Protein AF-0000000075451362 (afdb_homodimer)

Radius of gyration: 30.08 Å; Cα contacts (8 Å, |Δi|>4): 1144; chains: 2; bounding box: 52×88×95 Å

Organism: Prevotella dentalis (strain ATCC 49559 / DSM 3688 / JCM 13448 / NCTC 12043 / ES 2772) (NCBI:txid908937)

pLDDT: mean 92.29, std 9.17, range [25.11, 98.19]

Structure (mmCIF, N/CA/C/O backbone):
data_AF-0000000075451362-model_v1
#
loop_
_entity.id
_entity.type
_entity.pdbx_description
1 polymer 'Uncharacterized protein'
#
loop_
_atom_site.group_PDB
_atom_site.id
_atom_site.type_symbol
_atom_site.label_atom_id
_atom_site.label_alt_id
_atom_site.label_comp_id
_atom_site.label_asym_id
_atom_site.label_entity_id
_atom_site.label_seq_id
_atom_site.pdbx_PDB_ins_code
_atom_site.Cartn_x
_atom_site.Cartn_y
_atom_site.Cartn_z
_atom_site.occupancy
_atom_site.B_iso_or_equiv
_atom_site.auth_seq_id
_atom_site.auth_comp_id
_atom_site.auth_asym_id
_atom_site.auth_atom_id
_atom_site.pdbx_PDB_model_num
ATOM 1 N N . MET A 1 1 ? 12.375 2.305 -57.281 1 25.11 1 MET A N 1
ATOM 2 C CA . MET A 1 1 ? 12.953 1.685 -56.094 1 25.11 1 MET A CA 1
ATOM 3 C C . MET A 1 1 ? 11.867 1.207 -55.125 1 25.11 1 MET A C 1
ATOM 5 O O . MET A 1 1 ? 11.055 2.006 -54.656 1 25.11 1 MET A O 1
ATOM 9 N N . SER A 1 2 ? 11.234 0.105 -55.344 1 32.62 2 SER A N 1
ATOM 10 C CA . SER A 1 2 ? 10.109 -0.49 -54.625 1 32.62 2 SER A CA 1
ATOM 11 C C . SER A 1 2 ? 10.297 -0.399 -53.125 1 32.62 2 SER A C 1
ATOM 13 O O . SER A 1 2 ? 11.422 -0.442 -52.625 1 32.62 2 SER A O 1
ATOM 15 N N . ASP A 1 3 ? 9.477 0.342 -52.375 1 35.53 3 ASP A N 1
ATOM 16 C CA . ASP A 1 3 ? 9.547 0.619 -50.938 1 35.53 3 ASP A CA 1
ATOM 17 C C . ASP A 1 3 ? 9.984 -0.62 -50.156 1 35.53 3 ASP A C 1
ATOM 19 O O . ASP A 1 3 ? 9.141 -1.405 -49.719 1 35.53 3 ASP A O 1
ATOM 23 N N . THR A 1 4 ? 11.016 -1.383 -50.344 1 41.56 4 THR A N 1
ATOM 24 C CA . THR A 1 4 ? 11.836 -2.498 -49.875 1 41.56 4 THR A CA 1
ATOM 25 C C . THR A 1 4 ? 12.055 -2.438 -48.375 1 41.56 4 THR A C 1
ATOM 27 O O . THR A 1 4 ? 12.609 -3.361 -47.781 1 41.56 4 THR A O 1
ATOM 30 N N . ASN A 1 5 ? 12.062 -1.36 -47.75 1 45.94 5 ASN A N 1
ATOM 31 C CA . ASN A 1 5 ? 12.453 -0.982 -46.406 1 45.94 5 ASN A CA 1
ATOM 32 C C . ASN A 1 5 ? 11.523 -1.597 -45.375 1 45.94 5 ASN A C 1
ATOM 34 O O . ASN A 1 5 ? 11.836 -1.606 -44.156 1 45.94 5 ASN A O 1
ATOM 38 N N . ASN A 1 6 ? 10.203 -1.902 -45.688 1 52.84 6 ASN A N 1
ATOM 39 C CA . ASN A 1 6 ? 9.18 -2.381 -44.781 1 52.84 6 ASN A CA 1
ATOM 40 C C . ASN A 1 6 ? 9.031 -3.898 -44.844 1 52.84 6 ASN A C 1
ATOM 42 O O . ASN A 1 6 ? 7.973 -4.441 -44.5 1 52.84 6 ASN A O 1
ATOM 46 N N . LEU A 1 7 ? 9.93 -4.664 -45.5 1 65.88 7 LEU A N 1
ATOM 47 C CA . LEU A 1 7 ? 9.758 -6.102 -45.688 1 65.88 7 LEU A CA 1
ATOM 48 C C . LEU A 1 7 ? 10 -6.863 -44.375 1 65.88 7 LEU A C 1
ATOM 50 O O . LEU A 1 7 ? 11.031 -6.688 -43.75 1 65.88 7 LEU A O 1
ATOM 54 N N . MET A 1 8 ? 8.977 -7.551 -43.844 1 86.06 8 MET A N 1
ATOM 55 C CA . MET A 1 8 ? 9.07 -8.383 -42.656 1 86.06 8 MET A CA 1
ATOM 56 C C . MET A 1 8 ? 9.859 -9.656 -42.938 1 86.06 8 MET A C 1
ATOM 58 O O . MET A 1 8 ? 9.289 -10.672 -43.344 1 86.06 8 MET A O 1
ATOM 62 N N . ILE A 1 9 ? 11.289 -9.555 -42.875 1 91.31 9 ILE A N 1
ATOM 63 C CA . ILE A 1 9 ? 12.172 -10.688 -43.094 1 91.31 9 ILE A CA 1
ATOM 64 C C . ILE A 1 9 ? 11.844 -11.805 -42.094 1 91.31 9 ILE A C 1
ATOM 66 O O . ILE A 1 9 ? 11.609 -11.547 -40.938 1 91.31 9 ILE A O 1
ATOM 70 N N . CYS A 1 10 ? 11.812 -13.07 -42.625 1 92.88 10 CYS A N 1
ATOM 71 C CA . CYS A 1 10 ? 11.5 -14.211 -41.781 1 92.88 10 CYS A CA 1
ATOM 72 C C . CYS A 1 10 ? 12.523 -14.359 -40.656 1 92.88 10 CYS A C 1
ATOM 74 O O . CYS A 1 10 ? 13.719 -14.484 -40.906 1 92.88 10 CYS A O 1
ATOM 76 N N . PRO A 1 11 ? 12.07 -14.398 -39.438 1 91.25 11 PRO A N 1
ATOM 77 C CA . PRO A 1 11 ? 12.984 -14.484 -38.281 1 91.25 11 PRO A CA 1
ATOM 78 C C . PRO A 1 11 ? 13.578 -15.875 -38.125 1 91.25 11 PRO A C 1
ATOM 80 O O . PRO A 1 11 ? 14.477 -16.078 -37.281 1 91.25 11 PRO A O 1
ATOM 83 N N . VAL A 1 12 ? 13.125 -16.797 -38.875 1 90.12 12 VAL A N 1
ATOM 84 C CA . VAL A 1 12 ? 13.555 -18.172 -38.688 1 90.12 12 VAL A CA 1
ATOM 85 C C . VAL A 1 12 ? 14.656 -18.5 -39.688 1 90.12 12 VAL A C 1
ATOM 87 O O . VAL A 1 12 ? 15.742 -18.938 -39.312 1 90.12 12 VAL A O 1
ATOM 90 N N . CYS A 1 13 ? 14.461 -18.156 -41.031 1 91.69 13 CYS A N 1
ATOM 91 C CA . CYS A 1 13 ? 15.438 -18.547 -42.031 1 91.69 13 CYS A CA 1
ATOM 92 C C . CYS A 1 13 ? 16.281 -17.344 -42.469 1 91.69 13 CYS A C 1
ATOM 94 O O . CYS A 1 13 ? 17.344 -17.516 -43.062 1 91.69 13 CYS A O 1
ATOM 96 N N . GLY A 1 14 ? 15.766 -16.125 -42.281 1 91.12 14 GLY A N 1
ATOM 97 C CA . GLY A 1 14 ? 16.484 -14.898 -42.656 1 91.12 14 GLY A CA 1
ATOM 98 C C . GLY A 1 14 ? 16.484 -14.625 -44.125 1 91.12 14 GLY A C 1
ATOM 99 O O . GLY A 1 14 ? 17.047 -13.625 -44.594 1 91.12 14 GLY A O 1
ATOM 100 N N . ARG A 1 15 ? 15.93 -15.453 -44.906 1 90.69 15 ARG A N 1
ATOM 101 C CA . ARG A 1 15 ? 16 -15.352 -46.375 1 90.69 15 ARG A CA 1
ATOM 102 C C . ARG A 1 15 ? 14.641 -14.945 -46.938 1 90.69 15 ARG A C 1
ATOM 104 O O . ARG A 1 15 ? 14.57 -14.117 -47.844 1 90.69 15 ARG A O 1
ATOM 111 N N . GLY A 1 16 ? 13.68 -15.555 -46.469 1 92.25 16 GLY A N 1
ATOM 112 C CA . GLY A 1 16 ? 12.336 -15.281 -46.969 1 92.25 16 GLY A CA 1
ATOM 113 C C . GLY A 1 16 ? 11.703 -14.062 -46.312 1 92.25 16 GLY A C 1
ATOM 114 O O . GLY A 1 16 ? 12.289 -13.461 -45.406 1 92.25 16 GLY A O 1
ATOM 115 N N . THR A 1 17 ? 10.508 -13.641 -46.844 1 93.69 17 THR A N 1
ATOM 116 C CA . THR A 1 17 ? 9.68 -12.578 -46.281 1 93.69 17 THR A CA 1
ATOM 117 C C . THR A 1 17 ? 8.336 -13.133 -45.812 1 93.69 17 THR A C 1
ATOM 119 O O . THR A 1 17 ? 7.836 -14.117 -46.344 1 93.69 17 THR A O 1
ATOM 122 N N . MET A 1 18 ? 7.867 -12.484 -44.656 1 94.25 18 MET A N 1
ATOM 123 C CA . MET A 1 18 ? 6.57 -12.93 -44.156 1 94.25 18 MET A CA 1
ATOM 124 C C . MET A 1 18 ? 5.438 -12.43 -45.031 1 94.25 18 MET A C 1
ATOM 126 O O . MET A 1 18 ? 5.348 -11.227 -45.312 1 94.25 18 MET A O 1
ATOM 130 N N . VAL A 1 19 ? 4.574 -13.359 -45.469 1 94 19 VAL A N 1
ATOM 131 C CA . VAL A 1 19 ? 3.441 -13.031 -46.312 1 94 19 VAL A CA 1
ATOM 132 C C . VAL A 1 19 ? 2.148 -13.531 -45.688 1 94 19 VAL A C 1
ATOM 134 O O . VAL A 1 19 ? 2.111 -14.625 -45.125 1 94 19 VAL A O 1
ATOM 137 N N . HIS A 1 20 ? 1.104 -12.711 -45.75 1 94.56 20 HIS A N 1
ATOM 138 C CA . HIS A 1 20 ? -0.181 -13.086 -45.156 1 94.56 20 HIS A CA 1
ATOM 139 C C . HIS A 1 20 ? -1.096 -13.711 -46.219 1 94.56 20 HIS A C 1
ATOM 141 O O . HIS A 1 20 ? -1.344 -13.117 -47.25 1 94.56 20 HIS A O 1
ATOM 147 N N . ASP A 1 21 ? -1.532 -14.922 -45.969 1 89.69 21 ASP A N 1
ATOM 148 C CA . ASP A 1 21 ? -2.482 -15.594 -46.844 1 89.69 21 ASP A CA 1
ATOM 149 C C . ASP A 1 21 ? -3.586 -16.281 -46.031 1 89.69 21 ASP A C 1
ATOM 151 O O . ASP A 1 21 ? -3.84 -15.922 -44.875 1 89.69 21 ASP A O 1
ATOM 155 N N . GLU A 1 22 ? -4.395 -17.219 -46.656 1 89.81 22 GLU A N 1
ATOM 156 C CA . GLU A 1 22 ? -5.551 -17.859 -46.031 1 89.81 22 GLU A CA 1
ATOM 157 C C . GLU A 1 22 ? -5.137 -18.703 -44.812 1 89.81 22 GLU A C 1
ATOM 159 O O . GLU A 1 22 ? -5.953 -19 -43.938 1 89.81 22 GLU A O 1
ATOM 164 N N . GLN A 1 23 ? -3.834 -19.141 -44.781 1 85.81 23 GLN A N 1
ATOM 165 C CA . GLN A 1 23 ? -3.33 -20 -43.719 1 85.81 23 GLN A CA 1
ATOM 166 C C . GLN A 1 23 ? -2.723 -19.156 -42.594 1 85.81 23 GLN A C 1
ATOM 168 O O . GLN A 1 23 ? -2.344 -19.703 -41.531 1 85.81 23 GLN A O 1
ATOM 173 N N . GLY A 1 24 ? -2.668 -17.891 -42.781 1 93.62 24 GLY A N 1
ATOM 174 C CA . GLY A 1 24 ? -2.021 -16.984 -41.844 1 93.62 24 GLY A CA 1
ATOM 175 C C . GLY A 1 24 ? -0.792 -16.312 -42.406 1 93.62 24 GLY A C 1
ATOM 176 O O . GLY A 1 24 ? -0.755 -15.977 -43.594 1 93.62 24 GLY A O 1
ATOM 177 N N . TRP A 1 25 ? 0.179 -16.062 -41.5 1 94.94 25 TRP A N 1
ATOM 178 C CA . TRP A 1 25 ? 1.456 -15.492 -41.938 1 94.94 25 TRP A CA 1
ATOM 179 C C . TRP A 1 25 ? 2.475 -16.594 -42.219 1 94.94 25 TRP A C 1
ATOM 181 O O . TRP A 1 25 ? 2.721 -17.453 -41.344 1 94.94 25 TRP A O 1
ATOM 191 N N . LYS A 1 26 ? 2.994 -16.578 -43.406 1 94.12 26 LYS A N 1
ATOM 192 C CA . LYS A 1 26 ? 3.912 -17.641 -43.781 1 94.12 26 LYS A CA 1
ATOM 193 C C . LYS A 1 26 ? 5.176 -17.094 -44.438 1 94.12 26 LYS A C 1
ATOM 195 O O . LYS A 1 26 ? 5.129 -16.078 -45.125 1 94.12 26 LYS A O 1
ATOM 200 N N . CYS A 1 27 ? 6.312 -17.75 -44.062 1 94.12 27 CYS A N 1
ATOM 201 C CA . CYS A 1 27 ? 7.559 -17.406 -44.75 1 94.12 27 CYS A CA 1
ATOM 202 C C . CYS A 1 27 ? 7.461 -17.703 -46.25 1 94.12 27 CYS A C 1
ATOM 204 O O . CYS A 1 27 ? 6.938 -18.734 -46.625 1 94.12 27 CYS A O 1
ATOM 206 N N . SER A 1 28 ? 8.023 -16.844 -47.062 1 92.62 28 SER A N 1
ATOM 207 C CA . SER A 1 28 ? 7.961 -16.984 -48.531 1 92.62 28 SER A CA 1
ATOM 208 C C . SER A 1 28 ? 8.906 -18.062 -49.031 1 92.62 28 SER A C 1
ATOM 210 O O . SER A 1 28 ? 8.773 -18.531 -50.156 1 92.62 28 SER A O 1
ATOM 212 N N . GLU A 1 29 ? 9.914 -18.406 -48.188 1 92.38 29 GLU A N 1
ATOM 213 C CA . GLU A 1 29 ? 10.789 -19.516 -48.531 1 92.38 29 GLU A CA 1
ATOM 214 C C . GLU A 1 29 ? 10.109 -20.859 -48.25 1 92.38 29 GLU A C 1
ATOM 216 O O . GLU A 1 29 ? 9.922 -21.25 -47.125 1 92.38 29 GLU A O 1
ATOM 221 N N . GLN A 1 30 ? 9.805 -21.625 -49.344 1 87.69 30 GLN A N 1
ATOM 222 C CA . GLN A 1 30 ? 9.023 -22.859 -49.25 1 87.69 30 GLN A CA 1
ATOM 223 C C . GLN A 1 30 ? 9.719 -23.891 -48.375 1 87.69 30 GLN A C 1
ATOM 225 O O . GLN A 1 30 ? 9.055 -24.672 -47.688 1 87.69 30 GLN A O 1
ATOM 230 N N . SER A 1 31 ? 11.031 -23.875 -48.375 1 91 31 SER A N 1
ATOM 231 C CA . SER A 1 31 ? 11.797 -24.859 -47.625 1 91 31 SER A CA 1
ATOM 232 C C . SER A 1 31 ? 11.773 -24.562 -46.125 1 91 31 SER A C 1
ATOM 234 O O . SER A 1 31 ? 12.031 -25.453 -45.281 1 91 31 SER A O 1
ATOM 236 N N . CYS A 1 32 ? 11.555 -23.266 -45.656 1 91.75 32 CYS A N 1
ATOM 237 C CA . CYS A 1 32 ? 11.586 -22.844 -44.281 1 91.75 32 CYS A CA 1
ATOM 238 C C . CYS A 1 32 ? 10.352 -23.344 -43.531 1 91.75 32 CYS A C 1
ATOM 240 O O . CYS A 1 32 ? 10.469 -23.906 -42.438 1 91.75 32 CYS A O 1
ATOM 242 N N . GLY A 1 33 ? 9.125 -23.188 -43.938 1 88.81 33 GLY A N 1
ATOM 243 C CA . GLY A 1 33 ? 7.891 -23.672 -43.375 1 88.81 33 GLY A CA 1
ATOM 244 C C . GLY A 1 33 ? 7.43 -22.875 -42.156 1 88.81 33 GLY A C 1
ATOM 245 O O . GLY A 1 33 ? 6.488 -23.266 -41.469 1 88.81 33 GLY A O 1
ATOM 246 N N . PHE A 1 34 ? 8.039 -21.75 -41.844 1 93.75 34 PHE A N 1
ATOM 247 C CA . PHE A 1 34 ? 7.629 -20.938 -40.688 1 93.75 34 PHE A CA 1
ATOM 248 C C . PHE A 1 34 ? 6.266 -20.312 -40.938 1 93.75 34 PHE A C 1
ATOM 250 O O . PHE A 1 34 ? 6.039 -19.703 -42 1 93.75 34 PHE A O 1
ATOM 257 N N . VAL A 1 35 ? 5.375 -20.562 -39.969 1 93.75 35 VAL A N 1
ATOM 258 C CA . VAL A 1 35 ? 4.012 -20.062 -40.125 1 93.75 35 VAL A CA 1
ATOM 259 C C . VAL A 1 35 ? 3.539 -19.484 -38.781 1 93.75 35 VAL A C 1
ATOM 261 O O . VAL A 1 35 ? 3.814 -20.031 -37.719 1 93.75 35 VAL A O 1
ATOM 264 N N . ILE A 1 36 ? 2.889 -18.391 -38.812 1 94.81 36 ILE A N 1
ATOM 265 C CA . ILE A 1 36 ? 2.139 -17.797 -37.719 1 94.81 36 ILE A CA 1
ATOM 266 C C . ILE A 1 36 ? 0.646 -17.812 -38.031 1 94.81 36 ILE A C 1
ATOM 268 O O . ILE A 1 36 ? 0.191 -17.078 -38.906 1 94.81 36 ILE A O 1
ATOM 272 N N . PRO A 1 37 ? -0.061 -18.609 -37.312 1 93.94 37 PRO A N 1
ATOM 273 C CA . PRO A 1 37 ? -1.5 -18.625 -37.594 1 93.94 37 PRO A CA 1
ATOM 274 C C . PRO A 1 37 ? -2.164 -17.266 -37.375 1 93.94 37 PRO A C 1
ATOM 276 O O . PRO A 1 37 ? -1.639 -16.438 -36.625 1 93.94 37 PRO A O 1
ATOM 279 N N . ASP A 1 38 ? -3.311 -17.125 -37.969 1 94.06 38 ASP A N 1
ATOM 280 C CA . ASP A 1 38 ? -4.039 -15.867 -37.844 1 94.06 38 ASP A CA 1
ATOM 281 C C . ASP A 1 38 ? -4.523 -15.641 -36.406 1 94.06 38 ASP A C 1
ATOM 283 O O . ASP A 1 38 ? -4.758 -14.5 -36 1 94.06 38 ASP A O 1
ATOM 287 N N . ARG A 1 39 ? -4.766 -16.766 -35.75 1 94.25 39 ARG A N 1
ATOM 288 C CA . ARG A 1 39 ? -5.176 -16.688 -34.344 1 94.25 39 ARG A CA 1
ATOM 289 C C . ARG A 1 39 ? -4.305 -17.578 -33.469 1 94.25 39 ARG A C 1
ATOM 291 O O . ARG A 1 39 ? -4.059 -18.734 -33.781 1 94.25 39 ARG A O 1
ATOM 298 N N . LEU A 1 40 ? -3.766 -17 -32.562 1 93.12 40 LEU A N 1
ATOM 299 C CA . LEU A 1 40 ? -2.955 -17.703 -31.562 1 93.12 40 LEU A CA 1
ATOM 300 C C . LEU A 1 40 ? -3.393 -17.328 -30.141 1 93.12 40 LEU A C 1
ATOM 302 O O . LEU A 1 40 ? -3.463 -16.156 -29.797 1 93.12 40 LEU A O 1
ATOM 306 N N . PHE A 1 41 ? -3.799 -18.375 -29.312 1 92.94 41 PHE A N 1
ATOM 307 C CA . PHE A 1 41 ? -4.25 -18.156 -27.938 1 92.94 41 PHE A CA 1
ATOM 308 C C . PHE A 1 41 ? -5.41 -17.172 -27.906 1 92.94 41 PHE A C 1
ATOM 310 O O . PHE A 1 41 ? -5.43 -16.25 -27.062 1 92.94 41 PHE A O 1
ATOM 317 N N . ASP A 1 42 ? -6.203 -17.297 -28.922 1 91.44 42 ASP A N 1
ATOM 318 C CA . ASP A 1 42 ? -7.445 -16.547 -29.094 1 91.44 42 ASP A CA 1
ATOM 319 C C . ASP A 1 42 ? -7.164 -15.07 -29.359 1 91.44 42 ASP A C 1
ATOM 321 O O . ASP A 1 42 ? -7.988 -14.211 -29.047 1 91.44 42 ASP A O 1
ATOM 325 N N . LEU A 1 43 ? -5.973 -14.82 -29.75 1 94 43 LEU A N 1
ATOM 326 C CA . LEU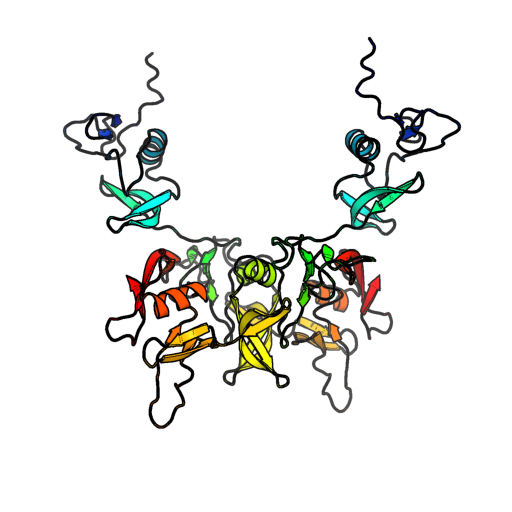 A 1 43 ? -5.574 -13.469 -30.156 1 94 43 LEU A CA 1
ATOM 327 C C . LEU A 1 43 ? -5.398 -13.383 -31.672 1 94 43 LEU A C 1
ATOM 329 O O . LEU A 1 43 ? -4.762 -14.25 -32.281 1 94 43 LEU A O 1
ATOM 333 N N . GLU A 1 44 ? -5.98 -12.391 -32.25 1 94.62 44 GLU A N 1
ATOM 334 C CA . GLU A 1 44 ? -5.758 -12.156 -33.656 1 94.62 44 GLU A CA 1
ATOM 335 C C . GLU A 1 44 ? -4.355 -11.609 -33.938 1 94.62 44 GLU A C 1
ATOM 337 O O . GLU A 1 44 ? -3.967 -10.594 -33.344 1 94.62 44 GLU A O 1
ATOM 342 N N . MET A 1 45 ? -3.66 -12.227 -34.75 1 95.12 45 MET A N 1
ATOM 343 C CA . MET A 1 45 ? -2.301 -11.805 -35.062 1 95.12 45 MET A CA 1
ATOM 344 C C . MET A 1 45 ? -2.307 -10.711 -36.156 1 95.12 45 MET A C 1
ATOM 346 O O . MET A 1 45 ? -2.15 -11 -37.344 1 95.12 45 MET A O 1
ATOM 350 N N . THR A 1 46 ? -2.35 -9.539 -35.656 1 94.25 46 THR A N 1
ATOM 351 C CA . THR A 1 46 ? -2.383 -8.383 -36.562 1 94.25 46 THR A CA 1
ATOM 352 C C . THR A 1 46 ? -1.013 -8.148 -37.188 1 94.25 46 THR A C 1
ATOM 354 O O . THR A 1 46 ? -0.011 -8.703 -36.75 1 94.25 46 THR A O 1
ATOM 357 N N . GLU A 1 47 ? -1.074 -7.332 -38.219 1 92.5 47 GLU A N 1
ATOM 358 C CA . GLU A 1 47 ? 0.186 -6.984 -38.875 1 92.5 47 GLU A CA 1
ATOM 359 C C . GLU A 1 47 ? 1.158 -6.344 -37.875 1 92.5 47 GLU A C 1
ATOM 361 O O . GLU A 1 47 ? 2.365 -6.586 -37.938 1 92.5 47 GLU A O 1
ATOM 366 N N . GLU A 1 48 ? 0.623 -5.574 -37 1 93.38 48 GLU A N 1
ATOM 367 C CA . GLU A 1 48 ? 1.46 -4.922 -36 1 93.38 48 GLU A CA 1
ATOM 368 C C . GLU A 1 48 ? 2.135 -5.949 -35.094 1 93.38 48 GLU A C 1
ATOM 370 O O . GLU A 1 48 ? 3.326 -5.832 -34.781 1 93.38 48 GLU A O 1
ATOM 375 N N . LEU A 1 49 ? 1.38 -6.898 -34.625 1 94.38 49 LEU A N 1
ATOM 376 C CA . LEU A 1 49 ? 1.914 -7.93 -33.75 1 94.38 49 LEU A CA 1
ATOM 377 C C . LEU A 1 49 ? 2.957 -8.773 -34.469 1 94.38 49 LEU A C 1
ATOM 379 O O . LEU A 1 49 ? 4.012 -9.078 -33.906 1 94.38 49 LEU A O 1
ATOM 383 N N . VAL A 1 50 ? 2.693 -9.117 -35.719 1 93.81 50 VAL A N 1
ATOM 384 C CA . VAL A 1 50 ? 3.611 -9.93 -36.5 1 93.81 50 VAL A CA 1
ATOM 385 C C . VAL A 1 50 ? 4.902 -9.148 -36.75 1 93.81 50 VAL A C 1
ATOM 387 O O . VAL A 1 50 ? 5.996 -9.719 -36.688 1 93.81 50 VAL A O 1
ATOM 390 N N . THR A 1 51 ? 4.727 -7.91 -37 1 93.31 51 THR A N 1
ATOM 391 C CA . THR A 1 51 ? 5.898 -7.07 -37.219 1 93.31 51 THR A CA 1
ATOM 392 C C . THR A 1 51 ? 6.793 -7.062 -36 1 93.31 51 THR A C 1
ATOM 394 O O . THR A 1 51 ? 8.016 -7.176 -36.094 1 93.31 51 THR A O 1
ATOM 397 N N . GLN A 1 52 ? 6.207 -6.98 -34.781 1 93 52 GLN A N 1
ATOM 398 C CA . GLN A 1 52 ? 6.965 -7.004 -33.531 1 93 52 GLN A CA 1
ATOM 399 C C . GLN A 1 52 ? 7.715 -8.32 -33.375 1 93 52 GLN A C 1
ATOM 401 O O . GLN A 1 52 ? 8.891 -8.336 -33.031 1 93 52 GLN A O 1
ATOM 406 N N . LEU A 1 53 ? 7.078 -9.406 -33.719 1 91.62 53 LEU A N 1
ATOM 407 C CA . LEU A 1 53 ? 7.66 -10.742 -33.594 1 91.62 53 LEU A CA 1
ATOM 408 C C . LEU A 1 53 ? 8.828 -10.922 -34.562 1 91.62 53 LEU A C 1
ATOM 410 O O . LEU A 1 53 ? 9.875 -11.453 -34.188 1 91.62 53 LEU A O 1
ATOM 414 N N . VAL A 1 54 ? 8.602 -10.422 -35.719 1 90.25 54 VAL A N 1
ATOM 415 C CA . VAL A 1 54 ? 9.586 -10.633 -36.781 1 90.25 54 VAL A CA 1
ATOM 416 C C . VAL A 1 54 ? 10.797 -9.734 -36.531 1 90.25 54 VAL A C 1
ATOM 418 O O . VAL A 1 54 ? 11.945 -10.172 -36.719 1 90.25 54 VAL A O 1
ATOM 421 N N . LYS A 1 55 ? 10.523 -8.586 -36.062 1 89.81 55 LYS A N 1
ATOM 422 C CA . LYS A 1 55 ? 11.602 -7.613 -35.938 1 89.81 55 LYS A CA 1
ATOM 423 C C . LYS A 1 55 ? 12.344 -7.805 -34.594 1 89.81 55 LYS A C 1
ATOM 425 O O . LYS A 1 55 ? 13.57 -7.68 -34.562 1 89.81 55 LYS A O 1
ATOM 430 N N . HIS A 1 56 ? 11.656 -8.109 -33.594 1 90.62 56 HIS A N 1
ATOM 431 C CA . HIS A 1 56 ? 12.25 -8.102 -32.25 1 90.62 56 HIS A CA 1
ATOM 432 C C . HIS A 1 56 ? 12.336 -9.508 -31.672 1 90.62 56 HIS A C 1
ATOM 434 O O . HIS A 1 56 ? 13.023 -9.734 -30.672 1 90.62 56 HIS A O 1
ATOM 440 N N . GLY A 1 57 ? 11.602 -10.422 -32.312 1 90.19 57 GLY A N 1
ATOM 441 C CA . GLY A 1 57 ? 11.578 -11.789 -31.828 1 90.19 57 GLY A CA 1
ATOM 442 C C . GLY A 1 57 ? 10.602 -12.008 -30.688 1 90.19 57 GLY A C 1
ATOM 443 O O . GLY A 1 57 ? 10.477 -13.117 -30.172 1 90.19 57 GLY A O 1
ATOM 444 N N . HIS A 1 58 ? 9.992 -10.898 -30.234 1 92.5 58 HIS A N 1
ATOM 445 C CA . HIS A 1 58 ? 9.023 -10.984 -29.156 1 92.5 58 HIS A CA 1
ATOM 446 C C . HIS A 1 58 ? 8.016 -9.836 -29.234 1 92.5 58 HIS A C 1
ATOM 448 O O . HIS A 1 58 ? 8.281 -8.82 -29.875 1 92.5 58 HIS A O 1
ATOM 454 N N . THR A 1 59 ? 6.844 -10.078 -28.594 1 92.81 59 THR A N 1
ATOM 455 C CA . THR A 1 59 ? 5.863 -9.016 -28.391 1 92.81 59 THR A CA 1
ATOM 456 C C . THR A 1 59 ? 5.941 -8.477 -26.969 1 92.81 59 THR A C 1
ATOM 458 O O . THR A 1 59 ? 6.75 -8.938 -26.172 1 92.81 59 THR A O 1
ATOM 461 N N . GLY A 1 60 ? 5.125 -7.406 -26.719 1 89.81 60 GLY A N 1
ATOM 462 C CA . GLY A 1 60 ? 4.855 -7.047 -25.344 1 89.81 60 GLY A CA 1
ATOM 463 C C . GLY A 1 60 ? 3.928 -8.023 -24.641 1 89.81 60 GLY A C 1
ATOM 464 O O . GLY A 1 60 ? 3.57 -9.055 -25.203 1 89.81 60 GLY A O 1
ATOM 465 N N . VAL A 1 61 ? 3.65 -7.625 -23.469 1 90 61 VAL A N 1
ATOM 466 C CA . VAL A 1 61 ? 2.719 -8.461 -22.719 1 90 61 VAL A CA 1
ATOM 467 C C . VAL A 1 61 ? 1.314 -8.328 -23.297 1 90 61 VAL A C 1
ATOM 469 O O . VAL A 1 61 ? 0.842 -7.215 -23.547 1 90 61 VAL A O 1
ATOM 472 N N . LEU A 1 62 ? 0.761 -9.453 -23.578 1 92.31 62 LEU A N 1
ATOM 473 C CA . LEU A 1 62 ? -0.573 -9.516 -24.156 1 92.31 62 LEU A CA 1
ATOM 474 C C . LEU A 1 62 ? -1.528 -10.297 -23.266 1 92.31 62 LEU A C 1
ATOM 476 O O . LEU A 1 62 ? -1.091 -11.047 -22.391 1 92.31 62 LEU A O 1
ATOM 480 N N . SER A 1 63 ? -2.811 -9.953 -23.391 1 91.56 63 SER A N 1
ATOM 481 C CA . SER A 1 63 ? -3.85 -10.781 -22.781 1 91.56 63 SER A CA 1
ATOM 482 C C . SER A 1 63 ? -4.223 -11.953 -23.688 1 91.56 63 SER A C 1
ATOM 484 O O . SER A 1 63 ? -4.77 -11.75 -24.781 1 91.56 63 SER A O 1
ATOM 486 N N . LEU A 1 64 ? -3.949 -13.195 -23.297 1 93.19 64 LEU A N 1
ATOM 487 C CA . LEU A 1 64 ? -4.141 -14.406 -24.094 1 93.19 64 LEU A CA 1
ATOM 488 C C . LEU A 1 64 ? -5.16 -15.328 -23.438 1 93.19 64 LEU A C 1
ATOM 490 O O . LEU A 1 64 ? -5.605 -15.07 -22.312 1 93.19 64 LEU A O 1
ATOM 494 N N . GLN A 1 65 ? -5.613 -16.219 -24.203 1 92.56 65 GLN A N 1
ATOM 495 C CA . GLN A 1 65 ? -6.566 -17.203 -23.688 1 92.56 65 GLN A CA 1
ATOM 496 C C . GLN A 1 65 ? -6.176 -18.625 -24.109 1 92.56 65 GLN A C 1
ATOM 498 O O . GLN A 1 65 ? -5.848 -18.859 -25.266 1 92.56 65 GLN A O 1
ATOM 503 N N . ASN A 1 66 ? -6.195 -19.516 -23.109 1 86.88 66 ASN A N 1
ATOM 504 C CA . ASN A 1 66 ? -5.84 -20.891 -23.422 1 86.88 66 ASN A CA 1
ATOM 505 C C . ASN A 1 66 ? -7.047 -21.688 -23.922 1 86.88 66 ASN A C 1
ATOM 507 O O . ASN A 1 66 ? -8.125 -21.125 -24.109 1 86.88 66 ASN A O 1
ATOM 511 N N . ARG A 1 67 ? -6.805 -22.953 -24.219 1 85.25 67 ARG A N 1
ATOM 512 C CA . ARG A 1 67 ? -7.832 -23.797 -24.812 1 85.25 67 ARG A CA 1
ATOM 513 C C . ARG A 1 67 ? -9.008 -23.984 -23.859 1 85.25 67 ARG A C 1
ATOM 515 O O . ARG A 1 67 ? -10.141 -24.188 -24.281 1 85.25 67 ARG A O 1
ATOM 522 N N . ASP A 1 68 ? -8.703 -23.828 -22.594 1 83.62 68 ASP A N 1
ATOM 523 C CA . ASP A 1 68 ? -9.734 -24.016 -21.578 1 83.62 68 ASP A CA 1
ATOM 524 C C . ASP A 1 68 ? -10.516 -22.719 -21.359 1 83.62 68 ASP A C 1
ATOM 526 O O . ASP A 1 68 ? -11.398 -22.656 -20.5 1 83.62 68 ASP A O 1
ATOM 530 N N . GLY A 1 69 ? -10.172 -21.672 -22.094 1 85.62 69 GLY A N 1
ATOM 531 C CA . GLY A 1 69 ? -10.883 -20.406 -22 1 85.62 69 GLY A CA 1
ATOM 532 C C . GLY A 1 69 ? -10.352 -19.5 -20.906 1 85.62 69 GLY A C 1
ATOM 533 O O . GLY A 1 69 ? -10.938 -18.453 -20.609 1 85.62 69 GLY A O 1
ATOM 534 N N . GLN A 1 70 ? -9.32 -19.922 -20.391 1 85.75 70 GLN A N 1
ATOM 535 C CA . GLN A 1 70 ? -8.758 -19.125 -19.297 1 85.75 70 GLN A CA 1
ATOM 536 C C . GLN A 1 70 ? -7.82 -18.047 -19.844 1 85.75 70 GLN A C 1
ATOM 538 O O . GLN A 1 70 ? -7.008 -18.312 -20.734 1 85.75 70 GLN A O 1
ATOM 543 N N . HIS A 1 71 ? -8.008 -16.906 -19.219 1 88.81 71 HIS A N 1
ATOM 544 C CA . HIS A 1 71 ? -7.188 -15.781 -19.656 1 88.81 71 HIS A CA 1
ATOM 545 C C . HIS A 1 71 ? -5.867 -15.734 -18.891 1 88.81 71 HIS A C 1
ATOM 547 O O . HIS A 1 71 ? -5.809 -16.125 -17.719 1 88.81 71 HIS A O 1
ATOM 553 N N . PHE A 1 72 ? -4.801 -15.352 -19.594 1 88.56 72 PHE A N 1
ATOM 554 C CA . PHE A 1 72 ? -3.496 -15.148 -18.984 1 88.56 72 PHE A CA 1
ATOM 555 C C . PHE A 1 72 ? -2.697 -14.094 -19.75 1 88.56 72 PHE A C 1
ATOM 557 O O . PHE A 1 72 ? -3.023 -13.766 -20.891 1 88.56 72 PHE A O 1
ATOM 564 N N . LYS A 1 73 ? -1.766 -13.531 -19.031 1 89.31 73 LYS A N 1
ATOM 565 C CA . LYS A 1 73 ? -0.906 -12.531 -19.656 1 89.31 73 LYS A CA 1
ATOM 566 C C . LYS A 1 73 ? 0.469 -13.109 -19.984 1 89.31 73 LYS A C 1
ATOM 568 O O . LYS A 1 73 ? 1.071 -13.789 -19.156 1 89.31 73 LYS A O 1
ATOM 573 N N . ALA A 1 74 ? 0.891 -12.82 -21.203 1 91.06 74 ALA A N 1
ATOM 574 C CA . ALA A 1 74 ? 2.207 -13.281 -21.625 1 91.06 74 ALA A CA 1
ATOM 575 C C . ALA A 1 74 ? 2.656 -12.562 -22.891 1 91.06 74 ALA A C 1
ATOM 577 O O . ALA A 1 74 ? 1.873 -11.844 -23.516 1 91.06 74 ALA A O 1
ATOM 578 N N . ALA A 1 75 ? 3.939 -12.711 -23.062 1 92.56 75 ALA A N 1
ATOM 579 C CA . ALA A 1 75 ? 4.469 -12.289 -24.359 1 92.56 75 ALA A CA 1
ATOM 580 C C . ALA A 1 75 ? 4.582 -13.469 -25.312 1 92.56 75 ALA A C 1
ATOM 582 O O . ALA A 1 75 ? 4.648 -14.625 -24.891 1 92.56 75 ALA A O 1
ATOM 583 N N . LEU A 1 76 ? 4.488 -13.172 -26.641 1 93.75 76 LEU A N 1
ATOM 584 C CA . LEU A 1 76 ? 4.809 -14.164 -27.672 1 93.75 76 LEU A CA 1
ATOM 585 C C . LEU A 1 76 ? 6.27 -14.055 -28.094 1 93.75 76 LEU A C 1
ATOM 587 O O . LEU A 1 76 ? 6.801 -12.953 -28.234 1 93.75 76 LEU A O 1
ATOM 591 N N . VAL A 1 77 ? 6.906 -15.195 -28.172 1 93.5 77 VAL A N 1
ATOM 592 C CA . VAL A 1 77 ? 8.312 -15.234 -28.562 1 93.5 77 VAL A CA 1
ATOM 593 C C . VAL A 1 77 ? 8.523 -16.312 -29.625 1 93.5 77 VAL A C 1
ATOM 595 O O . VAL A 1 77 ? 7.727 -17.234 -29.75 1 93.5 77 VAL A O 1
ATOM 598 N N . ILE A 1 78 ? 9.555 -16.078 -30.453 1 91.56 78 ILE A N 1
ATOM 599 C CA . ILE A 1 78 ? 9.938 -17.094 -31.422 1 91.56 78 ILE A CA 1
ATOM 600 C C . ILE A 1 78 ? 11.039 -17.969 -30.828 1 91.56 78 ILE A C 1
ATOM 602 O O . ILE A 1 78 ? 12.109 -17.484 -30.469 1 91.56 78 ILE A O 1
ATOM 606 N N . ARG A 1 79 ? 10.68 -19.156 -30.578 1 87.94 79 ARG A N 1
ATOM 607 C CA . ARG A 1 79 ? 11.625 -20.141 -30.062 1 87.94 79 ARG A CA 1
ATOM 608 C C . ARG A 1 79 ? 11.625 -21.406 -30.922 1 87.94 79 ARG A C 1
ATOM 610 O O . ARG A 1 79 ? 10.57 -21.969 -31.219 1 87.94 79 ARG A O 1
ATOM 617 N N . ASN A 1 80 ? 12.812 -21.859 -31.359 1 88.5 80 ASN A N 1
ATOM 618 C CA . ASN A 1 80 ? 12.969 -23.062 -32.156 1 88.5 80 ASN A CA 1
ATOM 619 C C . ASN A 1 80 ? 12.078 -23.016 -33.406 1 88.5 80 ASN A C 1
ATOM 621 O O . ASN A 1 80 ? 11.406 -24 -33.719 1 88.5 80 ASN A O 1
ATOM 625 N N . GLY A 1 81 ? 11.992 -21.797 -33.969 1 87.38 81 GLY A N 1
ATOM 626 C CA . GLY A 1 81 ? 11.273 -21.625 -35.219 1 87.38 81 GLY A CA 1
ATOM 627 C C . GLY A 1 81 ? 9.766 -21.609 -35.062 1 87.38 81 GLY A C 1
ATOM 628 O O . GLY A 1 81 ? 9.031 -21.75 -36.031 1 87.38 81 GLY A O 1
ATOM 629 N N . LYS A 1 82 ? 9.367 -21.594 -33.812 1 91 82 LYS A N 1
ATOM 630 C CA . LYS A 1 82 ? 7.93 -21.562 -33.531 1 91 82 LYS A CA 1
ATOM 631 C C . LYS A 1 82 ? 7.582 -20.422 -32.594 1 91 82 LYS A C 1
ATOM 633 O O . LYS A 1 82 ? 8.453 -19.891 -31.891 1 91 82 LYS A O 1
ATOM 638 N N . VAL A 1 83 ? 6.309 -20.016 -32.719 1 91.88 83 VAL A N 1
ATOM 639 C CA . VAL A 1 83 ? 5.832 -19 -31.766 1 91.88 83 VAL A CA 1
ATOM 640 C C . VAL A 1 83 ? 5.434 -19.656 -30.453 1 91.88 83 VAL A C 1
ATOM 642 O O . VAL A 1 83 ? 4.66 -20.625 -30.438 1 91.88 83 VAL A O 1
ATOM 645 N N . ALA A 1 84 ? 6.062 -19.219 -29.438 1 91.25 84 ALA A N 1
ATOM 646 C CA . ALA A 1 84 ? 5.789 -19.734 -28.094 1 91.25 84 ALA A CA 1
ATOM 647 C C . ALA A 1 84 ? 5.379 -18.609 -27.156 1 91.25 84 ALA A C 1
ATOM 649 O O . ALA A 1 84 ? 5.473 -17.422 -27.5 1 91.25 84 ALA A O 1
ATOM 650 N N . VAL A 1 85 ? 4.812 -19 -25.984 1 90.19 85 VAL A N 1
ATOM 651 C CA . VAL A 1 85 ? 4.473 -18.031 -24.953 1 90.19 85 VAL A CA 1
ATOM 652 C C . VAL A 1 85 ? 5.613 -17.922 -23.953 1 90.19 85 VAL A C 1
ATOM 654 O O . VAL A 1 85 ? 6.246 -18.922 -23.609 1 90.19 85 VAL A O 1
ATOM 657 N N . SER A 1 86 ? 5.977 -16.656 -23.719 1 87.25 86 SER A N 1
ATOM 658 C CA . SER A 1 86 ? 6.949 -16.406 -22.656 1 87.25 86 SER A CA 1
ATOM 659 C C . SER A 1 86 ? 6.285 -15.734 -21.453 1 87.25 86 SER A C 1
ATOM 661 O O . SER A 1 86 ? 5.66 -14.68 -21.594 1 87.25 86 SER A O 1
ATOM 663 N N . SER A 1 87 ? 6.508 -16.531 -20.344 1 84.56 87 SER A N 1
ATOM 664 C CA . SER A 1 87 ? 5.914 -16.016 -19.125 1 84.56 87 SER A CA 1
ATOM 665 C C . SER A 1 87 ? 6.637 -14.75 -18.656 1 84.56 87 SER A C 1
ATOM 667 O O . SER A 1 87 ? 7.844 -14.617 -18.844 1 84.56 87 SER A O 1
ATOM 669 N N . GLY A 1 88 ? 5.887 -13.898 -18.203 1 86.44 88 GLY A N 1
ATOM 670 C CA . GLY A 1 88 ? 6.441 -12.625 -17.766 1 86.44 88 GLY A CA 1
ATOM 671 C C . GLY A 1 88 ? 6.934 -12.656 -16.328 1 86.44 88 GLY A C 1
ATOM 672 O O . GLY A 1 88 ? 6.988 -13.719 -15.703 1 86.44 88 GLY A O 1
ATOM 673 N N . VAL A 1 89 ? 7.66 -11.648 -15.984 1 89.38 89 VAL A N 1
ATOM 674 C CA . VAL A 1 89 ? 8.078 -11.383 -14.609 1 89.38 89 VAL A CA 1
ATOM 675 C C . VAL A 1 89 ? 7.438 -10.078 -14.125 1 89.38 89 VAL A C 1
ATOM 677 O O . VAL A 1 89 ? 7.062 -9.227 -14.93 1 89.38 89 VAL A O 1
ATOM 680 N N . HIS A 1 90 ? 7.145 -10.078 -12.836 1 93.31 90 HIS A N 1
ATOM 681 C CA . HIS A 1 90 ? 6.582 -8.875 -12.242 1 93.31 90 HIS A CA 1
ATOM 682 C C . HIS A 1 90 ? 7.656 -8.055 -11.531 1 93.31 90 HIS A C 1
ATOM 684 O O . HIS A 1 90 ? 8.055 -8.391 -10.414 1 93.31 90 HIS A O 1
ATOM 690 N N . TYR A 1 91 ? 8.031 -7.023 -12.188 1 94.5 91 TYR A N 1
ATOM 691 C CA . TYR A 1 91 ? 8.984 -6.109 -11.562 1 94.5 91 TYR A CA 1
ATOM 692 C C . TYR A 1 91 ? 8.266 -5.102 -10.672 1 94.5 91 TYR A C 1
ATOM 694 O O . TYR A 1 91 ? 7.191 -4.605 -11.023 1 94.5 91 TYR A O 1
ATOM 702 N N . ILE A 1 92 ? 8.828 -4.867 -9.516 1 96.19 92 ILE A N 1
ATOM 703 C CA . ILE A 1 92 ? 8.258 -3.84 -8.656 1 96.19 92 ILE A CA 1
ATOM 704 C C . ILE A 1 92 ? 9.008 -2.525 -8.844 1 96.19 92 ILE A C 1
ATOM 706 O O . ILE A 1 92 ? 10.07 -2.494 -9.484 1 96.19 92 ILE A O 1
ATOM 710 N N . ASP A 1 93 ? 8.398 -1.468 -8.391 1 95.06 93 ASP A N 1
ATOM 711 C CA . ASP A 1 93 ? 9.016 -0.153 -8.523 1 95.06 93 ASP A CA 1
ATOM 712 C C . ASP A 1 93 ? 10.156 0.022 -7.52 1 95.06 93 ASP A C 1
ATOM 714 O O . ASP A 1 93 ? 9.914 0.333 -6.348 1 95.06 93 ASP A O 1
ATOM 718 N N . GLY A 1 94 ? 11.359 -0.107 -7.855 1 95.25 94 GLY A N 1
ATOM 719 C CA . GLY A 1 94 ? 12.555 0.006 -7.035 1 95.25 94 GLY A CA 1
ATOM 720 C C . GLY A 1 94 ? 13.734 -0.772 -7.586 1 95.25 94 GLY A C 1
ATOM 721 O O . GLY A 1 94 ? 13.562 -1.626 -8.461 1 95.25 94 GLY A O 1
ATOM 722 N N . VAL A 1 95 ? 14.906 -0.419 -7.117 1 95.94 95 VAL A N 1
ATOM 723 C CA . VAL A 1 95 ? 16.109 -1.092 -7.582 1 95.94 95 VAL A CA 1
ATOM 724 C C . VAL A 1 95 ? 16.859 -1.7 -6.395 1 95.94 95 VAL A C 1
ATOM 726 O O . VAL A 1 95 ? 16.688 -1.262 -5.254 1 95.94 95 VAL A O 1
ATOM 729 N N . CYS A 1 96 ? 17.641 -2.729 -6.672 1 96.81 96 CYS A N 1
ATOM 730 C CA . CYS A 1 96 ? 18.469 -3.375 -5.66 1 96.81 96 CYS A CA 1
ATOM 731 C C . CYS A 1 96 ? 19.453 -2.385 -5.047 1 96.81 96 CYS A C 1
ATOM 733 O O . CYS A 1 96 ? 20.219 -1.743 -5.762 1 96.81 96 CYS A O 1
ATOM 735 N N . PRO A 1 97 ? 19.422 -2.26 -3.787 1 95.06 97 PRO A N 1
ATOM 736 C CA . PRO A 1 97 ? 20.312 -1.307 -3.123 1 95.06 97 PRO A CA 1
ATOM 737 C C . PRO A 1 97 ? 21.766 -1.764 -3.123 1 95.06 97 PRO A C 1
ATOM 739 O O . PRO A 1 97 ? 22.656 -0.996 -2.752 1 95.06 97 PRO A O 1
ATOM 742 N N . ILE A 1 98 ? 21.969 -2.99 -3.479 1 95 98 ILE A N 1
ATOM 743 C CA . ILE A 1 98 ? 23.328 -3.535 -3.445 1 95 98 ILE A CA 1
ATOM 744 C C . ILE A 1 98 ? 23.984 -3.377 -4.816 1 95 98 ILE A C 1
ATOM 746 O O . ILE A 1 98 ? 25.094 -2.859 -4.926 1 95 98 ILE A O 1
ATOM 750 N N . CYS A 1 99 ? 23.328 -3.682 -5.957 1 96.38 99 CYS A N 1
ATOM 751 C CA . CYS A 1 99 ? 24 -3.742 -7.246 1 96.38 99 CYS A CA 1
ATOM 752 C C . CYS A 1 99 ? 23.281 -2.891 -8.281 1 96.38 99 CYS A C 1
ATOM 754 O O . CYS A 1 99 ? 23.734 -2.756 -9.414 1 96.38 99 CYS A O 1
ATOM 756 N N . GLY A 1 100 ? 22.078 -2.426 -7.953 1 96.06 100 GLY A N 1
ATOM 757 C CA . GLY A 1 100 ? 21.359 -1.556 -8.867 1 96.06 100 GLY A CA 1
ATOM 758 C C . GLY A 1 100 ? 20.438 -2.311 -9.812 1 96.06 100 GLY A C 1
ATOM 759 O O . GLY A 1 100 ? 19.75 -1.705 -10.641 1 96.06 100 GLY A O 1
ATOM 760 N N . GLY A 1 101 ? 20.359 -3.562 -9.695 1 96.31 101 GLY A N 1
ATOM 761 C CA . GLY A 1 101 ? 19.484 -4.359 -10.539 1 96.31 101 GLY A CA 1
ATOM 762 C C . GLY A 1 101 ? 18.016 -4.141 -10.242 1 96.31 101 GLY A C 1
ATOM 763 O O . GLY A 1 101 ? 17.656 -3.617 -9.18 1 96.31 101 GLY A O 1
ATOM 764 N N . ARG A 1 102 ? 17.188 -4.586 -11.234 1 96.88 102 ARG A N 1
ATOM 765 C CA . ARG A 1 102 ? 15.75 -4.477 -11.016 1 96.88 102 ARG A CA 1
ATOM 766 C C . ARG A 1 102 ? 15.273 -5.516 -10.008 1 96.88 102 ARG A C 1
ATOM 768 O O . ARG A 1 102 ? 15.859 -6.598 -9.898 1 96.88 102 ARG A O 1
ATOM 775 N N . MET A 1 103 ? 14.18 -5.105 -9.211 1 97.81 103 MET A N 1
ATOM 776 C CA . MET A 1 103 ? 13.602 -5.996 -8.211 1 97.81 103 MET A CA 1
ATOM 777 C C . MET A 1 103 ? 12.367 -6.707 -8.758 1 97.81 103 MET A C 1
ATOM 779 O O . MET A 1 103 ? 11.508 -6.082 -9.383 1 97.81 103 MET A O 1
ATOM 783 N N . ARG A 1 104 ? 12.234 -7.934 -8.531 1 96.38 104 ARG A N 1
ATOM 784 C CA . ARG A 1 104 ? 11.055 -8.633 -9.023 1 96.38 104 ARG A CA 1
ATOM 785 C C . ARG A 1 104 ? 10.352 -9.383 -7.902 1 96.38 104 ARG A C 1
ATOM 787 O O . ARG A 1 104 ? 10.984 -9.82 -6.945 1 96.38 104 ARG A O 1
ATOM 794 N N . LYS A 1 105 ? 9.086 -9.547 -8 1 97.75 105 LYS A N 1
ATOM 795 C CA . LYS A 1 105 ? 8.273 -10.328 -7.07 1 97.75 105 LYS A CA 1
ATOM 796 C C . LYS A 1 105 ? 8.422 -11.82 -7.32 1 97.75 105 LYS A C 1
ATOM 798 O O . LYS A 1 105 ? 8.422 -12.266 -8.469 1 97.75 105 LYS A O 1
ATOM 803 N N . THR A 1 106 ? 8.586 -12.609 -6.293 1 97.12 106 THR A N 1
ATOM 804 C CA . THR A 1 106 ? 8.664 -14.062 -6.34 1 97.12 106 THR A CA 1
ATOM 805 C C . THR A 1 106 ? 7.688 -14.688 -5.348 1 97.12 106 THR A C 1
ATOM 807 O O . THR A 1 106 ? 6.973 -13.977 -4.641 1 97.12 106 THR A O 1
ATOM 810 N N . SER A 1 107 ? 7.68 -16 -5.293 1 97.19 107 SER A N 1
ATOM 811 C CA . SER A 1 107 ? 6.812 -16.688 -4.344 1 97.19 107 SER A CA 1
ATOM 812 C C . SER A 1 107 ? 7.328 -16.547 -2.916 1 97.19 107 SER A C 1
ATOM 814 O O . SER A 1 107 ? 6.594 -16.797 -1.955 1 97.19 107 SER A O 1
ATOM 816 N N . LYS A 1 108 ? 8.523 -16.094 -2.766 1 96.69 108 LYS A N 1
ATOM 817 C CA . LYS A 1 108 ? 9.148 -16.016 -1.447 1 96.69 108 LYS A CA 1
ATOM 818 C C . LYS A 1 108 ? 9.406 -14.578 -1.039 1 96.69 108 LYS A C 1
ATOM 820 O O . LYS A 1 108 ? 10.023 -14.32 -0.002 1 96.69 108 LYS A O 1
ATOM 825 N N . GLY A 1 109 ? 8.953 -13.672 -1.862 1 97.69 109 GLY A N 1
ATOM 826 C CA . GLY A 1 109 ? 9.195 -12.266 -1.59 1 97.69 109 GLY A CA 1
ATOM 827 C C . GLY A 1 109 ? 9.648 -11.484 -2.811 1 97.69 109 GLY A C 1
ATOM 828 O O . GLY A 1 109 ? 9.07 -11.625 -3.891 1 97.69 109 GLY A O 1
ATOM 829 N N . TYR A 1 110 ? 10.625 -10.609 -2.619 1 98.19 110 TYR A N 1
ATOM 830 C CA . TYR A 1 110 ? 11.148 -9.758 -3.676 1 98.19 110 TYR A CA 1
ATOM 831 C C . TYR A 1 110 ? 12.656 -9.961 -3.844 1 98.19 110 TYR A C 1
ATOM 833 O O . TYR A 1 110 ? 13.406 -9.891 -2.871 1 98.19 110 TYR A O 1
ATOM 841 N N . ARG A 1 111 ? 13.078 -10.219 -5.043 1 97.44 111 ARG A N 1
ATOM 842 C CA . ARG A 1 111 ? 14.477 -10.578 -5.266 1 97.44 111 ARG A CA 1
ATOM 843 C C . ARG A 1 111 ? 15.094 -9.727 -6.367 1 97.44 111 ARG A C 1
ATOM 845 O O . ARG A 1 111 ? 14.414 -9.359 -7.328 1 97.44 111 ARG A O 1
ATOM 852 N N . CYS A 1 112 ? 16.375 -9.461 -6.188 1 97.56 112 CYS A N 1
ATOM 853 C CA . CYS A 1 112 ? 17.156 -8.836 -7.254 1 97.56 112 CYS A CA 1
ATOM 854 C C . CYS A 1 112 ? 17.234 -9.742 -8.477 1 97.56 112 CYS A C 1
ATOM 856 O O . CYS A 1 112 ? 17.453 -10.945 -8.344 1 97.56 112 CYS A O 1
ATOM 858 N N . GLU A 1 113 ? 17.016 -9.156 -9.609 1 94.88 113 GLU A N 1
ATOM 859 C CA . GLU A 1 113 ? 17.078 -9.945 -10.836 1 94.88 113 GLU A CA 1
ATOM 860 C C . GLU A 1 113 ? 18.453 -10.594 -11.008 1 94.88 113 GLU A C 1
ATOM 862 O O . GLU A 1 113 ? 18.562 -11.672 -11.594 1 94.88 113 GLU A O 1
ATOM 867 N N . ASN A 1 114 ? 19.5 -9.977 -10.445 1 95.5 114 ASN A N 1
ATOM 868 C CA . ASN A 1 114 ? 20.859 -10.477 -10.57 1 95.5 114 ASN A CA 1
ATOM 869 C C . ASN A 1 114 ? 21.156 -11.586 -9.562 1 95.5 114 ASN A C 1
ATOM 871 O O . ASN A 1 114 ? 22.25 -12.156 -9.555 1 95.5 114 ASN A O 1
ATOM 875 N N . SER A 1 115 ? 20.234 -11.828 -8.719 1 94.5 115 SER A N 1
ATOM 876 C CA . SER A 1 115 ? 20.359 -12.93 -7.773 1 94.5 115 SER A CA 1
ATOM 877 C C . SER A 1 115 ? 19.797 -14.227 -8.359 1 94.5 115 SER A C 1
ATOM 879 O O . SER A 1 115 ? 19.922 -15.289 -7.75 1 94.5 115 SER A O 1
ATOM 881 N N . LEU A 1 116 ? 19.219 -14.141 -9.562 1 90.38 116 LEU A N 1
ATOM 882 C CA . LEU A 1 116 ? 18.531 -15.258 -10.188 1 90.38 116 LEU A CA 1
ATOM 883 C C . LEU A 1 116 ? 19.328 -15.797 -11.367 1 90.38 116 LEU A C 1
ATOM 885 O O . LEU A 1 116 ? 20.172 -15.086 -11.938 1 90.38 116 LEU A O 1
ATOM 889 N N . GLY A 1 117 ? 19.125 -17.062 -11.711 1 84.88 117 GLY A N 1
ATOM 890 C CA . GLY A 1 117 ? 19.828 -17.672 -12.836 1 84.88 117 GLY A CA 1
ATOM 891 C C . GLY A 1 117 ? 20.922 -18.625 -12.414 1 84.88 117 GLY A C 1
ATOM 892 O O . GLY A 1 117 ? 21.016 -19 -11.242 1 84.88 117 GLY A O 1
ATOM 893 N N . GLU A 1 118 ? 21.734 -19 -13.391 1 87 118 GLU A N 1
ATOM 894 C CA . GLU A 1 118 ? 22.734 -20.047 -13.164 1 87 118 GLU A CA 1
ATOM 895 C C . GLU A 1 118 ? 23.969 -19.484 -12.453 1 87 118 GLU A C 1
ATOM 897 O O . GLU A 1 118 ? 24.609 -20.172 -11.664 1 87 118 GLU A O 1
ATOM 902 N N . HIS A 1 119 ? 24.297 -18.25 -12.664 1 90.69 119 HIS A N 1
ATOM 903 C CA . HIS A 1 119 ? 25.469 -17.609 -12.062 1 90.69 119 HIS A CA 1
ATOM 904 C C . HIS A 1 119 ? 25.094 -16.297 -11.406 1 90.69 119 HIS A C 1
ATOM 906 O O . HIS A 1 119 ? 25.375 -15.219 -11.953 1 90.69 119 HIS A O 1
ATOM 912 N N . PRO A 1 120 ? 24.531 -16.297 -10.211 1 92.19 120 PRO A N 1
ATOM 913 C CA . PRO A 1 120 ? 24.094 -15.062 -9.555 1 92.19 120 PRO A CA 1
ATOM 914 C C . PRO A 1 120 ? 25.25 -14.172 -9.125 1 92.19 120 PRO A C 1
ATOM 916 O O . PRO A 1 120 ? 26.297 -14.672 -8.703 1 92.19 120 PRO A O 1
ATOM 919 N N . SER A 1 121 ? 25.125 -12.852 -9.375 1 94.56 121 SER A N 1
ATOM 920 C CA . SER A 1 121 ? 26.156 -11.875 -9.008 1 94.56 121 SER A CA 1
ATOM 921 C C . SER A 1 121 ? 25.703 -11.031 -7.816 1 94.56 121 SER A C 1
ATOM 923 O O . SER A 1 121 ? 26.438 -10.148 -7.375 1 94.56 121 SER A O 1
ATOM 925 N N . CYS A 1 122 ? 24.578 -11.203 -7.367 1 96.38 122 CYS A N 1
ATOM 926 C CA . CYS A 1 122 ? 23.984 -10.539 -6.219 1 96.38 122 CYS A CA 1
ATOM 927 C C . CYS A 1 122 ? 23.094 -11.492 -5.422 1 96.38 122 CYS A C 1
ATOM 929 O O . CYS A 1 122 ? 22.703 -12.539 -5.93 1 96.38 122 CYS A O 1
ATOM 931 N N . ASP A 1 123 ? 22.859 -11.234 -4.191 1 95.12 123 ASP A N 1
ATOM 932 C CA . ASP A 1 123 ? 22.016 -12.125 -3.404 1 95.12 123 ASP A CA 1
ATOM 933 C C . ASP A 1 123 ? 20.953 -11.344 -2.633 1 95.12 123 ASP A C 1
ATOM 935 O O . ASP A 1 123 ? 20.312 -11.891 -1.729 1 95.12 123 ASP A O 1
ATOM 939 N N . PHE A 1 124 ? 20.75 -10.156 -2.988 1 97.25 124 PHE A N 1
ATOM 940 C CA . PHE A 1 124 ? 19.844 -9.305 -2.238 1 97.25 124 PHE A CA 1
ATOM 941 C C . PHE A 1 124 ? 18.406 -9.773 -2.416 1 97.25 124 PHE A C 1
ATOM 943 O O . PHE A 1 124 ? 17.969 -10.062 -3.535 1 97.25 124 PHE A O 1
ATOM 950 N N . MET A 1 125 ? 17.688 -9.781 -1.343 1 97.19 125 MET A N 1
ATOM 951 C CA . MET A 1 125 ? 16.281 -10.156 -1.353 1 97.19 125 MET A CA 1
ATOM 952 C C . MET A 1 125 ? 15.547 -9.539 -0.164 1 97.19 125 MET A C 1
ATOM 954 O O . MET A 1 125 ? 16.141 -9.297 0.883 1 97.19 125 MET A O 1
ATOM 958 N N . ILE A 1 126 ? 14.336 -9.219 -0.323 1 97.44 126 ILE A N 1
ATOM 959 C CA . ILE A 1 126 ? 13.398 -8.867 0.742 1 97.44 126 ILE A CA 1
ATOM 960 C C . ILE A 1 126 ? 12.43 -10.023 0.977 1 97.44 126 ILE A C 1
ATOM 962 O O . ILE A 1 126 ? 11.578 -10.312 0.13 1 97.44 126 ILE A O 1
ATOM 966 N N . PRO A 1 127 ? 12.594 -10.672 2.096 1 97.19 127 PRO A N 1
ATOM 967 C CA . PRO A 1 127 ? 11.68 -11.789 2.342 1 97.19 127 PRO A CA 1
ATOM 968 C C . PRO A 1 127 ? 10.211 -11.367 2.32 1 97.19 127 PRO A C 1
ATOM 970 O O . PRO A 1 127 ? 9.883 -10.25 2.715 1 97.19 127 PRO A O 1
ATOM 973 N N . GLY A 1 128 ? 9.367 -12.305 1.855 1 96.94 128 GLY A N 1
ATOM 974 C CA . GLY A 1 128 ? 7.941 -12.023 1.795 1 96.94 128 GLY A CA 1
ATOM 975 C C . GLY A 1 128 ? 7.293 -11.93 3.162 1 96.94 128 GLY A C 1
ATOM 976 O O . GLY A 1 128 ? 6.23 -11.32 3.311 1 96.94 128 GLY A O 1
ATOM 977 N N . ILE A 1 129 ? 7.84 -12.578 4.141 1 96.56 129 ILE A N 1
ATOM 978 C CA . ILE A 1 129 ? 7.387 -12.547 5.523 1 96.56 129 ILE A CA 1
ATOM 979 C C . ILE A 1 129 ? 8.562 -12.242 6.449 1 96.56 129 ILE A C 1
ATOM 981 O O . ILE A 1 129 ? 9.602 -12.898 6.371 1 96.56 129 ILE A O 1
ATOM 985 N N . ILE A 1 130 ? 8.438 -11.227 7.195 1 96.69 130 ILE A N 1
ATOM 986 C CA . ILE A 1 130 ? 9.43 -10.867 8.203 1 96.69 130 ILE A CA 1
ATOM 987 C C . ILE A 1 130 ? 8.766 -10.797 9.578 1 96.69 130 ILE A C 1
ATOM 989 O O . ILE A 1 130 ? 7.887 -9.961 9.805 1 96.69 130 ILE A O 1
ATOM 993 N N . CYS A 1 131 ? 9.211 -11.664 10.492 1 96.88 131 CYS A N 1
ATOM 994 C CA . CYS A 1 131 ? 8.664 -11.719 11.844 1 96.88 131 CYS A CA 1
ATOM 995 C C . CYS A 1 131 ? 7.141 -11.727 11.812 1 96.88 131 CYS A C 1
ATOM 997 O O . CYS A 1 131 ? 6.5 -10.883 12.445 1 96.88 131 CYS A O 1
ATOM 999 N N . ASN A 1 132 ? 6.586 -12.672 11.07 1 95.62 132 ASN A N 1
ATOM 1000 C CA . ASN A 1 132 ? 5.164 -12.984 10.984 1 95.62 132 ASN A CA 1
ATOM 1001 C C . ASN A 1 132 ? 4.379 -11.852 10.328 1 95.62 132 ASN A C 1
ATOM 1003 O O . ASN A 1 132 ? 3.15 -11.828 10.383 1 95.62 132 ASN A O 1
ATOM 1007 N N . ARG A 1 133 ? 5.082 -10.938 9.734 1 96.06 133 ARG A N 1
ATOM 1008 C CA . ARG A 1 133 ? 4.445 -9.867 8.961 1 96.06 133 ARG A CA 1
ATOM 1009 C C . ARG A 1 133 ? 4.656 -10.07 7.465 1 96.06 133 ARG A C 1
ATOM 1011 O O . ARG A 1 133 ? 5.793 -10.219 7.008 1 96.06 133 ARG A O 1
ATOM 1018 N N . ARG A 1 134 ? 3.584 -10.023 6.77 1 95.19 134 ARG A N 1
ATOM 1019 C CA . ARG A 1 134 ? 3.699 -10.016 5.316 1 95.19 134 ARG A CA 1
ATOM 1020 C C . ARG A 1 134 ? 4.203 -8.672 4.805 1 95.19 134 ARG A C 1
ATOM 1022 O O . ARG A 1 134 ? 3.697 -7.621 5.203 1 95.19 134 ARG A O 1
ATOM 1029 N N . ILE A 1 135 ? 5.172 -8.734 3.984 1 96.44 135 ILE A N 1
ATOM 1030 C CA . ILE A 1 135 ? 5.688 -7.523 3.35 1 96.44 135 ILE A CA 1
ATOM 1031 C C . ILE A 1 135 ? 5 -7.312 2.002 1 96.44 135 ILE A C 1
ATOM 1033 O O . ILE A 1 135 ? 5.223 -8.078 1.06 1 96.44 135 ILE A O 1
ATOM 1037 N N . THR A 1 136 ? 4.184 -6.273 1.956 1 93.88 136 THR A N 1
ATOM 1038 C CA . THR A 1 136 ? 3.461 -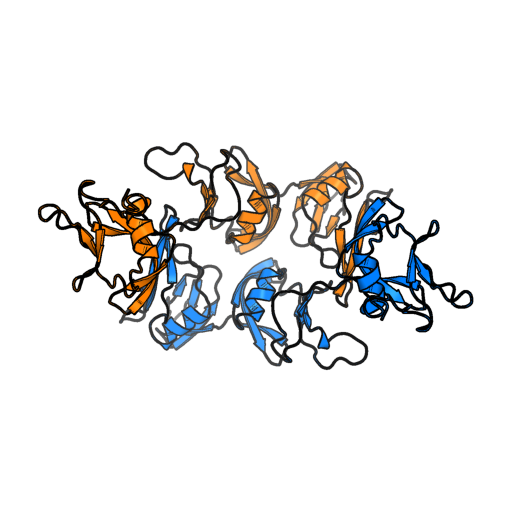5.984 0.721 1 93.88 136 THR A CA 1
ATOM 1039 C C . THR A 1 136 ? 4.391 -5.363 -0.315 1 93.88 136 THR A C 1
ATOM 1041 O O . THR A 1 136 ? 5.504 -4.941 0.014 1 93.88 136 THR A O 1
ATOM 1044 N N . GLU A 1 137 ? 3.934 -5.395 -1.538 1 94.94 137 GLU A N 1
ATOM 1045 C CA . GLU A 1 137 ? 4.715 -4.73 -2.578 1 94.94 137 GLU A CA 1
ATOM 1046 C C . GLU A 1 137 ? 4.957 -3.266 -2.238 1 94.94 137 GLU A C 1
ATOM 1048 O O . GLU A 1 137 ? 6.051 -2.742 -2.467 1 94.94 137 GLU A O 1
ATOM 1053 N N . GLN A 1 138 ? 3.953 -2.629 -1.658 1 92.19 138 GLN A N 1
ATOM 1054 C CA . GLN A 1 138 ? 4.102 -1.229 -1.276 1 92.19 138 GLN A CA 1
ATOM 1055 C C . GLN A 1 138 ? 5.168 -1.062 -0.199 1 92.19 138 GLN A C 1
ATOM 1057 O O . GLN A 1 138 ? 5.973 -0.129 -0.253 1 92.19 138 GLN A O 1
ATOM 1062 N N . ASP A 1 139 ? 5.168 -1.933 0.758 1 94.12 139 ASP A N 1
ATOM 1063 C CA . ASP A 1 139 ? 6.207 -1.921 1.78 1 94.12 139 ASP A CA 1
ATOM 1064 C C . ASP A 1 139 ? 7.598 -2.016 1.15 1 94.12 139 ASP A C 1
ATOM 1066 O O . ASP A 1 139 ? 8.492 -1.242 1.492 1 94.12 139 ASP A O 1
ATOM 1070 N N . ALA A 1 140 ? 7.711 -2.961 0.234 1 96.38 140 ALA A N 1
ATOM 1071 C CA . ALA A 1 140 ? 9 -3.209 -0.413 1 96.38 140 ALA A CA 1
ATOM 1072 C C . ALA A 1 140 ? 9.461 -1.988 -1.203 1 96.38 140 ALA A C 1
ATOM 1074 O O . ALA A 1 140 ? 10.625 -1.596 -1.124 1 96.38 140 ALA A O 1
ATOM 1075 N N . VAL A 1 141 ? 8.547 -1.413 -1.932 1 95.44 141 VAL A N 1
ATOM 1076 C CA . VAL A 1 141 ? 8.867 -0.253 -2.758 1 95.44 141 VAL A CA 1
ATOM 1077 C C . VAL A 1 141 ? 9.328 0.903 -1.87 1 95.44 141 VAL A C 1
ATOM 1079 O O . VAL A 1 141 ? 10.336 1.547 -2.154 1 95.44 141 VAL A O 1
ATOM 1082 N N . GLU A 1 142 ? 8.547 1.144 -0.795 1 92.31 142 GLU A N 1
ATOM 1083 C CA . GLU A 1 142 ? 8.914 2.215 0.126 1 92.31 142 GLU A CA 1
ATOM 1084 C C . GLU A 1 142 ? 10.281 1.955 0.759 1 92.31 142 GLU A C 1
ATOM 1086 O O . GLU A 1 142 ? 11.086 2.877 0.916 1 92.31 142 GLU A O 1
ATOM 1091 N N . PHE A 1 143 ? 10.539 0.733 1.099 1 95.31 143 PHE A N 1
ATOM 1092 C CA . PHE A 1 143 ? 11.805 0.328 1.69 1 95.31 143 PHE A CA 1
ATOM 1093 C C . PHE A 1 143 ? 12.961 0.582 0.725 1 95.31 143 PHE A C 1
ATOM 1095 O O . PHE A 1 143 ? 14.008 1.101 1.121 1 95.31 143 PHE A O 1
ATOM 1102 N N . LEU A 1 144 ? 12.695 0.303 -0.509 1 94.75 144 LEU A N 1
ATOM 1103 C CA . LEU A 1 144 ? 13.727 0.448 -1.527 1 94.75 144 LEU A CA 1
ATOM 1104 C C . LEU A 1 144 ? 13.992 1.919 -1.832 1 94.75 144 LEU A C 1
ATOM 1106 O O . LEU A 1 144 ? 15.086 2.283 -2.266 1 94.75 144 LEU A O 1
ATOM 1110 N N . LYS A 1 145 ? 12.875 2.809 -1.708 1 88.5 145 LYS A N 1
ATOM 1111 C CA . LYS A 1 145 ? 13.023 4.238 -1.953 1 88.5 145 LYS A CA 1
ATOM 1112 C C . LYS A 1 145 ? 13.773 4.918 -0.813 1 88.5 145 LYS A C 1
ATOM 1114 O O . LYS A 1 145 ? 14.391 5.969 -1.008 1 88.5 145 LYS A O 1
ATOM 1119 N N . GLY A 1 146 ? 13.43 4.383 0.358 1 78.44 146 GLY A N 1
ATOM 1120 C CA . GLY A 1 146 ? 14.008 4.875 1.598 1 78.44 146 GLY A CA 1
ATOM 1121 C C . GLY A 1 146 ? 14.594 3.773 2.463 1 78.44 146 GLY A C 1
ATOM 1122 O O . GLY A 1 146 ? 13.977 2.723 2.643 1 78.44 146 GLY A O 1
ATOM 1123 N N . LYS A 1 147 ? 15.828 3.764 2.76 1 69.06 147 LYS A N 1
ATOM 1124 C CA . LYS A 1 147 ? 16.562 2.641 3.328 1 69.06 147 LYS A CA 1
ATOM 1125 C C . LYS A 1 147 ? 16.125 2.352 4.758 1 69.06 147 LYS A C 1
ATOM 1127 O O . LYS A 1 147 ? 16.359 1.263 5.281 1 69.06 147 LYS A O 1
ATOM 1132 N N . HIS A 1 148 ? 15.25 3.248 5.387 1 83.88 148 HIS A N 1
ATOM 1133 C CA . HIS A 1 148 ? 14.898 2.998 6.781 1 83.88 148 HIS A CA 1
ATOM 1134 C C . HIS A 1 148 ? 13.43 3.32 7.043 1 83.88 148 HIS A C 1
ATOM 1136 O O . HIS A 1 148 ? 13.07 4.488 7.207 1 83.88 148 HIS A O 1
ATOM 1142 N N . ILE A 1 149 ? 12.586 2.23 7.004 1 90.31 149 ILE A N 1
ATOM 1143 C CA . ILE A 1 149 ? 11.164 2.49 7.203 1 90.31 149 ILE A CA 1
ATOM 1144 C C . ILE A 1 149 ? 10.688 1.824 8.492 1 90.31 149 ILE A C 1
ATOM 1146 O O . ILE A 1 149 ? 11.133 0.725 8.828 1 90.31 149 ILE A O 1
ATOM 1150 N N . ALA A 1 150 ? 9.906 2.568 9.258 1 94.31 150 ALA A N 1
ATOM 1151 C CA . ALA A 1 150 ? 9.289 2.045 10.469 1 94.31 150 ALA A CA 1
ATOM 1152 C C . ALA A 1 150 ? 7.957 1.367 10.156 1 94.31 150 ALA A C 1
ATOM 1154 O O . ALA A 1 150 ? 7.109 1.937 9.461 1 94.31 150 ALA A O 1
ATOM 1155 N N . LEU A 1 151 ? 7.797 0.117 10.578 1 94.62 151 LEU A N 1
ATOM 1156 C CA . LEU A 1 151 ? 6.586 -0.66 10.328 1 94.62 151 LEU A CA 1
ATOM 1157 C C . LEU A 1 151 ? 6.062 -1.278 11.617 1 94.62 151 LEU A C 1
ATOM 1159 O O . LEU A 1 151 ? 6.844 -1.663 12.492 1 94.62 151 LEU A O 1
ATOM 1163 N N . GLU A 1 152 ? 4.812 -1.287 11.75 1 95.69 152 GLU A N 1
ATOM 1164 C CA . GLU A 1 152 ? 4.148 -2.109 12.75 1 95.69 152 GLU A CA 1
ATOM 1165 C C . GLU A 1 152 ? 3.586 -3.389 12.141 1 95.69 152 GLU A C 1
ATOM 1167 O O . GLU A 1 152 ? 3.758 -3.637 10.945 1 95.69 152 GLU A O 1
ATOM 1172 N N . GLY A 1 153 ? 3.033 -4.25 13 1 96 153 GLY A N 1
ATOM 1173 C CA . GLY A 1 153 ? 2.43 -5.477 12.5 1 96 153 GLY A CA 1
ATOM 1174 C C . GLY A 1 153 ? 3.365 -6.668 12.562 1 96 153 GLY A C 1
ATOM 1175 O O . GLY A 1 153 ? 3.016 -7.762 12.117 1 96 153 GLY A O 1
ATOM 1176 N N . PHE A 1 154 ? 4.602 -6.473 13.047 1 97.88 154 PHE A N 1
ATOM 1177 C CA . PHE A 1 154 ? 5.449 -7.621 13.352 1 97.88 154 PHE A CA 1
ATOM 1178 C C . PHE A 1 154 ? 4.949 -8.352 14.586 1 97.88 154 PHE A C 1
ATOM 1180 O O . PHE A 1 154 ? 4.258 -7.77 15.422 1 97.88 154 PHE A O 1
ATOM 1187 N N . ALA A 1 155 ? 5.316 -9.617 14.703 1 97.94 155 ALA A N 1
ATOM 1188 C CA . ALA A 1 155 ? 4.871 -10.367 15.875 1 97.94 155 ALA A CA 1
ATOM 1189 C C . ALA A 1 155 ? 5.895 -11.43 16.266 1 97.94 155 ALA A C 1
ATOM 1191 O O . ALA A 1 155 ? 6.539 -12.031 15.406 1 97.94 155 ALA A O 1
ATOM 1192 N N . SER A 1 156 ? 5.984 -11.664 17.578 1 97 156 SER A N 1
ATOM 1193 C CA . SER A 1 156 ? 6.777 -12.773 18.109 1 97 156 SER A CA 1
ATOM 1194 C C . SER A 1 156 ? 6.129 -14.117 17.781 1 97 156 SER A C 1
ATOM 1196 O O . SER A 1 156 ? 5.051 -14.164 17.188 1 97 156 SER A O 1
ATOM 1198 N N . ASN A 1 157 ? 6.801 -15.164 18.203 1 95.25 157 ASN A N 1
ATOM 1199 C CA . ASN A 1 157 ? 6.25 -16.484 17.969 1 95.25 157 ASN A CA 1
ATOM 1200 C C . ASN A 1 157 ? 4.965 -16.719 18.766 1 95.25 157 ASN A C 1
ATOM 1202 O O . ASN A 1 157 ? 4.148 -17.562 18.406 1 95.25 157 ASN A O 1
ATOM 1206 N N . GLU A 1 158 ? 4.836 -15.953 19.766 1 95.62 158 GLU A N 1
ATOM 1207 C CA . GLU A 1 158 ? 3.617 -16.031 20.562 1 95.62 158 GLU A CA 1
ATOM 1208 C C . GLU A 1 158 ? 2.588 -15 20.094 1 95.62 158 GLU A C 1
ATOM 1210 O O . GLU A 1 158 ? 1.583 -14.773 20.781 1 95.62 158 GLU A O 1
ATOM 1215 N N . TRP A 1 159 ? 2.805 -14.328 19 1 96.25 159 TRP A N 1
ATOM 1216 C CA . TRP A 1 159 ? 1.922 -13.406 18.281 1 96.25 159 TRP A CA 1
ATOM 1217 C C . TRP A 1 159 ? 1.752 -12.102 19.062 1 96.25 159 TRP A C 1
ATOM 1219 O O . TRP A 1 159 ? 0.732 -11.422 18.938 1 96.25 159 TRP A O 1
ATOM 1229 N N . LYS A 1 160 ? 2.715 -11.867 19.922 1 97.62 160 LYS A N 1
ATOM 1230 C CA . LYS A 1 160 ? 2.762 -10.531 20.5 1 97.62 160 LYS A CA 1
ATOM 1231 C C . LYS A 1 160 ? 3.248 -9.508 19.484 1 97.62 160 LYS A C 1
ATOM 1233 O O . LYS A 1 160 ? 4.352 -9.633 18.938 1 97.62 160 LYS A O 1
ATOM 1238 N N . MET A 1 161 ? 2.424 -8.492 19.281 1 97.94 161 MET A N 1
ATOM 1239 C CA . MET A 1 161 ? 2.709 -7.535 18.219 1 97.94 161 MET A CA 1
ATOM 1240 C C . MET A 1 161 ? 3.785 -6.543 18.656 1 97.94 161 MET A C 1
ATOM 1242 O O . MET A 1 161 ? 3.842 -6.156 19.828 1 97.94 161 MET A O 1
ATOM 1246 N N . PHE A 1 162 ? 4.648 -6.137 17.719 1 97.62 162 PHE A N 1
ATOM 1247 C CA . PHE A 1 162 ? 5.637 -5.094 17.953 1 97.62 162 PHE A CA 1
ATOM 1248 C C . PHE A 1 162 ? 5.934 -4.316 16.688 1 97.62 162 PHE A C 1
ATOM 1250 O O . PHE A 1 162 ? 5.359 -4.602 15.625 1 97.62 162 PHE A O 1
ATOM 1257 N N . ALA A 1 163 ? 6.574 -3.227 16.859 1 96.94 163 ALA A N 1
ATOM 1258 C CA . ALA A 1 163 ? 6.992 -2.387 15.742 1 96.94 163 ALA A CA 1
ATOM 1259 C C . ALA A 1 163 ? 8.516 -2.328 15.641 1 96.94 163 ALA A C 1
ATOM 1261 O O . ALA A 1 163 ? 9.219 -2.613 16.609 1 96.94 163 ALA A O 1
ATOM 1262 N N . SER A 1 164 ? 8.984 -2.1 14.445 1 96.56 164 SER A N 1
ATOM 1263 C CA . SER A 1 164 ? 10.414 -1.971 14.188 1 96.56 164 SER A CA 1
ATOM 1264 C C . SER A 1 164 ? 10.672 -1.278 12.852 1 96.56 164 SER A C 1
ATOM 1266 O O . SER A 1 164 ? 9.742 -0.833 12.188 1 96.56 164 SER A O 1
ATOM 1268 N N . SER A 1 165 ? 11.898 -1.073 12.562 1 94.31 165 SER A N 1
ATOM 1269 C CA . SER A 1 165 ? 12.281 -0.508 11.273 1 94.31 165 SER A CA 1
ATOM 1270 C C . SER A 1 165 ? 13.062 -1.518 10.438 1 94.31 165 SER A C 1
ATOM 1272 O O . SER A 1 165 ? 13.766 -2.371 10.984 1 94.31 165 SER A O 1
ATOM 1274 N N . LEU A 1 166 ? 12.805 -1.466 9.156 1 94.5 166 LEU A N 1
ATOM 1275 C CA . LEU A 1 166 ? 13.594 -2.258 8.219 1 94.5 166 LEU A CA 1
ATOM 1276 C C . LEU A 1 166 ? 14.836 -1.493 7.77 1 94.5 166 LEU A C 1
ATOM 1278 O O . LEU A 1 166 ? 14.766 -0.298 7.477 1 94.5 166 LEU A O 1
ATOM 1282 N N . SER A 1 167 ? 15.914 -2.133 7.766 1 92.44 167 SER A N 1
ATOM 1283 C CA . SER A 1 167 ? 17.172 -1.568 7.277 1 92.44 167 SER A CA 1
ATOM 1284 C C . SER A 1 167 ? 18.016 -2.623 6.57 1 92.44 167 SER A C 1
ATOM 1286 O O . SER A 1 167 ? 17.656 -3.799 6.539 1 92.44 167 SER A O 1
ATOM 1288 N N . ILE A 1 168 ? 19.016 -2.143 5.895 1 92.12 168 ILE A N 1
ATOM 1289 C CA . ILE A 1 168 ? 19.938 -3.053 5.234 1 92.12 168 ILE A CA 1
ATOM 1290 C C . ILE A 1 168 ? 21.25 -3.111 6.012 1 92.12 168 ILE A C 1
ATOM 1292 O O . ILE A 1 168 ? 21.859 -2.076 6.293 1 92.12 168 ILE A O 1
ATOM 1296 N N . ALA A 1 169 ? 21.609 -4.234 6.492 1 89.19 169 ALA A N 1
ATOM 1297 C CA . ALA A 1 169 ? 22.891 -4.48 7.152 1 89.19 169 ALA A CA 1
ATOM 1298 C C . ALA A 1 169 ? 23.594 -5.691 6.547 1 89.19 169 ALA A C 1
ATOM 1300 O O . ALA A 1 169 ? 23 -6.762 6.414 1 89.19 169 ALA A O 1
ATOM 1301 N N . GLU A 1 170 ? 24.891 -5.48 6.172 1 91.31 170 GLU A N 1
ATOM 1302 C CA . GLU A 1 170 ? 25.688 -6.547 5.582 1 91.31 170 GLU A CA 1
ATOM 1303 C C . GLU A 1 170 ? 24.984 -7.156 4.371 1 91.31 170 GLU A C 1
ATOM 1305 O O . GLU A 1 170 ? 24.922 -8.383 4.234 1 91.31 170 GLU A O 1
ATOM 1310 N N . GLY A 1 171 ? 24.266 -6.34 3.627 1 90.12 171 GLY A N 1
ATOM 1311 C CA . GLY A 1 171 ? 23.656 -6.738 2.367 1 90.12 171 GLY A CA 1
ATOM 1312 C C . GLY A 1 171 ? 22.344 -7.465 2.541 1 90.12 171 GLY A C 1
ATOM 1313 O O . GLY A 1 171 ? 21.781 -7.977 1.573 1 90.12 171 GLY A O 1
ATOM 1314 N N . LYS A 1 172 ? 21.859 -7.512 3.771 1 94 172 LYS A N 1
ATOM 1315 C CA . LYS A 1 172 ? 20.609 -8.219 4.051 1 94 172 LYS A CA 1
ATOM 1316 C C . LYS A 1 172 ? 19.609 -7.309 4.766 1 94 172 LYS A C 1
ATOM 1318 O O . LYS A 1 172 ? 20 -6.344 5.426 1 94 172 LYS A O 1
ATOM 1323 N N . VAL A 1 173 ? 18.375 -7.621 4.602 1 95.44 173 VAL A N 1
ATOM 1324 C CA . VAL A 1 173 ? 17.312 -6.891 5.297 1 95.44 173 VAL A CA 1
ATOM 1325 C C . VAL A 1 173 ? 17.266 -7.316 6.762 1 95.44 173 VAL A C 1
ATOM 1327 O O . VAL A 1 173 ? 17.25 -8.508 7.07 1 95.44 173 VAL A O 1
ATOM 1330 N N . LYS A 1 174 ? 17.297 -6.344 7.598 1 93.88 174 LYS A N 1
ATOM 1331 C CA . LYS A 1 174 ? 17.266 -6.613 9.031 1 93.88 174 LYS A CA 1
ATOM 1332 C C . LYS A 1 174 ? 16.266 -5.699 9.734 1 93.88 174 LYS A C 1
ATOM 1334 O O . LYS A 1 174 ? 15.898 -4.648 9.203 1 93.88 174 LYS A O 1
ATOM 1339 N N . LEU A 1 175 ? 15.812 -6.195 10.875 1 95.25 175 LEU A N 1
ATOM 1340 C CA . LEU A 1 175 ? 15.008 -5.355 11.758 1 95.25 175 LEU A CA 1
ATOM 1341 C C . LEU A 1 175 ? 15.891 -4.625 12.766 1 95.25 175 LEU A C 1
ATOM 1343 O O . LEU A 1 175 ? 16.797 -5.219 13.344 1 95.25 175 LEU A O 1
ATOM 1347 N N . GLU A 1 176 ? 15.672 -3.326 12.836 1 93 176 GLU A N 1
ATOM 1348 C CA . GLU A 1 176 ? 16.391 -2.492 13.789 1 93 176 GLU A CA 1
ATOM 1349 C C . GLU A 1 176 ? 15.461 -1.502 14.477 1 93 176 GLU A C 1
ATOM 1351 O O . GLU A 1 176 ? 15.023 -0.525 13.867 1 93 176 GLU A O 1
ATOM 1356 N N . SER A 1 177 ? 15.195 -1.75 15.727 1 93.25 177 SER A N 1
ATOM 1357 C CA . SER A 1 177 ? 14.242 -0.91 16.453 1 93.25 177 SER A CA 1
ATOM 1358 C C . SER A 1 177 ? 14.852 0.446 16.797 1 93.25 177 SER A C 1
ATOM 1360 O O . SER A 1 177 ? 14.133 1.443 16.906 1 93.25 177 SER A O 1
ATOM 1362 N N . ARG A 1 178 ? 16.141 0.465 16.969 1 95.06 178 ARG A N 1
ATOM 1363 C CA . ARG A 1 178 ? 16.828 1.705 17.312 1 95.06 178 ARG A CA 1
ATOM 1364 C C . ARG A 1 178 ? 16.859 2.66 16.125 1 95.06 178 ARG A C 1
ATOM 1366 O O . ARG A 1 178 ? 17.25 2.277 15.016 1 95.06 178 ARG A O 1
ATOM 1373 N N . VAL A 1 179 ? 16.484 3.822 16.328 1 94.44 179 VAL A N 1
ATOM 1374 C CA . VAL A 1 179 ? 16.406 4.801 15.25 1 94.44 179 VAL A CA 1
ATOM 1375 C C . VAL A 1 179 ? 17.516 5.836 15.406 1 94.44 179 VAL A C 1
ATOM 1377 O O . VAL A 1 179 ? 18.234 6.133 14.453 1 94.44 179 VAL A O 1
ATOM 1380 N N . THR A 1 180 ? 17.641 6.402 16.578 1 96.31 180 THR A N 1
ATOM 1381 C CA . THR A 1 180 ? 18.609 7.449 16.891 1 96.31 180 THR A CA 1
ATOM 1382 C C . THR A 1 180 ? 18.734 7.625 18.406 1 96.31 180 THR A C 1
ATOM 1384 O O . THR A 1 180 ? 18.281 6.781 19.172 1 96.31 180 THR A O 1
ATOM 1387 N N . LYS A 1 181 ? 19.531 8.641 18.812 1 97.62 181 LYS A N 1
ATOM 1388 C CA . LYS A 1 181 ? 19.688 8.938 20.234 1 97.62 181 LYS A CA 1
ATOM 1389 C C . LYS A 1 181 ? 18.609 9.898 20.719 1 97.62 181 LYS A C 1
ATOM 1391 O O . LYS A 1 181 ? 18.203 10.805 19.984 1 97.62 181 LYS A O 1
ATOM 1396 N N . CYS A 1 182 ? 18.156 9.68 21.891 1 97.62 182 CYS A N 1
ATOM 1397 C CA . CYS A 1 182 ? 17.188 10.578 22.531 1 97.62 182 CYS A CA 1
ATOM 1398 C C . CYS A 1 182 ? 17.812 11.953 22.766 1 97.62 182 CYS A C 1
ATOM 1400 O O . CYS A 1 182 ? 18.859 12.062 23.391 1 97.62 182 CYS A O 1
ATOM 1402 N N . PRO A 1 183 ? 17.188 12.953 22.328 1 96.88 183 PRO A N 1
ATOM 1403 C CA . PRO A 1 183 ? 17.75 14.297 22.516 1 96.88 183 PRO A CA 1
ATOM 1404 C C . PRO A 1 183 ? 17.641 14.781 23.953 1 96.88 183 PRO A C 1
ATOM 1406 O O . PRO A 1 183 ? 18.297 15.742 24.344 1 96.88 183 PRO A O 1
ATOM 1409 N N . HIS A 1 184 ? 16.797 14.156 24.672 1 96.12 184 HIS A N 1
ATOM 1410 C CA . HIS A 1 184 ? 16.547 14.586 26.047 1 96.12 184 HIS A CA 1
ATOM 1411 C C . HIS A 1 184 ? 17.562 13.977 27 1 96.12 184 HIS A C 1
ATOM 1413 O O . HIS A 1 184 ? 18.141 14.688 27.828 1 96.12 184 HIS A O 1
ATOM 1419 N N . CYS A 1 185 ? 17.891 12.68 26.906 1 95.81 185 CYS A N 1
ATOM 1420 C CA . CYS A 1 185 ? 18.719 12.039 27.938 1 95.81 185 CYS A CA 1
ATOM 1421 C C . CYS A 1 185 ? 19.922 11.336 27.297 1 95.81 185 CYS A C 1
ATOM 1423 O O . CYS A 1 185 ? 20.781 10.82 28.016 1 95.81 185 CYS A O 1
ATOM 1425 N N . GLY A 1 186 ? 19.922 11.164 25.984 1 95.69 186 GLY A N 1
ATOM 1426 C CA . GLY A 1 186 ? 21.047 10.539 25.297 1 95.69 186 GLY A CA 1
ATOM 1427 C C . GLY A 1 186 ? 20.875 9.047 25.109 1 95.69 186 GLY A C 1
ATOM 1428 O O . GLY A 1 186 ? 21.703 8.398 24.453 1 95.69 186 GLY A O 1
ATOM 1429 N N . GLY A 1 187 ? 19.844 8.477 25.641 1 96.44 187 GLY A N 1
ATOM 1430 C CA . GLY A 1 187 ? 19.562 7.062 25.422 1 96.44 187 GLY A CA 1
ATOM 1431 C C . GLY A 1 187 ? 19.125 6.758 24 1 96.44 187 GLY A C 1
ATOM 1432 O O . GLY A 1 187 ? 19.078 7.656 23.156 1 96.44 187 GLY A O 1
ATOM 1433 N N . ASP A 1 188 ? 18.828 5.477 23.734 1 97.25 188 ASP A N 1
ATOM 1434 C CA . ASP A 1 188 ? 18.391 5.078 22.406 1 97.25 188 ASP A CA 1
ATOM 1435 C C . ASP A 1 188 ? 16.906 5.363 22.203 1 97.25 188 ASP A C 1
ATOM 1437 O O . ASP A 1 188 ? 16.094 5.152 23.109 1 97.25 188 ASP A O 1
ATOM 1441 N N . LEU A 1 189 ? 16.594 5.848 21.062 1 97.75 189 LEU A N 1
ATOM 1442 C CA . LEU A 1 189 ? 15.203 5.996 20.672 1 97.75 189 LEU A CA 1
ATOM 1443 C C . LEU A 1 189 ? 14.75 4.82 19.812 1 97.75 189 LEU A C 1
ATOM 1445 O O . LEU A 1 189 ? 15.367 4.52 18.797 1 97.75 189 LEU A O 1
ATOM 1449 N N . HIS A 1 190 ? 13.68 4.152 20.219 1 97.56 190 HIS A N 1
ATOM 1450 C CA . HIS A 1 190 ? 13.227 2.939 19.547 1 97.56 190 HIS A CA 1
ATOM 1451 C C . HIS A 1 190 ? 11.891 3.164 18.859 1 97.56 190 HIS A C 1
ATOM 1453 O O . HIS A 1 190 ? 11.086 3.986 19.297 1 97.56 190 HIS A O 1
ATOM 1459 N N . VAL A 1 191 ? 11.711 2.383 17.812 1 97.38 191 VAL A N 1
ATOM 1460 C CA . VAL A 1 191 ? 10.406 2.359 17.156 1 97.38 191 VAL A CA 1
ATOM 1461 C C . VAL A 1 191 ? 9.398 1.615 18.031 1 97.38 191 VAL A C 1
ATOM 1463 O O . VAL A 1 191 ? 9.617 0.453 18.375 1 97.38 191 VAL A O 1
ATOM 1466 N N . GLY A 1 192 ? 8.344 2.311 18.453 1 96.06 192 GLY A N 1
ATOM 1467 C CA . GLY A 1 192 ? 7.254 1.689 19.188 1 96.06 192 GLY A CA 1
ATOM 1468 C C . GLY A 1 192 ? 5.965 1.616 18.391 1 96.06 192 GLY A C 1
ATOM 1469 O O . GLY A 1 192 ? 5.898 2.107 17.25 1 96.06 192 GLY A O 1
ATOM 1470 N N . LEU A 1 193 ? 4.957 0.971 18.953 1 95.81 193 LEU A N 1
ATOM 1471 C CA . LEU A 1 193 ? 3.68 0.767 18.281 1 95.81 193 LEU A CA 1
ATOM 1472 C C . LEU A 1 193 ? 2.932 2.086 18.125 1 95.81 193 LEU A C 1
ATOM 1474 O O . LEU A 1 193 ? 2.395 2.375 17.047 1 95.81 193 LEU A O 1
ATOM 1478 N N . LYS A 1 194 ? 3.014 2.896 19.109 1 95 194 LYS A N 1
ATOM 1479 C CA . LYS A 1 194 ? 2.271 4.152 19.078 1 95 194 LYS A CA 1
ATOM 1480 C C . LYS A 1 194 ? 3.203 5.336 18.828 1 95 194 LYS A C 1
ATOM 1482 O O . LYS A 1 194 ? 2.781 6.359 18.297 1 95 194 LYS A O 1
ATOM 1487 N N . ALA A 1 195 ? 4.445 5.156 19.234 1 97 195 ALA A N 1
ATOM 1488 C CA . ALA A 1 195 ? 5.395 6.262 19.172 1 97 195 ALA A CA 1
ATOM 1489 C C . ALA A 1 195 ? 6.832 5.75 19.109 1 97 195 ALA A C 1
ATOM 1491 O O . ALA A 1 195 ? 7.086 4.562 19.328 1 97 195 ALA A O 1
ATOM 1492 N N . TYR A 1 196 ? 7.695 6.645 18.609 1 97.81 196 TYR A N 1
ATOM 1493 C CA . TYR A 1 196 ? 9.117 6.469 18.906 1 97.81 196 TYR A CA 1
ATOM 1494 C C . TYR A 1 196 ? 9.422 6.828 20.344 1 97.81 196 TYR A C 1
ATOM 1496 O O . TYR A 1 196 ? 9.148 7.949 20.781 1 97.81 196 TYR A O 1
ATOM 1504 N N . ASN A 1 197 ? 10.023 5.898 21.078 1 97.19 197 ASN A N 1
ATOM 1505 C CA . ASN A 1 197 ? 10.18 6.102 22.516 1 97.19 197 ASN A CA 1
ATOM 1506 C C . ASN A 1 197 ? 11.633 5.949 22.953 1 97.19 197 ASN A C 1
ATOM 1508 O O . ASN A 1 197 ? 12.352 5.082 22.453 1 97.19 197 ASN A O 1
ATOM 1512 N N . CYS A 1 198 ? 11.977 6.734 23.906 1 97.69 198 CYS A N 1
ATOM 1513 C CA . CYS A 1 198 ? 13.281 6.535 24.547 1 97.69 198 CYS A CA 1
ATOM 1514 C C . CYS A 1 198 ? 13.32 5.207 25.297 1 97.69 198 CYS A C 1
ATOM 1516 O O . CYS A 1 198 ? 12.367 4.848 25.984 1 97.69 198 CYS A O 1
ATOM 1518 N N . ALA A 1 199 ? 14.398 4.496 25.141 1 96.06 199 ALA A N 1
ATOM 1519 C CA . ALA A 1 199 ? 14.562 3.178 25.75 1 96.06 199 ALA A CA 1
ATOM 1520 C C . ALA A 1 199 ? 14.68 3.287 27.266 1 96.06 199 ALA A C 1
ATOM 1522 O O . ALA A 1 199 ? 14.508 2.295 27.984 1 96.06 199 ALA A O 1
ATOM 1523 N N . ASN A 1 200 ? 14.891 4.484 27.781 1 96.12 200 ASN A N 1
ATOM 1524 C CA . ASN A 1 200 ? 15.094 4.688 29.203 1 96.12 200 ASN A CA 1
ATOM 1525 C C . ASN A 1 200 ? 13.766 4.93 29.938 1 96.12 200 ASN A C 1
ATOM 1527 O O . ASN A 1 200 ? 13.758 5.238 31.125 1 96.12 200 ASN A O 1
ATOM 1531 N N . TYR A 1 201 ? 12.688 4.711 29.25 1 93.56 201 TYR A N 1
ATOM 1532 C CA . TYR A 1 201 ? 11.406 5.043 29.859 1 93.56 201 TYR A CA 1
ATOM 1533 C C . TYR A 1 201 ? 11.133 4.176 31.078 1 93.56 201 TYR A C 1
ATOM 1535 O O . TYR A 1 201 ? 10.438 4.594 32 1 93.56 201 TYR A O 1
ATOM 1543 N N . ARG A 1 202 ? 11.727 2.99 31.203 1 89.69 202 ARG A N 1
ATOM 1544 C CA . ARG A 1 202 ? 11.461 2.088 32.312 1 89.69 202 ARG A CA 1
ATOM 1545 C C . ARG A 1 202 ? 12.602 2.133 33.344 1 89.69 202 ARG A C 1
ATOM 1547 O O . ARG A 1 202 ? 12.625 1.336 34.281 1 89.69 202 ARG A O 1
ATOM 1554 N N . ASN A 1 203 ? 13.547 2.975 33 1 91.25 203 ASN A N 1
ATOM 1555 C CA . ASN A 1 203 ? 14.641 3.104 33.938 1 91.25 203 ASN A CA 1
ATOM 1556 C C . ASN A 1 203 ? 14.141 3.586 35.312 1 91.25 203 ASN A C 1
ATOM 1558 O O . ASN A 1 203 ? 13.5 4.633 35.406 1 91.25 203 ASN A O 1
ATOM 1562 N N . ALA A 1 204 ? 14.453 2.855 36.375 1 91.31 204 ALA A N 1
ATOM 1563 C CA . ALA A 1 204 ? 13.93 3.145 37.719 1 91.31 204 ALA A CA 1
ATOM 1564 C C . ALA A 1 204 ? 14.547 4.418 38.281 1 91.31 204 ALA A C 1
ATOM 1566 O O . ALA A 1 204 ? 13.867 5.207 38.938 1 91.31 204 ALA A O 1
ATOM 1567 N N . GLU A 1 205 ? 15.766 4.676 38.062 1 91.5 205 GLU A N 1
ATOM 1568 C CA . GLU A 1 205 ? 16.5 5.789 38.656 1 91.5 205 GLU A CA 1
ATOM 1569 C C . GLU A 1 205 ? 16.312 7.07 37.844 1 91.5 205 GLU A C 1
ATOM 1571 O O . GLU A 1 205 ? 16.062 8.133 38.438 1 91.5 205 GLU A O 1
ATOM 1576 N N . HIS A 1 206 ? 16.406 6.984 36.531 1 91.5 206 HIS A N 1
ATOM 1577 C CA . HIS A 1 206 ? 16.281 8.156 35.656 1 91.5 206 HIS A CA 1
ATOM 1578 C C . HIS A 1 206 ? 15.359 7.871 34.469 1 91.5 206 HIS A C 1
ATOM 1580 O O . HIS A 1 206 ? 15.82 7.777 33.344 1 91.5 206 HIS A O 1
ATOM 1586 N N . PRO A 1 207 ? 14.031 7.84 34.781 1 94.31 207 PRO A N 1
ATOM 1587 C CA . PRO A 1 207 ? 13.109 7.574 33.656 1 94.31 207 PRO A CA 1
ATOM 1588 C C . PRO A 1 207 ? 13.023 8.734 32.688 1 94.31 207 PRO A C 1
ATOM 1590 O O . PRO A 1 207 ? 13.062 9.898 33.094 1 94.31 207 PRO A O 1
ATOM 1593 N N . CYS A 1 208 ? 13.078 8.422 31.391 1 96.38 208 CYS A N 1
ATOM 1594 C CA . CYS A 1 208 ? 12.914 9.414 30.344 1 96.38 208 CYS A CA 1
ATOM 1595 C C . CYS A 1 208 ? 11.656 9.141 29.531 1 96.38 208 CYS A C 1
ATOM 1597 O O . CYS A 1 208 ? 11.508 8.07 28.938 1 96.38 208 CYS A O 1
ATOM 1599 N N . LYS A 1 209 ? 10.773 10.109 29.438 1 94.81 209 LYS A N 1
ATOM 1600 C CA . LYS A 1 209 ? 9.477 9.898 28.797 1 94.81 209 LYS A CA 1
ATOM 1601 C C . LYS A 1 209 ? 9.438 10.547 27.406 1 94.81 209 LYS A C 1
ATOM 1603 O O . LYS A 1 209 ? 8.359 10.812 26.875 1 94.81 209 LYS A O 1
ATOM 1608 N N . PHE A 1 210 ? 10.617 10.867 26.938 1 97.56 210 PHE A N 1
ATOM 1609 C CA . PHE A 1 210 ? 10.656 11.5 25.625 1 97.56 210 PHE A CA 1
ATOM 1610 C C . PHE A 1 210 ? 10.078 10.57 24.562 1 97.56 210 PHE A C 1
ATOM 1612 O O . PHE A 1 210 ? 10.438 9.391 24.5 1 97.56 210 PHE A O 1
ATOM 1619 N N . SER A 1 211 ? 9.219 11.102 23.719 1 97.75 211 SER A N 1
ATOM 1620 C CA . SER A 1 211 ? 8.602 10.305 22.672 1 97.75 211 SER A CA 1
ATOM 1621 C C . SER A 1 211 ? 8.148 11.18 21.516 1 97.75 211 SER A C 1
ATOM 1623 O O . SER A 1 211 ? 7.926 12.383 21.688 1 97.75 211 SER A O 1
ATOM 1625 N N . ILE A 1 212 ? 8.125 10.648 20.375 1 97.75 212 ILE A N 1
ATOM 1626 C CA . ILE A 1 212 ? 7.555 11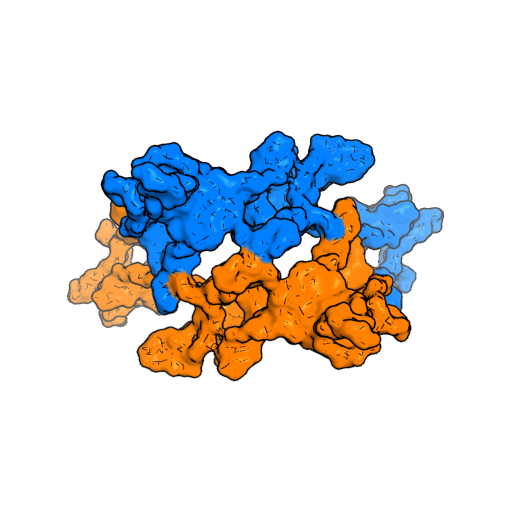.258 19.188 1 97.75 212 ILE A CA 1
ATOM 1627 C C . ILE A 1 212 ? 6.465 10.344 18.609 1 97.75 212 ILE A C 1
ATOM 1629 O O . ILE A 1 212 ? 6.738 9.211 18.234 1 97.75 212 ILE A O 1
ATOM 1633 N N . TRP A 1 213 ? 5.289 10.859 18.547 1 97.06 213 TRP A N 1
ATOM 1634 C CA . TRP A 1 213 ? 4.184 10.039 18.047 1 97.06 213 TRP A CA 1
ATOM 1635 C C . TRP A 1 213 ? 4.426 9.609 16.609 1 97.06 213 TRP A C 1
ATOM 1637 O O . TRP A 1 213 ? 4.926 10.383 15.797 1 97.06 213 TRP A O 1
ATOM 1647 N N . ARG A 1 214 ? 4.008 8.383 16.297 1 95.94 214 ARG A N 1
ATOM 1648 C CA . ARG A 1 214 ? 4.176 7.855 14.953 1 95.94 214 ARG A CA 1
ATOM 1649 C C . ARG A 1 214 ? 3.242 8.555 13.969 1 95.94 214 ARG A C 1
ATOM 1651 O O . ARG A 1 214 ? 3.545 8.648 12.781 1 95.94 214 ARG A O 1
ATOM 1658 N N . ASN A 1 215 ? 2.105 8.93 14.445 1 96.12 215 ASN A N 1
ATOM 1659 C CA . ASN A 1 215 ? 1.113 9.648 13.656 1 96.12 215 ASN A CA 1
ATOM 1660 C C . ASN A 1 215 ? 0.783 11.008 14.273 1 96.12 215 ASN A C 1
ATOM 1662 O O . ASN A 1 215 ? 0.396 11.086 15.438 1 96.12 215 ASN A O 1
ATOM 1666 N N . ILE A 1 216 ? 1.006 12.023 13.531 1 96.94 216 ILE A N 1
ATOM 1667 C CA . ILE A 1 216 ? 0.665 13.375 13.969 1 96.94 216 ILE A CA 1
ATOM 1668 C C . ILE A 1 216 ? -0.266 14.031 12.953 1 96.94 216 ILE A C 1
ATOM 1670 O O . ILE A 1 216 ? 0.149 14.344 11.836 1 96.94 216 ILE A O 1
ATOM 1674 N N . SER A 1 217 ? -1.508 14.273 13.32 1 96.56 217 SER A N 1
ATOM 1675 C CA . SER A 1 217 ? -2.504 14.938 12.484 1 96.56 217 SER A CA 1
ATOM 1676 C C . SER A 1 217 ? -2.582 14.297 11.102 1 96.56 217 SER A C 1
ATOM 1678 O O . SER A 1 217 ? -2.518 14.992 10.086 1 96.56 217 SER A O 1
ATOM 1680 N N . GLY A 1 218 ? -2.615 13 11.102 1 95.75 218 GLY A N 1
ATOM 1681 C CA . GLY A 1 218 ? -2.799 12.266 9.859 1 95.75 218 GLY A CA 1
ATOM 1682 C C . GLY A 1 218 ? -1.494 11.969 9.148 1 95.75 218 GLY A C 1
ATOM 1683 O O . GLY A 1 218 ? -1.479 11.258 8.141 1 95.75 218 GLY A O 1
ATOM 1684 N N . HIS A 1 219 ? -0.437 12.539 9.633 1 96.31 219 HIS A N 1
ATOM 1685 C CA . HIS A 1 219 ? 0.87 12.312 9.023 1 96.31 219 HIS A CA 1
ATOM 1686 C C . HIS A 1 219 ? 1.631 11.203 9.742 1 96.31 219 HIS A C 1
ATOM 1688 O O . HIS A 1 219 ? 1.757 11.227 10.969 1 96.31 219 HIS A O 1
ATOM 1694 N N . THR A 1 220 ? 2.037 10.227 8.953 1 95.19 220 THR A N 1
ATOM 1695 C CA . THR A 1 220 ? 2.938 9.219 9.484 1 95.19 220 THR A CA 1
ATOM 1696 C C . THR A 1 220 ? 4.367 9.742 9.547 1 95.19 220 THR A C 1
ATOM 1698 O O . THR A 1 220 ? 4.996 9.961 8.508 1 95.19 220 THR A O 1
ATOM 1701 N N . VAL A 1 221 ? 4.887 9.883 10.742 1 96.5 221 VAL A N 1
ATOM 1702 C CA . VAL A 1 221 ? 6.215 10.453 10.93 1 96.5 221 VAL A CA 1
ATOM 1703 C C . VAL A 1 221 ? 7.277 9.438 10.523 1 96.5 221 VAL A C 1
ATOM 1705 O O . VAL A 1 221 ? 7.32 8.328 11.062 1 96.5 221 VAL A O 1
ATOM 1708 N N . SER A 1 222 ? 8.141 9.805 9.648 1 94.19 222 SER A N 1
ATOM 1709 C CA . SER A 1 222 ? 9.141 8.883 9.117 1 94.19 222 SER A CA 1
ATOM 1710 C C . SER A 1 222 ? 10.367 8.805 10.023 1 94.19 222 SER A C 1
ATOM 1712 O O . SER A 1 222 ? 10.578 9.688 10.859 1 94.19 222 SER A O 1
ATOM 1714 N N . VAL A 1 223 ? 11.172 7.758 9.812 1 94.69 223 VAL A N 1
ATOM 1715 C CA . VAL A 1 223 ? 12.422 7.59 10.547 1 94.69 223 VAL A CA 1
ATOM 1716 C C . VAL A 1 223 ? 13.352 8.766 10.266 1 94.69 223 VAL A C 1
ATOM 1718 O O . VAL A 1 223 ? 14.016 9.281 11.172 1 94.69 223 VAL A O 1
ATOM 1721 N N . GLU A 1 224 ? 13.359 9.211 9.07 1 93.75 224 GLU A N 1
ATOM 1722 C CA . GLU A 1 224 ? 14.203 10.336 8.688 1 93.75 224 GLU A CA 1
ATOM 1723 C C . GLU A 1 224 ? 13.781 11.609 9.414 1 93.75 224 GLU A C 1
ATOM 1725 O O . GLU A 1 224 ? 14.625 12.375 9.891 1 93.75 224 GLU A O 1
ATOM 1730 N N . GLU A 1 225 ? 12.531 11.844 9.484 1 96.06 225 GLU A N 1
ATOM 1731 C CA . GLU A 1 225 ? 12.031 13.016 10.195 1 96.06 225 GLU A CA 1
ATOM 1732 C C . GLU A 1 225 ? 12.406 12.961 11.672 1 96.06 225 GLU A C 1
ATOM 1734 O O . GLU A 1 225 ? 12.789 13.977 12.258 1 96.06 225 GLU A O 1
ATOM 1739 N N . VAL A 1 226 ? 12.289 11.789 12.25 1 97.19 226 VAL A N 1
ATOM 1740 C CA . VAL A 1 226 ? 12.664 11.602 13.648 1 97.19 226 VAL A CA 1
ATOM 1741 C C . VAL A 1 226 ? 14.148 11.93 13.836 1 97.19 226 VAL A C 1
ATOM 1743 O O . VAL A 1 226 ? 14.516 12.633 14.773 1 97.19 226 VAL A O 1
ATOM 1746 N N . LYS A 1 227 ? 14.961 11.453 12.961 1 96.06 227 LYS A N 1
ATOM 1747 C CA . LYS A 1 227 ? 16.391 11.742 13.023 1 96.06 227 LYS A CA 1
ATOM 1748 C C . LYS A 1 227 ? 16.656 13.242 12.93 1 96.06 227 LYS A C 1
ATOM 1750 O O . LYS A 1 227 ? 17.453 13.781 13.688 1 96.06 227 LYS A O 1
ATOM 1755 N N . GLN A 1 228 ? 16.016 13.898 12.023 1 97.19 228 GLN A N 1
ATOM 1756 C CA . GLN A 1 228 ? 16.172 15.344 11.859 1 97.19 228 GLN A CA 1
ATOM 1757 C C . GLN A 1 228 ? 15.797 16.078 13.141 1 97.19 228 GLN A C 1
ATOM 1759 O O . GLN A 1 228 ? 16.516 16.984 13.57 1 97.19 228 GLN A O 1
ATOM 1764 N N . ILE A 1 229 ? 14.688 15.711 13.703 1 97.75 229 ILE A N 1
ATOM 1765 C CA . ILE A 1 229 ? 14.203 16.344 14.922 1 97.75 229 ILE A CA 1
ATOM 1766 C C . ILE A 1 229 ? 15.219 16.156 16.047 1 97.75 229 ILE A C 1
ATOM 1768 O O . ILE A 1 229 ? 15.609 17.109 16.719 1 97.75 229 ILE A O 1
ATOM 1772 N N . CYS A 1 230 ? 15.641 14.93 16.188 1 97.38 230 CYS A N 1
ATOM 1773 C CA . CYS A 1 230 ? 16.484 14.586 17.328 1 97.38 230 CYS A CA 1
ATOM 1774 C C . CYS A 1 230 ? 17.906 15.117 17.125 1 97.38 230 CYS A C 1
ATOM 1776 O O . CYS A 1 230 ? 18.578 15.484 18.094 1 97.38 230 CYS A O 1
ATOM 1778 N N . GLU A 1 231 ? 18.391 15.18 15.922 1 96.56 231 GLU A N 1
ATOM 1779 C CA . GLU A 1 231 ? 19.781 15.547 15.648 1 96.56 231 GLU A CA 1
ATOM 1780 C C . GLU A 1 231 ? 19.891 17.031 15.305 1 96.56 231 GLU A C 1
ATOM 1782 O O . GLU A 1 231 ? 20.891 17.672 15.633 1 96.56 231 GLU A O 1
ATOM 1787 N N . GLN A 1 232 ? 18.875 17.594 14.648 1 96.44 232 GLN A N 1
ATOM 1788 C CA . GLN A 1 232 ? 18.969 18.969 14.156 1 96.44 232 GLN A CA 1
ATOM 1789 C C . GLN A 1 232 ? 17.953 19.859 14.852 1 96.44 232 GLN A C 1
ATOM 1791 O O . GLN A 1 232 ? 17.969 21.078 14.672 1 96.44 232 GLN A O 1
ATOM 1796 N N . GLY A 1 233 ? 17.062 19.281 15.516 1 97.06 233 GLY A N 1
ATOM 1797 C CA . GLY A 1 233 ? 16.109 20.047 16.312 1 97.06 233 GLY A CA 1
ATOM 1798 C C . GLY A 1 233 ? 14.82 20.359 15.562 1 97.06 233 GLY A C 1
ATOM 1799 O O . GLY A 1 233 ? 13.852 20.828 16.156 1 97.06 233 GLY A O 1
ATOM 1800 N N . VAL A 1 234 ? 14.875 20.172 14.266 1 96.5 234 VAL A N 1
ATOM 1801 C CA . VAL A 1 234 ? 13.711 20.516 13.453 1 96.5 234 VAL A CA 1
ATOM 1802 C C . VAL A 1 234 ? 13.766 19.766 12.125 1 96.5 234 VAL A C 1
ATOM 1804 O O . VAL A 1 234 ? 14.844 19.422 11.641 1 96.5 234 VAL A O 1
ATOM 1807 N N . THR A 1 235 ? 12.562 19.422 11.57 1 95.94 235 THR A N 1
ATOM 1808 C CA . THR A 1 235 ? 12.539 18.812 10.25 1 95.94 235 THR A CA 1
ATOM 1809 C C . THR A 1 235 ? 12.984 19.797 9.18 1 95.94 235 THR A C 1
ATOM 1811 O O . THR A 1 235 ? 12.711 21 9.289 1 95.94 235 THR A O 1
ATOM 1814 N N . LYS A 1 236 ? 13.578 19.344 8.18 1 92.75 236 LYS A N 1
ATOM 1815 C CA . LYS A 1 236 ? 14.109 20.188 7.117 1 92.75 236 LYS A CA 1
ATOM 1816 C C . LYS A 1 236 ? 12.992 20.719 6.223 1 92.75 236 LYS A C 1
ATOM 1818 O O . LYS A 1 236 ? 12.93 21.922 5.945 1 92.75 236 LYS A O 1
ATOM 1823 N N . ASP A 1 237 ? 12.117 19.875 5.832 1 90.94 237 ASP A N 1
ATOM 1824 C CA . ASP A 1 237 ? 11.055 20.234 4.898 1 90.94 237 ASP A CA 1
ATOM 1825 C C . ASP A 1 237 ? 9.719 20.391 5.625 1 90.94 237 ASP A C 1
ATOM 1827 O O . ASP A 1 237 ? 9.531 19.859 6.719 1 90.94 237 ASP A O 1
ATOM 1831 N N . SER A 1 238 ? 8.828 21.172 4.961 1 92.62 238 SER A N 1
ATOM 1832 C CA . SER A 1 238 ? 7.457 21.219 5.453 1 92.62 238 SER A CA 1
ATO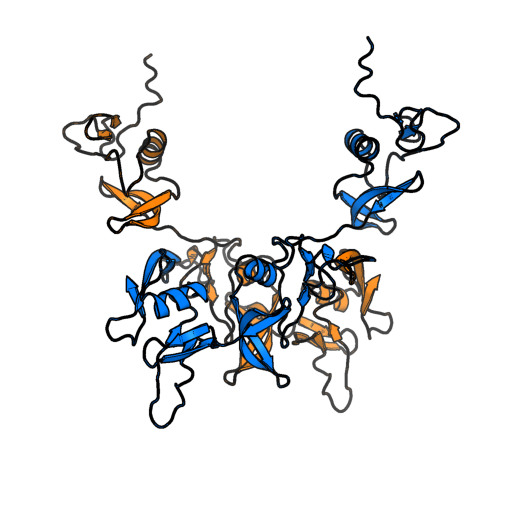M 1833 C C . SER A 1 238 ? 6.738 19.891 5.242 1 92.62 238 SER A C 1
ATOM 1835 O O . SER A 1 238 ? 6.938 19.234 4.219 1 92.62 238 SER A O 1
ATOM 1837 N N . ILE A 1 239 ? 5.988 19.594 6.25 1 94.5 239 ILE A N 1
ATOM 1838 C CA . ILE A 1 239 ? 5.25 18.344 6.242 1 94.5 239 ILE A CA 1
ATOM 1839 C C . ILE A 1 239 ? 3.756 18.625 6.078 1 94.5 239 ILE A C 1
ATOM 1841 O O . ILE A 1 239 ? 3.234 19.594 6.625 1 94.5 239 ILE A O 1
ATOM 1845 N N . GLU A 1 240 ? 3.107 17.781 5.262 1 93.81 240 GLU A N 1
ATOM 1846 C CA . GLU A 1 240 ? 1.665 17.875 5.055 1 93.81 240 GLU A CA 1
ATOM 1847 C C . GLU A 1 240 ? 0.901 17.25 6.219 1 93.81 240 GLU A C 1
ATOM 1849 O O . GLU A 1 240 ? 1.158 16.109 6.59 1 93.81 240 GLU A O 1
ATOM 1854 N N . PHE A 1 241 ? 0.022 18.047 6.84 1 96.31 241 PHE A N 1
ATOM 1855 C CA . PHE A 1 241 ? -0.852 17.578 7.91 1 96.31 241 PHE A CA 1
ATOM 1856 C C . PHE A 1 241 ? -2.316 17.781 7.539 1 96.31 241 PHE A C 1
ATOM 1858 O O . PHE A 1 241 ? -2.625 18.422 6.535 1 96.31 241 PHE A O 1
ATOM 1865 N N . TYR A 1 242 ? -3.188 17.156 8.406 1 96.25 242 TYR A N 1
ATOM 1866 C CA . TYR A 1 242 ? -4.613 17.203 8.109 1 96.25 242 TYR A CA 1
ATOM 1867 C C . TYR A 1 242 ? -5.406 17.656 9.328 1 96.25 242 TYR A C 1
ATOM 1869 O O . TYR A 1 242 ? -5.168 17.188 10.445 1 96.25 242 TYR A O 1
ATOM 1877 N N . LYS A 1 243 ? -6.328 18.547 9.055 1 95.19 243 LYS A N 1
ATOM 1878 C CA . LYS A 1 243 ? -7.32 18.875 10.078 1 95.19 243 LYS A CA 1
ATOM 1879 C C . LYS A 1 243 ? -8.398 17.797 10.156 1 95.19 243 LYS A C 1
ATOM 1881 O O . LYS A 1 243 ? -8.406 16.859 9.352 1 95.19 243 LYS A O 1
ATOM 1886 N N . GLU A 1 244 ? -9.266 17.922 11.102 1 93.38 244 GLU A N 1
ATOM 1887 C CA . GLU A 1 244 ? -10.328 16.938 11.297 1 93.38 244 GLU A CA 1
ATOM 1888 C C . GLU A 1 244 ? -11.273 16.906 10.102 1 93.38 244 GLU A C 1
ATOM 1890 O O . GLU A 1 244 ? -11.844 15.859 9.773 1 93.38 244 GLU A O 1
ATOM 1895 N N . ASP A 1 245 ? -11.383 18.062 9.43 1 90.88 245 ASP A N 1
ATOM 1896 C CA . ASP A 1 245 ? -12.297 18.109 8.297 1 90.88 245 ASP A CA 1
ATOM 1897 C C . ASP A 1 245 ? -11.57 17.766 6.996 1 90.88 245 ASP A C 1
ATOM 1899 O O . ASP A 1 245 ? -12.164 17.828 5.914 1 90.88 245 ASP A O 1
ATOM 1903 N N . GLY A 1 246 ? -10.289 17.5 7.086 1 92.62 246 GLY A N 1
ATOM 1904 C CA . GLY A 1 246 ? -9.531 17.062 5.926 1 92.62 246 GLY A CA 1
ATOM 1905 C C . GLY A 1 246 ? -8.758 18.172 5.258 1 92.62 246 GLY A C 1
ATOM 1906 O O . GLY A 1 246 ? -8.008 17.938 4.309 1 92.62 246 GLY A O 1
ATOM 1907 N N . THR A 1 247 ? -8.953 19.375 5.797 1 91.94 247 THR A N 1
ATOM 1908 C CA . THR A 1 247 ? -8.18 20.484 5.25 1 91.94 247 THR A CA 1
ATOM 1909 C C . THR A 1 247 ? -6.691 20.281 5.492 1 91.94 247 THR A C 1
ATOM 1911 O O . THR A 1 247 ? -6.277 19.922 6.598 1 91.94 247 THR A O 1
ATOM 1914 N N . VAL A 1 248 ? -5.977 20.469 4.402 1 93.38 248 VAL A N 1
ATOM 1915 C CA . VAL A 1 248 ? -4.539 20.234 4.453 1 93.38 248 VAL A CA 1
ATOM 1916 C C . VAL A 1 248 ? -3.828 21.5 4.934 1 93.38 248 VAL A C 1
ATOM 1918 O O . VAL A 1 248 ? -4.207 22.609 4.562 1 93.38 248 VAL A O 1
ATOM 1921 N N . TYR A 1 249 ? -2.883 21.344 5.82 1 91.62 249 TYR A N 1
ATOM 1922 C CA . TYR A 1 249 ? -1.991 22.438 6.199 1 91.62 249 TYR A CA 1
ATOM 1923 C C . TYR A 1 249 ? -0.552 21.953 6.32 1 91.62 249 TYR A C 1
ATOM 1925 O O . TYR A 1 249 ? -0.301 20.75 6.371 1 91.62 249 TYR A O 1
ATOM 1933 N N . TYR A 1 250 ? 0.392 22.875 6.281 1 91.88 250 TYR A N 1
ATOM 1934 C CA . TYR A 1 250 ? 1.805 22.516 6.223 1 91.88 250 TYR A CA 1
ATOM 1935 C C . TYR A 1 250 ? 2.57 23.141 7.387 1 91.88 250 TYR A C 1
ATOM 1937 O O . TYR A 1 250 ? 2.406 24.312 7.691 1 91.88 250 TYR A O 1
ATOM 1945 N N . LYS A 1 251 ? 3.324 22.328 8.031 1 93 251 LYS A N 1
ATOM 1946 C CA . LYS A 1 251 ? 4.168 22.75 9.141 1 93 251 LYS A CA 1
ATOM 1947 C C . LYS A 1 251 ? 5.441 21.906 9.219 1 93 251 LYS A C 1
ATOM 1949 O O . LYS A 1 251 ? 5.57 20.906 8.516 1 93 251 LYS A O 1
ATOM 1954 N N . ARG A 1 252 ? 6.355 22.391 9.938 1 95 252 ARG A N 1
ATOM 1955 C CA . ARG A 1 252 ? 7.512 21.594 10.336 1 95 252 ARG A CA 1
ATOM 1956 C C . ARG A 1 252 ? 7.398 21.156 11.789 1 95 252 ARG A C 1
ATOM 1958 O O . ARG A 1 252 ? 6.629 21.734 12.562 1 95 252 ARG A O 1
ATOM 1965 N N . LEU A 1 253 ? 8.047 20.062 12.062 1 97.19 253 LEU A N 1
ATOM 1966 C CA . LEU A 1 253 ? 8.094 19.562 13.43 1 97.19 253 LEU A CA 1
ATOM 1967 C C . LEU A 1 253 ? 9.398 19.953 14.109 1 97.19 253 LEU A C 1
ATOM 1969 O O . LEU A 1 253 ? 10.484 19.734 13.562 1 97.19 253 LEU A O 1
ATOM 1973 N N . GLN A 1 254 ? 9.273 20.547 15.297 1 97.38 254 GLN A N 1
ATOM 1974 C CA . GLN A 1 254 ? 10.438 21.078 16.016 1 97.38 254 GLN A CA 1
ATOM 1975 C C . GLN A 1 254 ? 10.453 20.609 17.453 1 97.38 254 GLN A C 1
ATOM 1977 O O . GLN A 1 254 ? 9.406 20.547 18.109 1 97.38 254 GLN A O 1
ATOM 1982 N N . LEU A 1 255 ? 11.633 20.328 17.844 1 97.19 255 LEU A N 1
ATOM 1983 C CA . LEU A 1 255 ? 11.875 20.047 19.25 1 97.19 255 LEU A CA 1
ATOM 1984 C C . LEU A 1 255 ? 11.812 21.328 20.078 1 97.19 255 LEU A C 1
ATOM 1986 O O . LEU A 1 255 ? 12.344 22.375 19.672 1 97.19 255 LEU A O 1
ATOM 1990 N N . THR A 1 256 ? 11.156 21.25 21.234 1 96 256 THR A N 1
ATOM 1991 C CA . THR A 1 256 ? 11.125 22.422 22.125 1 96 256 THR A CA 1
ATOM 1992 C C . THR A 1 256 ? 12.516 22.719 22.688 1 96 256 THR A C 1
ATOM 1994 O O . THR A 1 256 ? 13.383 21.844 22.688 1 96 256 THR A O 1
ATOM 1997 N N . PRO A 1 257 ? 12.695 23.922 23.172 1 94.62 257 PRO A N 1
ATOM 1998 C CA . PRO A 1 257 ? 13.992 24.266 23.766 1 94.62 257 PRO A CA 1
ATOM 1999 C C . PRO A 1 257 ? 14.352 23.359 24.953 1 94.62 257 PRO A C 1
ATOM 2001 O O . PRO A 1 257 ? 15.531 23.062 25.156 1 94.62 257 PRO A O 1
ATOM 2004 N N . GLU A 1 258 ? 13.398 22.891 25.688 1 93.31 258 GLU A N 1
ATOM 2005 C CA . GLU A 1 258 ? 13.609 22 26.828 1 93.31 258 GLU A CA 1
ATOM 2006 C C . GLU A 1 258 ? 13.891 20.578 26.359 1 93.31 258 GLU A C 1
ATOM 2008 O O . GLU A 1 258 ? 14.227 19.703 27.172 1 93.31 258 GLU A O 1
ATOM 2013 N N . LYS A 1 259 ? 13.641 20.344 25.062 1 93.75 259 LYS A N 1
ATOM 2014 C CA . LYS A 1 259 ? 13.875 19.047 24.422 1 93.75 259 LYS A CA 1
ATOM 2015 C C . LYS A 1 259 ? 12.992 17.953 25.016 1 93.75 259 LYS A C 1
ATOM 2017 O O . LYS A 1 259 ? 13.438 16.828 25.219 1 93.75 259 LYS A O 1
ATOM 2022 N N . ASP A 1 260 ? 11.828 18.297 25.359 1 91.25 260 ASP A N 1
ATOM 2023 C CA . ASP A 1 260 ? 10.953 17.328 26.016 1 91.25 260 ASP A CA 1
ATOM 2024 C C . ASP A 1 260 ? 9.703 17.062 25.188 1 91.25 260 ASP A C 1
ATOM 2026 O O . ASP A 1 260 ? 8.953 16.125 25.469 1 91.25 260 ASP A O 1
ATOM 2030 N N . ARG A 1 261 ? 9.477 17.906 24.234 1 93.62 261 ARG A N 1
ATOM 2031 C CA . ARG A 1 261 ? 8.289 17.672 23.422 1 93.62 261 ARG A CA 1
ATOM 2032 C C . ARG A 1 261 ? 8.5 18.203 22 1 93.62 261 ARG A C 1
ATOM 2034 O O . ARG A 1 261 ? 9.461 18.922 21.734 1 93.62 261 ARG A O 1
ATOM 2041 N N . ILE A 1 262 ? 7.523 17.734 21.078 1 96.75 262 ILE A N 1
ATOM 2042 C CA . ILE A 1 262 ? 7.523 18.141 19.688 1 96.75 262 ILE A CA 1
ATOM 2043 C C . ILE A 1 262 ? 6.414 19.156 19.438 1 96.75 262 ILE A C 1
ATOM 2045 O O . ILE A 1 262 ? 5.293 18.984 19.922 1 96.75 262 ILE A O 1
ATOM 2049 N N . ILE A 1 263 ? 6.742 20.219 18.703 1 96.31 263 ILE A N 1
ATOM 2050 C CA . ILE A 1 263 ? 5.73 21.219 18.344 1 96.31 263 ILE A CA 1
ATOM 2051 C C . ILE A 1 263 ? 5.73 21.438 16.844 1 96.31 263 ILE A C 1
ATOM 2053 O O . ILE A 1 263 ? 6.73 21.172 16.172 1 96.31 263 ILE A O 1
ATOM 2057 N N . MET A 1 264 ? 4.617 21.938 16.375 1 94.62 264 MET A N 1
ATOM 2058 C CA . MET A 1 264 ? 4.504 22.328 14.977 1 94.62 264 MET A CA 1
ATOM 2059 C C . MET A 1 264 ? 4.848 23.797 14.797 1 94.62 264 MET A C 1
ATOM 2061 O O . MET A 1 264 ? 4.414 24.656 15.578 1 94.62 264 MET A O 1
ATOM 2065 N N . ILE A 1 265 ? 5.613 24.062 13.766 1 92 265 ILE A N 1
ATOM 2066 C CA . ILE A 1 265 ? 5.977 25.453 13.5 1 92 265 ILE A CA 1
ATOM 2067 C C . ILE A 1 265 ? 5.742 25.781 12.023 1 92 265 ILE A C 1
ATOM 2069 O O . ILE A 1 265 ? 5.762 24.875 11.18 1 92 265 ILE A O 1
ATOM 2073 N N . MET B 1 1 ? -13.898 44.5 -35.688 1 25.34 1 MET B N 1
ATOM 2074 C CA . MET B 1 1 ? -14.391 43.875 -34.469 1 25.34 1 MET B CA 1
ATOM 2075 C C . MET B 1 1 ? -13.242 43.469 -33.562 1 25.34 1 MET B C 1
ATOM 2077 O O . MET B 1 1 ? -12.406 42.656 -33.969 1 25.34 1 MET B O 1
ATOM 2081 N N . SER B 1 2 ? -12.633 44.312 -32.812 1 32.5 2 SER B N 1
ATOM 2082 C CA . SER B 1 2 ? -11.453 44.156 -31.969 1 32.5 2 SER B CA 1
ATOM 2083 C C . SER B 1 2 ? -11.516 42.875 -31.141 1 32.5 2 SER B C 1
ATOM 2085 O O . SER B 1 2 ? -12.602 42.406 -30.781 1 32.5 2 SER B O 1
ATOM 2087 N N . ASP B 1 3 ? -10.625 41.906 -31.328 1 35.12 3 ASP B N 1
ATOM 2088 C CA . ASP B 1 3 ? -10.531 40.625 -30.672 1 35.12 3 ASP B CA 1
ATOM 2089 C C . ASP B 1 3 ? -10.914 40.719 -29.203 1 35.12 3 ASP B C 1
ATOM 2091 O O . ASP B 1 3 ? -10.047 40.844 -28.344 1 35.12 3 ASP B O 1
ATOM 2095 N N . THR B 1 4 ? -11.945 41.281 -28.656 1 41.06 4 THR B N 1
ATOM 2096 C CA . THR B 1 4 ? -12.727 41.562 -27.453 1 41.06 4 THR B CA 1
ATOM 2097 C C . THR B 1 4 ? -12.883 40.312 -26.609 1 41.06 4 THR B C 1
ATOM 2099 O O . THR B 1 4 ? -13.406 40.344 -25.5 1 41.06 4 THR B O 1
ATOM 2102 N N . ASN B 1 5 ? -12.891 39.156 -27.125 1 45.84 5 ASN B N 1
ATOM 2103 C CA . ASN B 1 5 ? -13.242 37.844 -26.625 1 45.84 5 ASN B CA 1
ATOM 2104 C C . ASN B 1 5 ? -12.273 37.375 -25.547 1 45.84 5 ASN B C 1
ATOM 2106 O O . ASN B 1 5 ? -12.547 36.406 -24.844 1 45.84 5 ASN B O 1
ATOM 2110 N N . ASN B 1 6 ? -10.945 37.844 -25.547 1 52.34 6 ASN B N 1
ATOM 2111 C CA . ASN B 1 6 ? -9.891 37.375 -24.656 1 52.34 6 ASN B CA 1
ATOM 2112 C C . ASN B 1 6 ? -9.719 38.312 -23.469 1 52.34 6 ASN B C 1
ATOM 2114 O O . ASN B 1 6 ? -8.648 38.375 -22.859 1 52.34 6 ASN B O 1
ATOM 2118 N N . LEU B 1 7 ? -10.625 39.312 -23.219 1 65.5 7 LEU B N 1
ATOM 2119 C CA . LEU B 1 7 ? -10.422 40.312 -22.188 1 65.5 7 LEU B CA 1
ATOM 2120 C C . LEU B 1 7 ? -10.625 39.719 -20.797 1 65.5 7 LEU B C 1
ATOM 2122 O O . LEU B 1 7 ? -11.648 39.094 -20.531 1 65.5 7 LEU B O 1
ATOM 2126 N N . MET B 1 8 ? -9.57 39.688 -19.938 1 85.56 8 MET B N 1
ATOM 2127 C CA . MET B 1 8 ? -9.617 39.25 -18.547 1 85.56 8 MET B CA 1
ATOM 2128 C C . MET B 1 8 ? -10.398 40.219 -17.672 1 85.56 8 MET B C 1
ATOM 2130 O O . MET B 1 8 ? -9.82 41.156 -17.125 1 85.56 8 MET B O 1
ATOM 2134 N N . ILE B 1 9 ? -11.828 40.094 -17.703 1 91.12 9 ILE B N 1
ATOM 2135 C CA . ILE B 1 9 ? -12.703 40.969 -16.906 1 91.12 9 ILE B CA 1
ATOM 2136 C C . ILE B 1 9 ? -12.344 40.844 -15.43 1 91.12 9 ILE B C 1
ATOM 2138 O O . ILE B 1 9 ? -12.094 39.719 -14.938 1 91.12 9 ILE B O 1
ATOM 2142 N N . CYS B 1 10 ? -12.289 42 -14.742 1 92.56 10 CYS B N 1
ATOM 2143 C CA . CYS B 1 10 ? -11.945 42 -13.32 1 92.56 10 CYS B CA 1
ATOM 2144 C C . CYS B 1 10 ? -12.945 41.188 -12.516 1 92.56 10 CYS B C 1
ATOM 2146 O O . CYS B 1 10 ? -14.148 41.469 -12.547 1 92.56 10 CYS B O 1
ATOM 2148 N N . PRO B 1 11 ? -12.484 40.219 -11.766 1 90.94 11 PRO B N 1
ATOM 2149 C CA . PRO B 1 11 ? -13.383 39.344 -11 1 90.94 11 PRO B CA 1
ATOM 2150 C C . PRO B 1 11 ? -13.945 40.031 -9.758 1 90.94 11 PRO B C 1
ATOM 2152 O O . PRO B 1 11 ? -14.82 39.5 -9.086 1 90.94 11 PRO B O 1
ATOM 2155 N N . VAL B 1 12 ? -13.5 41.188 -9.477 1 89.81 12 VAL B N 1
ATOM 2156 C CA . VAL B 1 12 ? -13.906 41.875 -8.25 1 89.81 12 VAL B CA 1
ATOM 2157 C C . VAL B 1 12 ? -15.016 42.875 -8.562 1 89.81 12 VAL B C 1
ATOM 2159 O O . VAL B 1 12 ? -16.094 42.844 -7.965 1 89.81 12 VAL B O 1
ATOM 2162 N N . CYS B 1 13 ? -14.836 43.75 -9.633 1 91.31 13 CYS B N 1
ATOM 2163 C CA . CYS B 1 13 ? -15.828 44.781 -9.906 1 91.31 13 CYS B CA 1
ATOM 2164 C C . CYS B 1 13 ? -16.688 44.406 -11.102 1 91.31 13 CYS B C 1
ATOM 2166 O O . CYS B 1 13 ? -17.766 44.969 -11.297 1 91.31 13 CYS B O 1
ATOM 2168 N N . GLY B 1 14 ? -16.203 43.5 -11.984 1 90.94 14 GLY B N 1
ATOM 2169 C CA . GLY B 1 14 ? -16.938 43.062 -13.156 1 90.94 14 GLY B CA 1
ATOM 2170 C C . GLY B 1 14 ? -16.984 44.094 -14.266 1 90.94 14 GLY B C 1
ATOM 2171 O O . GLY B 1 14 ? -17.594 43.844 -15.32 1 90.94 14 GLY B O 1
ATOM 2172 N N . ARG B 1 15 ? -16.422 45.219 -14.078 1 90.44 15 ARG B N 1
ATOM 2173 C CA . ARG B 1 15 ? -16.516 46.312 -15.031 1 90.44 15 ARG B CA 1
ATOM 2174 C C . ARG B 1 15 ? -15.18 46.562 -15.727 1 90.44 15 ARG B C 1
ATOM 2176 O O . ARG B 1 15 ? -15.141 46.781 -16.938 1 90.44 15 ARG B O 1
ATOM 2183 N N . GLY B 1 16 ? -14.195 46.531 -14.969 1 92.12 16 GLY B N 1
ATOM 2184 C CA . GLY B 1 16 ? -12.867 46.781 -15.516 1 92.12 16 GLY B CA 1
ATOM 2185 C C . GLY B 1 16 ? -12.242 45.531 -16.125 1 92.12 16 GLY B C 1
ATOM 2186 O O . GLY B 1 16 ? -12.805 44.438 -16.047 1 92.12 16 GLY B O 1
ATOM 2187 N N . THR B 1 17 ? -11.07 45.719 -16.828 1 93.62 17 THR B N 1
ATOM 2188 C CA . THR B 1 17 ? -10.25 44.656 -17.375 1 93.62 17 THR B CA 1
ATOM 2189 C C . THR B 1 17 ? -8.891 44.625 -16.672 1 93.62 17 THR B C 1
ATOM 2191 O O . THR B 1 17 ? -8.383 45.625 -16.234 1 93.62 17 THR B O 1
ATOM 2194 N N . MET B 1 18 ? -8.414 43.312 -16.5 1 94.12 18 MET B N 1
ATOM 2195 C CA . MET B 1 18 ? -7.102 43.156 -15.883 1 94.12 18 MET B CA 1
ATOM 2196 C C . MET B 1 18 ? -5.996 43.594 -16.844 1 94.12 18 MET B C 1
ATOM 2198 O O . MET B 1 18 ? -5.93 43.094 -17.969 1 94.12 18 MET B O 1
ATOM 2202 N N . VAL B 1 19 ? -5.129 44.5 -16.391 1 93.88 19 VAL B N 1
ATOM 2203 C CA . VAL B 1 19 ? -4.016 45 -17.188 1 93.88 19 VAL B CA 1
ATOM 2204 C C . VAL B 1 19 ? -2.703 44.812 -16.438 1 93.88 19 VAL B C 1
ATOM 2206 O O . VAL B 1 19 ? -2.637 45 -15.227 1 93.88 19 VAL B O 1
ATOM 2209 N N . HIS B 1 20 ? -1.69 44.344 -17.156 1 94.5 20 HIS B N 1
ATOM 2210 C CA . HIS B 1 20 ? -0.386 44.125 -16.531 1 94.5 20 HIS B CA 1
ATOM 2211 C C . HIS B 1 20 ? 0.515 45.344 -16.688 1 94.5 20 HIS B C 1
ATOM 2213 O O . HIS B 1 20 ? 0.729 45.844 -17.797 1 94.5 20 HIS B O 1
ATOM 2219 N N . ASP B 1 21 ? 0.979 45.875 -15.578 1 89.62 21 ASP B N 1
ATOM 2220 C CA . ASP B 1 21 ? 1.922 47 -15.594 1 89.62 21 ASP B CA 1
ATOM 2221 C C . ASP B 1 21 ? 3.055 46.781 -14.594 1 89.62 21 ASP B C 1
ATOM 2223 O O . ASP B 1 21 ? 3.33 45.625 -14.203 1 89.62 21 ASP B O 1
ATOM 2227 N N . GLU B 1 22 ? 3.861 47.812 -14.219 1 89.56 22 GLU B N 1
ATOM 2228 C CA . GLU B 1 22 ? 5.039 47.719 -13.367 1 89.56 22 GLU B CA 1
ATOM 2229 C C . GLU B 1 22 ? 4.66 47.25 -11.961 1 89.56 22 GLU B C 1
ATOM 2231 O O . GLU B 1 22 ? 5.5 46.719 -11.227 1 89.56 22 GLU B O 1
ATOM 2236 N N . GLN B 1 23 ? 3.367 47.469 -11.555 1 85.88 23 GLN B N 1
ATOM 2237 C CA . GLN B 1 23 ? 2.898 47.125 -10.219 1 85.88 23 GLN B CA 1
ATOM 2238 C C . GLN B 1 23 ? 2.297 45.719 -10.195 1 85.88 23 GLN B C 1
ATOM 2240 O O . GLN B 1 23 ? 1.94 45.188 -9.133 1 85.88 23 GLN B O 1
ATOM 2245 N N . GLY B 1 24 ? 2.229 45.094 -11.336 1 93.56 24 GLY B N 1
ATOM 2246 C CA . GLY B 1 24 ? 1.589 43.812 -11.484 1 93.56 24 GLY B CA 1
ATOM 2247 C C . GLY B 1 24 ? 0.335 43.844 -12.336 1 93.56 24 GLY B C 1
ATOM 2248 O O . GLY B 1 24 ? 0.266 44.594 -13.312 1 93.56 24 GLY B O 1
ATOM 2249 N N . TRP B 1 25 ? -0.622 42.969 -11.977 1 94.75 25 TRP B N 1
ATOM 2250 C CA . TRP B 1 25 ? -1.916 42.969 -12.648 1 94.75 25 TRP B CA 1
ATOM 2251 C C . TRP B 1 25 ? -2.924 43.844 -11.914 1 94.75 25 TRP B C 1
ATOM 2253 O O . TRP B 1 25 ? -3.143 43.656 -10.711 1 94.75 25 TRP B O 1
ATOM 2263 N N . LYS B 1 26 ? -3.467 44.781 -12.641 1 94 26 LYS B N 1
ATOM 2264 C CA . LYS B 1 26 ? -4.375 45.719 -11.977 1 94 26 LYS B CA 1
ATOM 2265 C C . LYS B 1 26 ? -5.664 45.906 -12.773 1 94 26 LYS B C 1
ATOM 2267 O O . LYS B 1 26 ? -5.652 45.844 -14.008 1 94 26 LYS B O 1
ATOM 2272 N N . CYS B 1 27 ? -6.777 46 -12 1 94.06 27 CYS B N 1
ATOM 2273 C CA . CYS B 1 27 ? -8.039 46.312 -12.648 1 94.06 27 CYS B CA 1
ATOM 2274 C C . CYS B 1 27 ? -7.973 47.688 -13.305 1 94.06 27 CYS B C 1
ATOM 2276 O O . CYS B 1 27 ? -7.445 48.656 -12.719 1 94.06 27 CYS B O 1
ATOM 2278 N N . SER B 1 28 ? -8.547 47.844 -14.477 1 92.38 28 SER B N 1
ATOM 2279 C CA . SER B 1 28 ? -8.516 49.094 -15.234 1 92.38 28 SER B CA 1
ATOM 2280 C C . SER B 1 28 ? -9.453 50.125 -14.633 1 92.38 28 SER B C 1
ATOM 2282 O O . SER B 1 28 ? -9.336 51.312 -14.938 1 92.38 28 SER B O 1
ATOM 2284 N N . GLU B 1 29 ? -10.438 49.656 -13.836 1 92.19 29 GLU B N 1
ATOM 2285 C CA . GLU B 1 29 ? -11.312 50.594 -13.125 1 92.19 29 GLU B CA 1
ATOM 2286 C C . GLU B 1 29 ? -10.602 51.188 -11.914 1 92.19 29 GLU B C 1
ATOM 2288 O O . GLU B 1 29 ? -10.375 50.5 -10.922 1 92.19 29 GLU B O 1
ATOM 2293 N N . GLN B 1 30 ? -10.312 52.5 -11.938 1 87.44 30 GLN B N 1
ATOM 2294 C CA . GLN B 1 30 ? -9.508 53.188 -10.922 1 87.44 30 GLN B CA 1
ATOM 2295 C C . GLN B 1 30 ? -10.164 53.094 -9.555 1 87.44 30 GLN B C 1
ATOM 2297 O O . GLN B 1 30 ? -9.477 53 -8.531 1 87.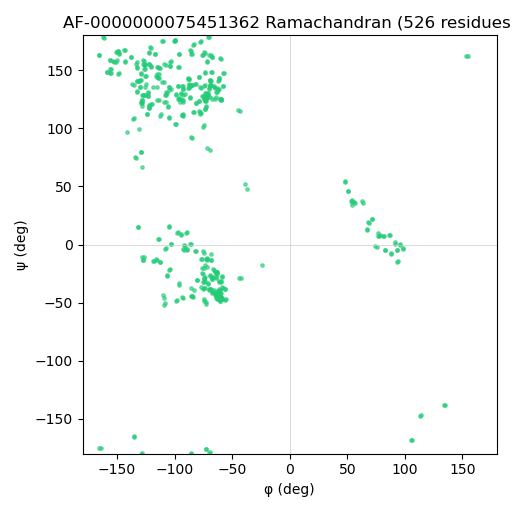44 30 GLN B O 1
ATOM 2302 N N . SER B 1 31 ? -11.469 53.062 -9.531 1 90.81 31 SER B N 1
ATOM 2303 C CA . SER B 1 31 ? -12.203 53.031 -8.266 1 90.81 31 SER B CA 1
ATOM 2304 C C . SER B 1 31 ? -12.156 51.656 -7.617 1 90.81 31 SER B C 1
ATOM 2306 O O . SER B 1 31 ? -12.367 51.531 -6.41 1 90.81 31 SER B O 1
ATOM 2308 N N . CYS B 1 32 ? -11.945 50.5 -8.391 1 91.56 32 CYS B N 1
ATOM 2309 C CA . CYS B 1 32 ? -11.953 49.125 -7.895 1 91.56 32 CYS B CA 1
ATOM 2310 C C . CYS B 1 32 ? -10.695 48.844 -7.082 1 91.56 32 CYS B C 1
ATOM 2312 O O . CYS B 1 32 ? -10.773 48.312 -5.984 1 91.56 32 CYS B O 1
ATOM 2314 N N . GLY B 1 33 ? -9.484 49.125 -7.508 1 88.56 33 GLY B N 1
ATOM 2315 C CA . GLY B 1 33 ? -8.227 48.969 -6.797 1 88.56 33 GLY B CA 1
ATOM 2316 C C . GLY B 1 33 ? -7.75 47.531 -6.73 1 88.56 33 GLY B C 1
ATOM 2317 O O . GLY B 1 33 ? -6.785 47.219 -6.027 1 88.56 33 GLY B O 1
ATOM 2318 N N . PHE B 1 34 ? -8.375 46.562 -7.418 1 93.56 34 PHE B N 1
ATOM 2319 C CA . PHE B 1 34 ? -7.957 45.188 -7.402 1 93.56 34 PHE B CA 1
ATOM 2320 C C . PHE B 1 34 ? -6.605 45 -8.086 1 93.56 34 PHE B C 1
ATOM 2322 O O . PHE B 1 34 ? -6.406 45.5 -9.203 1 93.56 34 PHE B O 1
ATOM 2329 N N . VAL B 1 35 ? -5.699 44.406 -7.328 1 93.56 35 VAL B N 1
ATOM 2330 C CA . VAL B 1 35 ? -4.348 44.219 -7.844 1 93.56 35 VAL B CA 1
ATOM 2331 C C . VAL B 1 35 ? -3.857 42.812 -7.531 1 93.56 35 VAL B C 1
ATOM 2333 O O . VAL B 1 35 ? -4.105 42.281 -6.441 1 93.56 35 VAL B O 1
ATOM 2336 N N . ILE B 1 36 ? -3.232 42.156 -8.438 1 94.62 36 ILE B N 1
ATOM 2337 C CA . ILE B 1 36 ? -2.471 40.938 -8.258 1 94.62 36 ILE B CA 1
ATOM 2338 C C . ILE B 1 36 ? -0.985 41.219 -8.484 1 94.62 36 ILE B C 1
ATOM 2340 O O . ILE B 1 36 ? -0.559 41.5 -9.602 1 94.62 36 ILE B O 1
ATOM 2344 N N . PRO B 1 37 ? -0.252 41.125 -7.434 1 93.81 37 PRO B N 1
ATOM 2345 C CA . PRO B 1 37 ? 1.183 41.344 -7.613 1 93.81 37 PRO B CA 1
ATOM 2346 C C . PRO B 1 37 ? 1.827 40.375 -8.586 1 93.81 37 PRO B C 1
ATOM 2348 O O . PRO B 1 37 ? 1.297 39.281 -8.805 1 93.81 37 PRO B O 1
ATOM 2351 N N . ASP B 1 38 ? 2.963 40.781 -9.078 1 93.94 38 ASP B N 1
ATOM 2352 C CA . ASP B 1 38 ? 3.672 39.938 -10.039 1 93.94 38 ASP B CA 1
ATOM 2353 C C . ASP B 1 38 ? 4.18 38.656 -9.383 1 93.94 38 ASP B C 1
ATOM 2355 O O . ASP B 1 38 ? 4.406 37.656 -10.055 1 93.94 38 ASP B O 1
ATOM 2359 N N . ARG B 1 39 ? 4.453 38.812 -8.078 1 94.12 39 ARG B N 1
ATOM 2360 C CA . ARG B 1 39 ? 4.891 37.625 -7.324 1 94.12 39 ARG B CA 1
ATOM 2361 C C . ARG B 1 39 ? 4.055 37.438 -6.062 1 94.12 39 ARG B C 1
ATOM 2363 O O . ARG B 1 39 ? 3.826 38.406 -5.32 1 94.12 39 ARG B O 1
ATOM 2370 N N . LEU B 1 40 ? 3.527 36.375 -5.969 1 92.88 40 LEU B N 1
ATOM 2371 C CA . LEU B 1 40 ? 2.746 35.969 -4.797 1 92.88 40 LEU B CA 1
ATOM 2372 C C . LEU B 1 40 ? 3.203 34.625 -4.266 1 92.88 40 LEU B C 1
ATOM 2374 O O . LEU B 1 40 ? 3.256 33.656 -5.012 1 92.88 40 LEU B O 1
ATOM 2378 N N . PHE B 1 41 ? 3.645 34.562 -2.947 1 92.69 41 PHE B N 1
ATOM 2379 C CA . PHE B 1 41 ? 4.113 33.344 -2.32 1 92.69 41 PHE B CA 1
ATOM 2380 C C . PHE B 1 41 ? 5.258 32.719 -3.121 1 92.69 41 PHE B C 1
ATOM 2382 O O . PHE B 1 41 ? 5.277 31.516 -3.361 1 92.69 41 PHE B O 1
ATOM 2389 N N . ASP B 1 42 ? 6.047 33.625 -3.643 1 91.12 42 ASP B N 1
ATOM 2390 C CA . ASP B 1 42 ? 7.27 33.344 -4.379 1 91.12 42 ASP B CA 1
ATOM 2391 C C . ASP B 1 42 ? 6.953 32.656 -5.715 1 91.12 42 ASP B C 1
ATOM 2393 O O . ASP B 1 42 ? 7.762 31.891 -6.238 1 91.12 42 ASP B O 1
ATOM 2397 N N . LEU B 1 43 ? 5.738 32.812 -6.117 1 93.81 43 LEU B N 1
ATOM 2398 C CA . LEU B 1 43 ? 5.305 32.344 -7.426 1 93.81 43 LEU B CA 1
ATOM 2399 C C . LEU B 1 43 ? 5.102 33.5 -8.391 1 93.81 43 LEU B C 1
ATOM 2401 O O . LEU B 1 43 ? 4.469 34.5 -8.047 1 93.81 43 LEU B O 1
ATOM 2405 N N . GLU B 1 44 ? 5.668 33.375 -9.547 1 94.44 44 GLU B N 1
ATOM 2406 C CA . GLU B 1 44 ? 5.418 34.375 -10.578 1 94.44 44 GLU B CA 1
ATOM 2407 C C . GLU B 1 44 ? 4.004 34.25 -11.141 1 94.44 44 GLU B C 1
ATOM 2409 O O . GLU B 1 44 ? 3.607 33.188 -11.602 1 94.44 44 GLU B O 1
ATOM 2414 N N . MET B 1 45 ? 3.297 35.312 -11.117 1 94.94 45 MET B N 1
ATOM 2415 C CA . MET B 1 45 ? 1.926 35.281 -11.617 1 94.94 45 MET B CA 1
ATOM 2416 C C . MET B 1 45 ? 1.895 35.5 -13.125 1 94.94 45 MET B C 1
ATOM 2418 O O . MET B 1 45 ? 1.722 36.625 -13.602 1 94.94 45 MET B O 1
ATOM 2422 N N . THR B 1 46 ? 1.914 34.438 -13.781 1 94.12 46 THR B N 1
ATOM 2423 C CA . THR B 1 46 ? 1.91 34.438 -15.242 1 94.12 46 THR B CA 1
ATOM 2424 C C . THR B 1 46 ? 0.523 34.812 -15.773 1 94.12 46 THR B C 1
ATOM 2426 O O . THR B 1 46 ? -0.46 34.75 -15.031 1 94.12 46 THR B O 1
ATOM 2429 N N . GLU B 1 47 ? 0.551 35.125 -17.047 1 92.31 47 GLU B N 1
ATOM 2430 C CA . GLU B 1 47 ? -0.728 35.438 -17.688 1 92.31 47 GLU B CA 1
ATOM 2431 C C . GLU B 1 47 ? -1.689 34.25 -17.578 1 92.31 47 GLU B C 1
ATOM 2433 O O . GLU B 1 47 ? -2.895 34.438 -17.406 1 92.31 47 GLU B O 1
ATOM 2438 N N . GLU B 1 48 ? -1.15 33.094 -17.672 1 93.12 48 GLU B N 1
ATOM 2439 C CA . GLU B 1 48 ? -1.978 31.906 -17.578 1 93.12 48 GLU B CA 1
ATOM 2440 C C . GLU B 1 48 ? -2.617 31.781 -16.203 1 93.12 48 GLU B C 1
ATOM 2442 O O . GLU B 1 48 ? -3.805 31.469 -16.094 1 93.12 48 GLU B O 1
ATOM 2447 N N . LEU B 1 49 ? -1.841 31.984 -15.188 1 94.19 49 LEU B N 1
ATOM 2448 C CA . LEU B 1 49 ? -2.34 31.891 -13.82 1 94.19 49 LEU B CA 1
ATOM 2449 C C . LEU B 1 49 ? -3.385 32.969 -13.547 1 94.19 49 LEU B C 1
ATOM 2451 O O . LEU B 1 49 ? -4.422 32.688 -12.945 1 94.19 49 LEU B O 1
ATOM 2455 N N . VAL B 1 50 ? -3.135 34.156 -14.016 1 93.56 50 VAL B N 1
ATOM 2456 C CA . VAL B 1 50 ? -4.055 35.281 -13.812 1 93.56 50 VAL B CA 1
ATOM 2457 C C . VAL B 1 50 ? -5.363 35 -14.555 1 93.56 50 VAL B C 1
ATOM 2459 O O . VAL B 1 50 ? -6.445 35.281 -14.031 1 93.56 50 VAL B O 1
ATOM 2462 N N . THR B 1 51 ? -5.207 34.469 -15.703 1 93.06 51 THR B N 1
ATOM 2463 C CA . THR B 1 51 ? -6.395 34.125 -16.469 1 93.06 51 THR B CA 1
ATOM 2464 C C . THR B 1 51 ? -7.266 33.125 -15.719 1 93.06 51 THR B C 1
ATOM 2466 O O . THR B 1 51 ? -8.484 33.281 -15.664 1 93.06 51 THR B O 1
ATOM 2469 N N . GLN B 1 52 ? -6.656 32.125 -15.086 1 92.81 52 GLN B N 1
ATOM 2470 C CA . GLN B 1 52 ? -7.387 31.141 -14.305 1 92.81 52 GLN B CA 1
ATOM 2471 C C . GLN B 1 52 ? -8.109 31.797 -13.133 1 92.81 52 GLN B C 1
ATOM 2473 O O . GLN B 1 52 ? -9.281 31.516 -12.883 1 92.81 52 GLN B O 1
ATOM 2478 N N . LEU B 1 53 ? -7.473 32.719 -12.484 1 91.38 53 LEU B N 1
ATOM 2479 C CA . LEU B 1 53 ? -8.031 33.406 -11.328 1 91.38 53 LEU B CA 1
ATOM 2480 C C . LEU B 1 53 ? -9.211 34.281 -11.727 1 91.38 53 LEU B C 1
ATOM 2482 O O . LEU B 1 53 ? -10.242 34.281 -11.055 1 91.38 53 LEU B O 1
ATOM 2486 N N . VAL B 1 54 ? -9.016 34.906 -12.828 1 89.88 54 VAL B N 1
ATOM 2487 C CA . VAL B 1 54 ? -10.016 35.875 -13.273 1 89.88 54 VAL B CA 1
ATOM 2488 C C . VAL B 1 54 ? -11.234 35.125 -13.82 1 89.88 54 VAL B C 1
ATOM 2490 O O . VAL B 1 54 ? -12.375 35.531 -13.547 1 89.88 54 VAL B O 1
ATOM 2493 N N . LYS B 1 55 ? -10.969 34.094 -14.477 1 89.56 55 LYS B N 1
ATOM 2494 C CA . LYS B 1 55 ? -12.055 33.375 -15.141 1 89.56 55 LYS B CA 1
ATOM 2495 C C . LYS B 1 55 ? -12.773 32.438 -14.18 1 89.56 55 LYS B C 1
ATOM 2497 O O . LYS B 1 55 ? -14 32.312 -14.219 1 89.56 55 LYS B O 1
ATOM 2502 N N . HIS B 1 56 ? -12.055 31.797 -13.328 1 90.19 56 HIS B N 1
ATOM 2503 C CA . HIS B 1 56 ? -12.625 30.719 -12.523 1 90.19 56 HIS B CA 1
ATOM 2504 C C . HIS B 1 56 ? -12.68 31.094 -11.047 1 90.19 56 HIS B C 1
ATOM 2506 O O . HIS B 1 56 ? -13.336 30.438 -10.25 1 90.19 56 HIS B O 1
ATOM 2512 N N . GLY B 1 57 ? -11.938 32.156 -10.727 1 89.75 57 GLY B N 1
ATOM 2513 C CA . GLY B 1 57 ? -11.875 32.594 -9.344 1 89.75 57 GLY B CA 1
ATOM 2514 C C . GLY B 1 57 ? -10.875 31.812 -8.516 1 89.75 57 GLY B C 1
ATOM 2515 O O . GLY B 1 57 ? -10.727 32.062 -7.312 1 89.75 57 GLY B O 1
ATOM 2516 N N . HIS B 1 58 ? -10.289 30.797 -9.148 1 92.25 58 HIS B N 1
ATOM 2517 C CA . HIS B 1 58 ? -9.289 29.969 -8.461 1 92.25 58 HIS B CA 1
ATOM 2518 C C . HIS B 1 58 ? -8.305 29.359 -9.445 1 92.25 58 HIS B C 1
ATOM 2520 O O . HIS B 1 58 ? -8.594 29.266 -10.641 1 92.25 58 HIS B O 1
ATOM 2526 N N . THR B 1 59 ? -7.117 29.016 -8.898 1 92.56 59 THR B N 1
ATOM 2527 C CA . THR B 1 59 ? -6.145 28.219 -9.656 1 92.56 59 THR B CA 1
ATOM 2528 C C . THR B 1 59 ? -6.203 26.75 -9.25 1 92.56 59 THR B C 1
ATOM 2530 O O . THR B 1 59 ? -6.984 26.375 -8.375 1 92.56 59 THR B O 1
ATOM 2533 N N . GLY B 1 60 ? -5.406 25.922 -9.984 1 89.5 60 GLY B N 1
ATOM 2534 C CA . GLY B 1 60 ? -5.117 24.594 -9.461 1 89.5 60 GLY B CA 1
ATOM 2535 C C . GLY B 1 60 ? -4.16 24.609 -8.281 1 89.5 60 GLY B C 1
ATOM 2536 O O . GLY B 1 60 ? -3.795 25.672 -7.789 1 89.5 60 GLY B O 1
ATOM 2537 N N . VAL B 1 61 ? -3.859 23.438 -7.902 1 89.62 61 VAL B N 1
ATOM 2538 C CA . VAL B 1 61 ? -2.9 23.344 -6.805 1 89.62 61 VAL B CA 1
ATOM 2539 C C . VAL B 1 61 ? -1.51 23.734 -7.301 1 89.62 61 VAL B C 1
ATOM 2541 O O . VAL B 1 61 ? -1.059 23.266 -8.344 1 89.62 61 VAL B O 1
ATOM 2544 N N . LEU B 1 62 ? -0.935 24.641 -6.566 1 92.06 62 LEU B N 1
ATOM 2545 C CA . LEU B 1 62 ? 0.388 25.156 -6.902 1 92.06 62 LEU B CA 1
ATOM 2546 C C . LEU B 1 62 ? 1.373 24.906 -5.766 1 92.06 62 LEU B C 1
ATOM 2548 O O . LEU B 1 62 ? 0.966 24.641 -4.629 1 92.06 62 LEU B O 1
ATOM 2552 N N . SER B 1 63 ? 2.643 24.797 -6.141 1 91.19 63 SER B N 1
ATOM 2553 C CA . SER B 1 63 ? 3.707 24.812 -5.141 1 91.19 63 SER B CA 1
ATOM 2554 C C . SER B 1 63 ? 4.082 26.234 -4.758 1 91.19 63 SER B C 1
ATOM 2556 O O . SER B 1 63 ? 4.598 27 -5.586 1 91.19 63 SER B O 1
ATOM 2558 N N . LEU B 1 64 ? 3.838 26.672 -3.518 1 92.88 64 LEU B N 1
ATOM 2559 C CA . LEU B 1 64 ? 4.035 28.031 -3.029 1 92.88 64 LEU B CA 1
ATOM 2560 C C . LEU B 1 64 ? 5.082 28.062 -1.92 1 92.88 64 LEU B C 1
ATOM 2562 O O . LEU B 1 64 ? 5.551 27.016 -1.473 1 92.88 64 LEU B O 1
ATOM 2566 N N . GLN B 1 65 ? 5.539 29.203 -1.671 1 92.25 65 GLN B N 1
ATOM 2567 C CA . GLN B 1 65 ? 6.523 29.391 -0.608 1 92.25 65 GLN B CA 1
ATOM 2568 C C . GLN B 1 65 ? 6.141 30.562 0.296 1 92.25 65 GLN B C 1
ATOM 2570 O O . GLN B 1 65 ? 5.785 31.625 -0.188 1 92.25 65 GLN B O 1
ATOM 2575 N N . ASN B 1 66 ? 6.195 30.281 1.604 1 86.38 66 ASN B N 1
ATOM 2576 C CA . ASN B 1 66 ? 5.852 31.344 2.533 1 86.38 66 ASN B CA 1
ATOM 2577 C C . ASN B 1 66 ? 7.059 32.219 2.838 1 86.38 66 ASN B C 1
ATOM 2579 O O . ASN B 1 66 ? 8.125 32.062 2.244 1 86.38 66 ASN B O 1
ATOM 2583 N N . ARG B 1 67 ? 6.828 33.219 3.686 1 84.5 67 ARG B N 1
ATOM 2584 C CA . ARG B 1 67 ? 7.852 34.219 3.996 1 84.5 67 ARG B CA 1
ATOM 2585 C C . ARG B 1 67 ? 9.055 33.562 4.672 1 84.5 67 ARG B C 1
ATOM 2587 O O . ARG B 1 67 ? 10.18 34.031 4.547 1 84.5 67 ARG B O 1
ATOM 2594 N N . ASP B 1 68 ? 8.789 32.438 5.305 1 82.94 68 ASP B N 1
ATOM 2595 C CA . ASP B 1 68 ? 9.852 31.734 6.016 1 82.94 68 ASP B CA 1
ATOM 2596 C C . ASP B 1 68 ? 10.617 30.812 5.082 1 82.94 68 ASP B C 1
ATOM 2598 O O . ASP B 1 68 ? 11.516 30.078 5.516 1 82.94 68 ASP B O 1
ATOM 2602 N N . GLY B 1 69 ? 10.234 30.781 3.812 1 85.31 69 GLY B N 1
ATOM 2603 C CA . GLY B 1 69 ? 10.922 29.953 2.828 1 85.31 69 GLY B CA 1
ATOM 2604 C C . GLY B 1 69 ? 10.406 28.531 2.764 1 85.31 69 GLY B C 1
ATOM 2605 O O . GLY B 1 69 ? 10.984 27.688 2.074 1 85.31 69 GLY B O 1
ATOM 2606 N N . GLN B 1 70 ? 9.398 28.359 3.439 1 85.56 70 GLN B N 1
ATOM 2607 C CA . GLN B 1 70 ? 8.852 27 3.459 1 85.56 70 GLN B CA 1
ATOM 2608 C C . GLN B 1 70 ? 7.879 26.781 2.307 1 85.56 70 GLN B C 1
ATOM 2610 O O . GLN B 1 70 ? 7.039 27.641 2.025 1 85.56 70 GLN B O 1
ATOM 2615 N N . HIS B 1 71 ? 8.062 25.625 1.745 1 88.38 71 HIS B N 1
ATOM 2616 C CA . HIS B 1 71 ? 7.207 25.297 0.608 1 88.38 71 HIS B CA 1
ATOM 2617 C C . HIS B 1 71 ? 5.906 24.641 1.063 1 88.38 71 HIS B C 1
ATOM 2619 O O . HIS B 1 71 ? 5.883 23.938 2.068 1 88.38 71 HIS B O 1
ATOM 2625 N N . PHE B 1 72 ? 4.816 24.984 0.368 1 88.06 72 PHE B N 1
ATOM 2626 C CA . PHE B 1 72 ? 3.521 24.359 0.609 1 88.06 72 PHE B CA 1
ATOM 2627 C C . PHE B 1 72 ? 2.686 24.328 -0.665 1 88.06 72 PHE B C 1
ATOM 2629 O O . PHE B 1 72 ? 2.984 25.047 -1.623 1 88.06 72 PHE B O 1
ATOM 2636 N N . LYS B 1 73 ? 1.75 23.438 -0.66 1 88.69 73 LYS B N 1
ATOM 2637 C CA . LYS B 1 73 ? 0.858 23.328 -1.812 1 88.69 73 LYS B CA 1
ATOM 2638 C C . LYS B 1 73 ? -0.513 23.922 -1.5 1 88.69 73 LYS B C 1
ATOM 2640 O O . LYS B 1 73 ? -1.084 23.656 -0.44 1 88.69 73 LYS B O 1
ATOM 2645 N N . ALA B 1 74 ? -0.961 24.719 -2.447 1 90.44 74 ALA B N 1
ATOM 2646 C CA . ALA B 1 74 ? -2.277 25.344 -2.293 1 90.44 74 ALA B CA 1
ATOM 2647 C C . ALA B 1 74 ? -2.766 25.922 -3.613 1 90.44 74 ALA B C 1
ATOM 2649 O O . ALA B 1 74 ? -2.01 26 -4.586 1 90.44 74 ALA B O 1
ATOM 2650 N N . ALA B 1 75 ? -4.055 26.156 -3.562 1 92.25 75 ALA B N 1
ATOM 2651 C CA . ALA B 1 75 ? -4.617 26.938 -4.66 1 92.25 75 ALA B CA 1
ATOM 2652 C C . ALA B 1 75 ? -4.734 28.406 -4.281 1 92.25 75 ALA B C 1
ATOM 2654 O O . ALA B 1 75 ? -4.773 28.75 -3.096 1 92.25 75 ALA B O 1
ATOM 2655 N N . LEU B 1 76 ? -4.676 29.297 -5.316 1 93.44 76 LEU B N 1
ATOM 2656 C CA . LEU B 1 76 ? -5 30.703 -5.121 1 93.44 76 LEU B CA 1
ATOM 2657 C C . LEU B 1 76 ? -6.473 30.969 -5.418 1 93.44 76 LEU B C 1
ATOM 2659 O O . LEU B 1 76 ? -7.027 30.422 -6.375 1 93.44 76 LEU B O 1
ATOM 2663 N N . VAL B 1 77 ? -7.09 31.703 -4.539 1 93.19 77 VAL B N 1
ATOM 2664 C CA . VAL B 1 77 ? -8.5 32.031 -4.699 1 93.19 77 VAL B CA 1
ATOM 2665 C C . VAL B 1 77 ? -8.711 33.531 -4.473 1 93.19 77 VAL B C 1
ATOM 2667 O O . VAL B 1 77 ? -7.895 34.188 -3.822 1 93.19 77 VAL B O 1
ATOM 2670 N N . ILE B 1 78 ? -9.758 34.062 -5.125 1 91.25 78 ILE B N 1
ATOM 2671 C CA . ILE B 1 78 ? -10.148 35.438 -4.867 1 91.25 78 ILE B CA 1
ATOM 2672 C C . ILE B 1 78 ? -11.219 35.5 -3.783 1 91.25 78 ILE B C 1
ATOM 2674 O O . ILE B 1 78 ? -12.297 34.906 -3.947 1 91.25 78 ILE B O 1
ATOM 2678 N N . ARG B 1 79 ? -10.844 36 -2.691 1 87.44 79 ARG B N 1
ATOM 2679 C CA . ARG B 1 79 ? -11.758 36.156 -1.569 1 87.44 79 ARG B CA 1
ATOM 2680 C C . ARG B 1 79 ? -11.758 37.625 -1.08 1 87.44 79 ARG B C 1
ATOM 2682 O O . ARG B 1 79 ? -10.703 38.188 -0.832 1 87.44 79 ARG B O 1
ATOM 2689 N N . ASN B 1 80 ? -12.938 38.219 -0.954 1 88.19 80 ASN B N 1
ATOM 2690 C CA . ASN B 1 80 ? -13.086 39.594 -0.478 1 88.19 80 ASN B CA 1
ATOM 2691 C C . ASN B 1 80 ? -12.219 40.562 -1.273 1 88.19 80 ASN B C 1
ATOM 2693 O O . ASN B 1 80 ? -11.547 41.406 -0.694 1 88.19 80 ASN B O 1
ATOM 2697 N N . GLY B 1 81 ? -12.156 40.25 -2.578 1 87.12 81 GLY B N 1
ATOM 2698 C CA . GLY B 1 81 ? -11.469 41.156 -3.482 1 87.12 81 GLY B CA 1
ATOM 2699 C C . GLY B 1 81 ? -9.961 41.031 -3.414 1 87.12 81 GLY B C 1
ATOM 2700 O O . GLY B 1 81 ? -9.234 41.906 -3.898 1 87.12 81 GLY B O 1
ATOM 2701 N N . LYS B 1 82 ? -9.531 40.031 -2.701 1 90.62 82 LYS B N 1
ATOM 2702 C CA . LYS B 1 82 ? -8.094 39.781 -2.59 1 90.62 82 LYS B CA 1
ATOM 2703 C C . LYS B 1 82 ? -7.75 38.344 -2.957 1 90.62 82 LYS B C 1
ATOM 2705 O O . LYS B 1 82 ? -8.617 37.469 -2.938 1 90.62 82 LYS B O 1
ATOM 2710 N N . VAL B 1 83 ? -6.496 38.219 -3.395 1 91.44 83 VAL B N 1
ATOM 2711 C CA . VAL B 1 83 ? -6.02 36.844 -3.658 1 91.44 83 VAL B CA 1
ATOM 2712 C C . VAL B 1 83 ? -5.586 36.188 -2.352 1 91.44 83 VAL B C 1
ATOM 2714 O O . VAL B 1 83 ? -4.805 36.781 -1.589 1 91.44 83 VAL B O 1
ATOM 2717 N N . ALA B 1 84 ? -6.199 35.125 -2.09 1 90.88 84 ALA B N 1
ATOM 2718 C CA . ALA B 1 84 ? -5.891 34.344 -0.888 1 90.88 84 ALA B CA 1
ATOM 2719 C C . ALA B 1 84 ? -5.484 32.906 -1.241 1 90.88 84 ALA B C 1
ATOM 2721 O O . ALA B 1 84 ? -5.602 32.5 -2.395 1 90.88 84 ALA B O 1
ATOM 2722 N N . VAL B 1 85 ? -4.891 32.219 -0.245 1 89.69 85 VAL B N 1
ATOM 2723 C CA . VAL B 1 85 ? -4.547 30.828 -0.422 1 89.69 85 VAL B CA 1
ATOM 2724 C C . VAL B 1 85 ? -5.668 29.938 0.121 1 89.69 85 VAL B C 1
ATOM 2726 O O . VAL B 1 85 ? -6.273 30.266 1.146 1 89.69 85 VAL B O 1
ATOM 2729 N N . SER B 1 86 ? -6.047 29.016 -0.75 1 86.56 86 SER B N 1
ATOM 2730 C CA . SER B 1 86 ? -7 28 -0.302 1 86.56 86 SER B CA 1
ATOM 2731 C C . SER B 1 86 ? -6.324 26.641 -0.139 1 86.56 86 SER B C 1
ATOM 2733 O O . SER B 1 86 ? -5.715 26.125 -1.08 1 86.56 86 SER B O 1
ATOM 2735 N N . SER B 1 87 ? -6.52 26.219 1.162 1 84.06 87 SER B N 1
ATOM 2736 C CA . SER B 1 87 ? -5.91 24.922 1.453 1 84.06 87 SER B CA 1
ATOM 2737 C C . SER B 1 87 ? -6.637 23.797 0.731 1 84.06 87 SER B C 1
ATOM 2739 O O . SER B 1 87 ? -7.852 23.859 0.53 1 84.06 87 SER B O 1
ATOM 2741 N N . GLY B 1 88 ? -5.895 22.922 0.287 1 86.12 88 GLY B N 1
ATOM 2742 C CA . GLY B 1 88 ? -6.457 21.812 -0.452 1 86.12 88 GLY B CA 1
ATOM 2743 C C . GLY B 1 88 ? -6.922 20.672 0.443 1 86.12 88 GLY B C 1
ATOM 2744 O O . GLY B 1 88 ? -6.953 20.812 1.667 1 86.12 88 GLY B O 1
ATOM 2745 N N . VAL B 1 89 ? -7.66 19.797 -0.144 1 89 89 VAL B N 1
ATOM 2746 C CA . VAL B 1 89 ? -8.055 18.531 0.475 1 89 89 VAL B CA 1
ATOM 2747 C C . VAL B 1 89 ? -7.418 17.359 -0.279 1 89 89 VAL B C 1
ATOM 2749 O O . VAL B 1 89 ? -7.066 17.5 -1.455 1 89 89 VAL B O 1
ATOM 2752 N N . HIS B 1 90 ? -7.105 16.328 0.495 1 93.06 90 HIS B N 1
ATOM 2753 C CA . HIS B 1 90 ? -6.547 15.141 -0.119 1 93.06 90 HIS B CA 1
ATOM 2754 C C . HIS B 1 90 ? -7.613 14.062 -0.311 1 93.06 90 HIS B C 1
ATOM 2756 O O . HIS B 1 90 ? -7.984 13.375 0.642 1 93.06 90 HIS B O 1
ATOM 2762 N N . TYR B 1 91 ? -8.016 13.953 -1.531 1 94.31 91 TYR B N 1
ATOM 2763 C CA . TYR B 1 91 ? -8.961 12.891 -1.859 1 94.31 91 TYR B CA 1
ATOM 2764 C 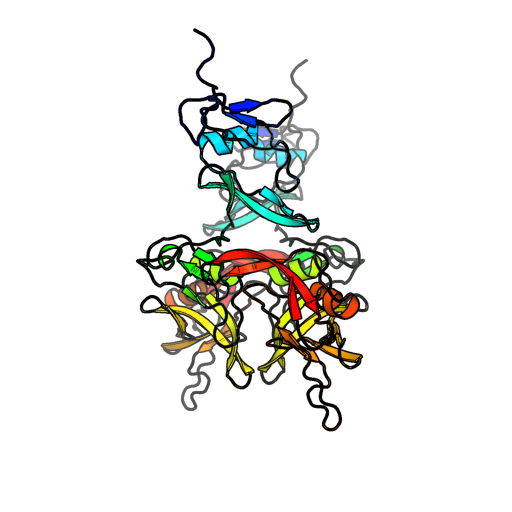C . TYR B 1 91 ? -8.234 11.586 -2.141 1 94.31 91 TYR B C 1
ATOM 2766 O O . TYR B 1 91 ? -7.176 11.578 -2.77 1 94.31 91 TYR B O 1
ATOM 2774 N N . ILE B 1 92 ? -8.781 10.523 -1.619 1 96.06 92 ILE B N 1
ATOM 2775 C CA . ILE B 1 92 ? -8.203 9.219 -1.93 1 96.06 92 ILE B CA 1
ATOM 2776 C C . ILE B 1 92 ? -8.969 8.57 -3.078 1 96.06 92 ILE B C 1
ATOM 2778 O O . ILE B 1 92 ? -10.039 9.047 -3.463 1 96.06 92 ILE B O 1
ATOM 2782 N N . ASP B 1 93 ? -8.359 7.57 -3.662 1 95.06 93 ASP B N 1
ATOM 2783 C CA . ASP B 1 93 ? -9 6.871 -4.773 1 95.06 93 ASP B CA 1
ATOM 2784 C C . ASP B 1 93 ? -10.117 5.961 -4.277 1 95.06 93 ASP B C 1
ATOM 2786 O O . ASP B 1 93 ? -9.859 4.863 -3.781 1 95.06 93 ASP B O 1
ATOM 2790 N N . GLY B 1 94 ? -11.312 6.281 -4.379 1 95.44 94 GLY B N 1
ATOM 2791 C CA . GLY B 1 94 ? -12.492 5.547 -3.945 1 95.44 94 GLY B CA 1
ATOM 2792 C C . GLY B 1 94 ? -13.672 6.445 -3.635 1 95.44 94 GLY B C 1
ATOM 2793 O O . GLY B 1 94 ? -13.516 7.66 -3.492 1 95.44 94 GLY B O 1
ATOM 2794 N N . VAL B 1 95 ? -14.844 5.844 -3.598 1 96.12 95 VAL B N 1
ATOM 2795 C CA . VAL B 1 95 ? -16.062 6.602 -3.316 1 96.12 95 VAL B CA 1
ATOM 2796 C C . VAL B 1 95 ? -16.766 6.016 -2.098 1 96.12 95 VAL B C 1
ATOM 2798 O O . VAL B 1 95 ? -16.578 4.844 -1.766 1 96.12 95 VAL B O 1
ATOM 2801 N N . CYS B 1 96 ? -17.547 6.855 -1.436 1 96.94 96 CYS B N 1
ATOM 2802 C CA . CYS B 1 96 ? -18.344 6.434 -0.29 1 96.94 96 CYS B CA 1
ATOM 2803 C C . CYS B 1 96 ? -19.328 5.34 -0.684 1 96.94 96 CYS B C 1
ATOM 2805 O O . CYS B 1 96 ? -20.125 5.512 -1.61 1 96.94 96 CYS B O 1
ATOM 2807 N N . PRO B 1 97 ? -19.281 4.266 -0.025 1 95.12 97 PRO B N 1
ATOM 2808 C CA . PRO B 1 97 ? -20.172 3.152 -0.36 1 95.12 97 PRO B CA 1
ATOM 2809 C C . PRO B 1 97 ? -21.625 3.42 0.036 1 95.12 97 PRO B C 1
ATOM 2811 O O . PRO B 1 97 ? -22.516 2.652 -0.328 1 95.12 97 PRO B O 1
ATOM 2814 N N . ILE B 1 98 ? -21.812 4.434 0.803 1 95 98 ILE B N 1
ATOM 2815 C CA . ILE B 1 98 ? -23.172 4.73 1.285 1 95 98 ILE B CA 1
ATOM 2816 C C . ILE B 1 98 ? -23.844 5.719 0.344 1 95 98 ILE B C 1
ATOM 2818 O O . ILE B 1 98 ? -24.969 5.484 -0.115 1 95 98 ILE B O 1
ATOM 2822 N N . CYS B 1 99 ? -23.203 6.824 -0.095 1 96.31 99 CYS B N 1
ATOM 2823 C CA . CYS B 1 99 ? -23.891 7.883 -0.812 1 96.31 99 CYS B CA 1
ATOM 2824 C C . CYS B 1 99 ? -23.203 8.195 -2.133 1 96.31 99 CYS B C 1
ATOM 2826 O O . CYS B 1 99 ? -23.688 9.016 -2.916 1 96.31 99 CYS B O 1
ATOM 2828 N N . GLY B 1 100 ? -22 7.656 -2.332 1 96.12 100 GLY B N 1
ATOM 2829 C CA . GLY B 1 100 ? -21.312 7.863 -3.594 1 96.12 100 GLY B CA 1
ATOM 2830 C C . GLY B 1 100 ? -20.406 9.078 -3.588 1 96.12 100 GLY B C 1
ATOM 2831 O O . GLY B 1 100 ? -19.734 9.367 -4.582 1 96.12 100 GLY B O 1
ATOM 2832 N N . GLY B 1 101 ? -20.328 9.758 -2.535 1 96.25 101 GLY B N 1
ATOM 2833 C CA . GLY B 1 101 ? -19.453 10.922 -2.428 1 96.25 101 GLY B CA 1
ATOM 2834 C C . GLY B 1 101 ? -17.984 10.562 -2.457 1 96.25 101 GLY B C 1
ATOM 2835 O O . GLY B 1 101 ? -17.609 9.406 -2.24 1 96.25 101 GLY B O 1
ATOM 2836 N N . ARG B 1 102 ? -17.172 11.625 -2.717 1 96.75 102 ARG B N 1
ATOM 2837 C CA . ARG B 1 102 ? -15.727 11.398 -2.699 1 96.75 102 ARG B CA 1
ATOM 2838 C C . ARG B 1 102 ? -15.219 11.227 -1.272 1 96.75 102 ARG B C 1
ATOM 2840 O O . ARG B 1 102 ? -15.789 11.781 -0.332 1 96.75 102 ARG B O 1
ATOM 2847 N N . MET B 1 103 ? -14.109 10.359 -1.141 1 97.75 103 MET B N 1
ATOM 2848 C CA . MET B 1 103 ? -13.5 10.109 0.163 1 97.75 103 MET B CA 1
ATOM 2849 C C . MET B 1 103 ? -12.273 10.992 0.373 1 97.75 103 MET B C 1
ATOM 2851 O O . MET B 1 103 ? -11.438 11.125 -0.521 1 97.75 103 MET B O 1
ATOM 2855 N N . ARG B 1 104 ? -12.141 11.547 1.499 1 96.25 104 ARG B N 1
ATOM 2856 C CA . ARG B 1 104 ? -10.977 12.383 1.739 1 96.25 104 ARG B CA 1
ATOM 2857 C C . ARG B 1 104 ? -10.227 11.938 2.99 1 96.25 104 ARG B C 1
ATOM 2859 O O . ARG B 1 104 ? -10.836 11.43 3.934 1 96.25 104 ARG B O 1
ATOM 2866 N N . LYS B 1 105 ? -8.961 12.141 3.035 1 97.62 105 LYS B N 1
ATOM 2867 C CA . LYS B 1 105 ? -8.117 11.867 4.195 1 97.62 105 LYS B CA 1
ATOM 2868 C C . LYS B 1 105 ? -8.258 12.969 5.242 1 97.62 105 LYS B C 1
ATOM 2870 O O . LYS B 1 105 ? -8.281 14.156 4.906 1 97.62 105 LYS B O 1
ATOM 2875 N N . THR B 1 106 ? -8.383 12.617 6.496 1 97 106 THR B N 1
ATOM 2876 C CA . THR B 1 106 ? -8.445 13.531 7.629 1 97 106 THR B CA 1
ATOM 2877 C C . THR B 1 106 ? -7.441 13.125 8.711 1 97 106 THR B C 1
ATOM 2879 O O . THR B 1 106 ? -6.727 12.133 8.555 1 97 106 THR B O 1
ATOM 2882 N N . SER B 1 107 ? -7.41 13.875 9.781 1 97 107 SER B N 1
ATOM 2883 C CA . SER B 1 107 ? -6.516 13.539 10.883 1 97 107 SER B CA 1
ATOM 2884 C C . SER B 1 107 ? -7.008 12.305 11.633 1 97 107 SER B C 1
ATOM 2886 O O . SER B 1 107 ? -6.25 11.695 12.391 1 97 107 SER B O 1
ATOM 2888 N N . LYS B 1 108 ? -8.203 11.914 11.398 1 96.62 108 LYS B N 1
ATOM 2889 C CA . LYS B 1 108 ? -8.805 10.812 12.148 1 96.62 108 LYS B CA 1
ATOM 2890 C C . LYS B 1 108 ? -9.07 9.609 11.242 1 96.62 108 LYS B C 1
ATOM 2892 O O . LYS B 1 108 ? -9.672 8.625 11.672 1 96.62 108 LYS B O 1
ATOM 2897 N N . GLY B 1 109 ? -8.633 9.727 10.016 1 97.62 109 GLY B N 1
ATOM 2898 C CA . GLY B 1 109 ? -8.875 8.656 9.062 1 97.62 109 GLY B CA 1
ATOM 2899 C C . GLY B 1 109 ? -9.367 9.164 7.719 1 97.62 109 GLY B C 1
ATOM 2900 O O . GLY B 1 109 ? -8.805 10.102 7.156 1 97.62 109 GLY B O 1
ATOM 2901 N N . TYR B 1 110 ? -10.352 8.469 7.156 1 98.19 110 TYR B N 1
ATOM 2902 C CA . TYR B 1 110 ? -10.914 8.789 5.852 1 98.19 110 TYR B CA 1
ATOM 2903 C C . TYR B 1 110 ? -12.414 9.031 5.949 1 98.19 110 TYR B C 1
ATOM 2905 O O . TYR B 1 110 ? -13.148 8.211 6.504 1 98.19 110 TYR B O 1
ATOM 2913 N N . ARG B 1 111 ? -12.867 10.141 5.434 1 97.38 111 ARG B N 1
ATOM 2914 C CA . ARG B 1 111 ? -14.266 10.523 5.617 1 97.38 111 ARG B CA 1
ATOM 2915 C C . ARG B 1 111 ? -14.914 10.875 4.281 1 97.38 111 ARG B C 1
ATOM 2917 O O . ARG B 1 111 ? -14.266 11.43 3.396 1 97.38 111 ARG B O 1
ATOM 2924 N N . CYS B 1 112 ? -16.203 10.57 4.211 1 97.5 112 CYS B N 1
ATOM 2925 C CA . CYS B 1 112 ? -17 11.031 3.08 1 97.5 112 CYS B CA 1
ATOM 2926 C C . CYS B 1 112 ? -17.094 12.555 3.068 1 97.5 112 CYS B C 1
ATOM 2928 O O . CYS B 1 112 ? -17.297 13.172 4.113 1 97.5 112 CYS B O 1
ATOM 2930 N N . GLU B 1 113 ? -16.906 13.102 1.911 1 94.69 113 GLU B N 1
ATOM 2931 C CA . GLU B 1 113 ? -17 14.555 1.797 1 94.69 113 GLU B CA 1
ATOM 2932 C C . GLU B 1 113 ? -18.359 15.07 2.236 1 94.69 113 GLU B C 1
ATOM 2934 O O . GLU B 1 113 ? -18.469 16.188 2.742 1 94.69 113 GLU B O 1
ATOM 2939 N N . ASN B 1 114 ? -19.406 14.242 2.105 1 95.31 114 ASN B N 1
ATOM 2940 C CA . ASN B 1 114 ? -20.766 14.633 2.457 1 95.31 114 ASN B CA 1
ATOM 2941 C C . ASN B 1 114 ? -21.031 14.508 3.955 1 95.31 114 ASN B C 1
ATOM 2943 O O . ASN B 1 114 ? -22.109 14.836 4.438 1 95.31 114 ASN B O 1
ATOM 2947 N N . SER B 1 115 ? -20.078 13.984 4.645 1 94.31 115 SER B N 1
ATOM 2948 C CA . SER B 1 115 ? -20.172 13.906 6.098 1 94.31 115 SER B CA 1
ATOM 2949 C C . SER B 1 115 ? -19.609 15.164 6.758 1 94.31 115 SER B C 1
ATOM 2951 O O . SER B 1 115 ? -19.703 15.32 7.977 1 94.31 115 SER B O 1
ATOM 2953 N N . LEU B 1 116 ? -19.047 16.062 5.941 1 89.88 116 LEU B N 1
ATOM 2954 C CA . LEU B 1 116 ? -18.359 17.25 6.441 1 89.88 116 LEU B CA 1
ATOM 2955 C C . LEU B 1 116 ? -19.188 18.516 6.176 1 89.88 116 LEU B C 1
ATOM 2957 O O . LEU B 1 116 ? -20.031 18.516 5.285 1 89.88 116 LEU B O 1
ATOM 2961 N N . GLY B 1 117 ? -18.984 19.547 6.98 1 84.38 117 GLY B N 1
ATOM 2962 C CA . GLY B 1 117 ? -19.688 20.797 6.801 1 84.38 117 GLY B CA 1
ATOM 2963 C C . GLY B 1 117 ? -20.781 21.031 7.84 1 84.38 117 GLY B C 1
ATOM 2964 O O . GLY B 1 117 ? -20.844 20.312 8.836 1 84.38 117 GLY B O 1
ATOM 2965 N N . GLU B 1 118 ? -21.609 22.031 7.57 1 86.5 118 GLU B N 1
ATOM 2966 C CA . GLU B 1 118 ? -22.594 22.469 8.555 1 86.5 118 GLU B CA 1
ATOM 2967 C C . GLU B 1 118 ? -23.812 21.562 8.562 1 86.5 118 GLU B C 1
ATOM 2969 O O . GLU B 1 118 ? -24.438 21.344 9.602 1 86.5 118 GLU B O 1
ATOM 2974 N N . HIS B 1 119 ? -24.172 20.984 7.469 1 90.31 119 HIS B N 1
ATOM 2975 C CA . HIS B 1 119 ? -25.328 20.109 7.344 1 90.31 119 HIS B CA 1
ATOM 2976 C C . HIS B 1 119 ? -24.938 18.781 6.68 1 90.31 119 HIS B C 1
ATOM 2978 O O . HIS B 1 119 ? -25.25 18.562 5.508 1 90.31 119 HIS B O 1
ATOM 2984 N N . PRO B 1 120 ? -24.359 17.844 7.402 1 92 120 PRO B N 1
ATOM 2985 C CA . PRO B 1 120 ? -23.922 16.578 6.812 1 92 120 PRO B CA 1
ATOM 2986 C C . PRO B 1 120 ? -25.094 15.695 6.379 1 92 120 PRO B C 1
ATOM 2988 O O . PRO B 1 120 ? -26.125 15.656 7.051 1 92 120 PRO B O 1
ATOM 2991 N N . SER B 1 121 ? -24.953 15.086 5.172 1 94.44 121 SER B N 1
ATOM 2992 C CA . SER B 1 121 ? -25.984 14.203 4.637 1 94.44 121 SER B CA 1
ATOM 2993 C C . SER B 1 121 ? -25.531 12.742 4.68 1 94.44 121 SER B C 1
ATOM 2995 O O . SER B 1 121 ? -26.266 11.852 4.25 1 94.44 121 SER B O 1
ATOM 2997 N N . CYS B 1 122 ? -24.391 12.5 5.062 1 96.25 122 CYS B N 1
ATOM 2998 C CA . CYS B 1 122 ? -23.781 11.18 5.211 1 96.25 122 CYS B CA 1
ATOM 2999 C C . CYS B 1 122 ? -22.875 11.133 6.434 1 96.25 122 CYS B C 1
ATOM 3001 O O . CYS B 1 122 ? -22.469 12.18 6.953 1 96.25 122 CYS B O 1
ATOM 3003 N N . ASP B 1 123 ? -22.609 10 6.969 1 95.06 123 ASP B N 1
ATOM 3004 C CA . ASP B 1 123 ? -21.75 9.922 8.141 1 95.06 123 ASP B CA 1
ATOM 3005 C C . ASP B 1 123 ? -20.688 8.844 7.961 1 95.06 123 ASP B C 1
ATOM 3007 O O . ASP B 1 123 ? -20.016 8.453 8.922 1 95.06 123 ASP B O 1
ATOM 3011 N N . PHE B 1 124 ? -20.5 8.406 6.789 1 97.19 124 PHE B N 1
ATOM 3012 C CA . PHE B 1 124 ? -19.578 7.301 6.547 1 97.19 124 PHE B CA 1
ATOM 3013 C C . PHE B 1 124 ? -18.141 7.738 6.785 1 97.19 124 PHE B C 1
ATOM 3015 O O . PHE B 1 124 ? -17.734 8.812 6.328 1 97.19 124 PHE B O 1
ATOM 3022 N N . MET B 1 125 ? -17.406 6.906 7.43 1 97.19 125 MET B N 1
ATOM 3023 C CA . MET B 1 125 ? -15.992 7.148 7.688 1 97.19 125 MET B CA 1
ATOM 3024 C C . MET B 1 125 ? -15.242 5.836 7.898 1 97.19 125 MET B C 1
ATOM 3026 O O . MET B 1 125 ? -15.828 4.848 8.344 1 97.19 125 MET B O 1
ATOM 3030 N N . ILE B 1 126 ? -14.047 5.77 7.52 1 97.5 126 ILE B N 1
ATOM 3031 C CA . ILE B 1 126 ? -13.094 4.719 7.863 1 97.5 126 ILE B CA 1
ATOM 3032 C C . ILE B 1 126 ? -12.109 5.234 8.906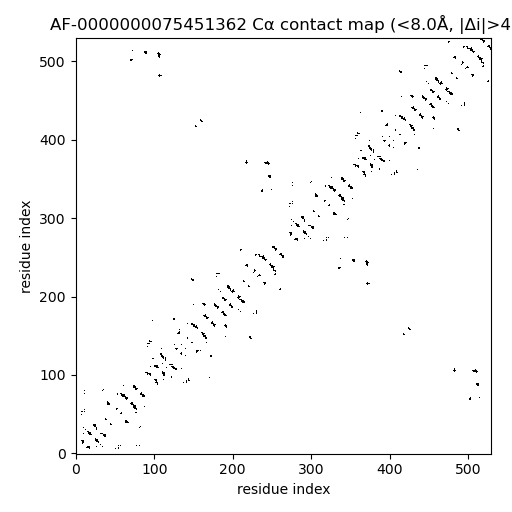 1 97.5 126 ILE B C 1
ATOM 3034 O O . ILE B 1 126 ? -11.273 6.09 8.609 1 97.5 126 ILE B O 1
ATOM 3038 N N . PRO B 1 127 ? -12.219 4.738 10.102 1 97.06 127 PRO B N 1
ATOM 3039 C CA . PRO B 1 127 ? -11.289 5.227 11.125 1 97.06 127 PRO B CA 1
ATOM 3040 C C . PRO B 1 127 ? -9.828 5.004 10.742 1 97.06 127 PRO B C 1
ATOM 3042 O O . PRO B 1 127 ? -9.5 4.012 10.086 1 97.06 127 PRO B O 1
ATOM 3045 N N . GLY B 1 128 ? -8.984 5.934 11.188 1 96.88 128 GLY B N 1
ATOM 3046 C CA . GLY B 1 128 ? -7.566 5.824 10.898 1 96.88 128 GLY B CA 1
ATOM 3047 C C . GLY B 1 128 ? -6.895 4.68 11.633 1 96.88 128 GLY B C 1
ATOM 3048 O O . GLY B 1 128 ? -5.836 4.203 11.219 1 96.88 128 GLY B O 1
ATOM 3049 N N . ILE B 1 129 ? -7.414 4.293 12.758 1 96.56 129 ILE B N 1
ATOM 3050 C CA . ILE B 1 129 ? -6.934 3.168 13.555 1 96.56 129 ILE B CA 1
ATOM 3051 C C . ILE B 1 129 ? -8.102 2.234 13.883 1 96.56 129 ILE B C 1
ATOM 3053 O O . ILE B 1 129 ? -9.133 2.678 14.383 1 96.56 129 ILE B O 1
ATOM 3057 N N . ILE B 1 130 ? -7.969 1.037 13.508 1 96.62 130 ILE B N 1
ATOM 3058 C CA . ILE B 1 130 ? -8.945 0.009 13.844 1 96.62 130 ILE B CA 1
ATOM 3059 C C . ILE B 1 130 ? -8.266 -1.13 14.594 1 96.62 130 ILE B C 1
ATOM 3061 O O . ILE B 1 130 ? -7.383 -1.801 14.055 1 96.62 130 ILE B O 1
ATOM 3065 N N . CYS B 1 131 ? -8.688 -1.356 15.852 1 96.81 131 CYS B N 1
ATOM 3066 C CA . CYS B 1 131 ? -8.117 -2.4 16.688 1 96.81 131 CYS B CA 1
ATOM 3067 C C . CYS B 1 131 ? -6.594 -2.354 16.656 1 96.81 131 CYS B C 1
ATOM 3069 O O . CYS B 1 131 ? -5.941 -3.355 16.359 1 96.81 131 CYS B O 1
ATOM 3071 N N . ASN B 1 132 ? -6.043 -1.188 16.953 1 95.56 132 ASN B N 1
ATOM 3072 C CA . ASN B 1 132 ? -4.621 -0.916 17.125 1 95.56 132 ASN B CA 1
ATOM 3073 C C . ASN B 1 132 ? -3.855 -1.062 15.82 1 95.56 132 ASN B C 1
ATOM 3075 O O . ASN B 1 132 ? -2.625 -1.123 15.82 1 95.56 132 ASN B O 1
ATOM 3079 N N . ARG B 1 133 ? -4.574 -1.133 14.742 1 95.94 133 ARG B N 1
ATOM 3080 C CA . ARG B 1 133 ? -3.959 -1.153 13.414 1 95.94 133 ARG B CA 1
ATOM 3081 C C . ARG B 1 133 ? -4.195 0.161 12.68 1 95.94 133 ARG B C 1
ATOM 3083 O O . ARG B 1 133 ? -5.34 0.6 12.539 1 95.94 133 ARG B O 1
ATOM 3090 N N . ARG B 1 134 ? -3.141 0.701 12.203 1 95.19 134 ARG B N 1
ATOM 3091 C CA . ARG B 1 134 ? -3.283 1.86 11.328 1 95.19 134 ARG B CA 1
ATOM 3092 C C . ARG B 1 134 ? -3.812 1.451 9.961 1 95.19 134 ARG B C 1
ATOM 3094 O O . ARG B 1 134 ? -3.303 0.511 9.344 1 95.19 134 ARG B O 1
ATOM 3101 N N . ILE B 1 135 ? -4.793 2.123 9.531 1 96.44 135 ILE B N 1
ATOM 3102 C CA . ILE B 1 135 ? -5.332 1.894 8.195 1 96.44 135 ILE B CA 1
ATOM 3103 C C . ILE B 1 135 ? -4.672 2.846 7.203 1 96.44 135 ILE B C 1
ATOM 3105 O O . ILE B 1 135 ? -4.902 4.059 7.246 1 96.44 135 ILE B O 1
ATOM 3109 N N . THR B 1 136 ? -3.881 2.256 6.316 1 93.88 136 THR B N 1
ATOM 3110 C CA . THR B 1 136 ? -3.188 3.07 5.324 1 93.88 136 THR B CA 1
ATOM 3111 C C . THR B 1 136 ? -4.145 3.512 4.223 1 93.88 136 THR B C 1
ATOM 3113 O O . THR B 1 136 ? -5.25 2.982 4.105 1 93.88 136 THR B O 1
ATOM 3116 N N . GLU B 1 137 ? -3.709 4.512 3.504 1 94.94 137 GLU B N 1
ATOM 3117 C CA . GLU B 1 137 ? -4.52 4.938 2.367 1 94.94 137 GLU B CA 1
ATOM 3118 C C . GLU B 1 137 ? -4.773 3.779 1.407 1 94.94 137 GLU B C 1
ATOM 3120 O O . GLU B 1 137 ? -5.879 3.637 0.876 1 94.94 137 GLU B O 1
ATOM 3125 N N . GLN B 1 138 ? -3.768 2.951 1.227 1 92.31 138 GLN B N 1
ATOM 3126 C CA . GLN B 1 138 ? -3.926 1.801 0.343 1 92.31 138 GLN B CA 1
ATOM 3127 C C . GLN B 1 138 ? -4.973 0.832 0.883 1 92.31 138 GLN B C 1
ATOM 3129 O O . GLN B 1 138 ? -5.789 0.303 0.124 1 92.31 138 GLN B O 1
ATOM 3134 N N . ASP B 1 139 ? -4.934 0.583 2.152 1 94.25 139 ASP B N 1
ATOM 3135 C CA . ASP B 1 139 ? -5.953 -0.249 2.781 1 94.25 139 ASP B CA 1
ATOM 3136 C C . ASP B 1 139 ? -7.355 0.298 2.51 1 94.25 139 ASP B C 1
ATOM 3138 O O . ASP B 1 139 ? -8.25 -0.449 2.117 1 94.25 139 ASP B O 1
ATOM 3142 N N . ALA B 1 140 ? -7.48 1.6 2.709 1 96.5 140 ALA B N 1
ATOM 3143 C CA . ALA B 1 140 ? -8.773 2.252 2.545 1 96.5 140 ALA B CA 1
ATOM 3144 C C . ALA B 1 140 ? -9.266 2.143 1.105 1 96.5 140 ALA B C 1
ATOM 3146 O O . ALA B 1 140 ? -10.438 1.831 0.864 1 96.5 140 ALA B O 1
ATOM 3147 N N . VAL B 1 141 ? -8.383 2.391 0.19 1 95.5 141 VAL B N 1
ATOM 3148 C CA . VAL B 1 141 ? -8.727 2.342 -1.227 1 95.5 141 VAL B CA 1
ATOM 3149 C C . VAL B 1 141 ? -9.18 0.934 -1.6 1 95.5 141 VAL B C 1
ATOM 3151 O O . VAL B 1 141 ? -10.211 0.762 -2.262 1 95.5 141 VAL B O 1
ATOM 3154 N N . GLU B 1 142 ? -8.398 -0.061 -1.15 1 92.31 142 GLU B N 1
ATOM 3155 C CA . GLU B 1 142 ? -8.766 -1.445 -1.438 1 92.31 142 GLU B CA 1
ATOM 3156 C C . GLU B 1 142 ? -10.109 -1.803 -0.813 1 92.31 142 GLU B C 1
ATOM 3158 O O . GLU B 1 142 ? -10.922 -2.494 -1.432 1 92.31 142 GLU B O 1
ATOM 3163 N N . PHE B 1 143 ? -10.328 -1.336 0.385 1 95.38 143 PHE B N 1
ATOM 3164 C CA . PHE B 1 143 ? -11.578 -1.573 1.092 1 95.38 143 PHE B CA 1
ATOM 3165 C C . PHE B 1 143 ? -12.758 -0.974 0.328 1 95.38 143 PHE B C 1
ATOM 3167 O O . PHE B 1 143 ? -13.789 -1.622 0.162 1 95.38 143 PHE B O 1
ATOM 3174 N N . LEU B 1 144 ? -12.523 0.178 -0.217 1 94.81 144 LEU B N 1
ATOM 3175 C CA . LEU B 1 144 ? -13.586 0.887 -0.925 1 94.81 144 LEU B CA 1
ATOM 3176 C C . LEU B 1 144 ? -13.875 0.231 -2.271 1 94.81 144 LEU B C 1
ATOM 3178 O O . LEU B 1 144 ? -14.977 0.36 -2.807 1 94.81 144 LEU B O 1
ATOM 3182 N N . LYS B 1 145 ? -12.812 -0.477 -2.916 1 88.5 145 LYS B N 1
ATOM 3183 C CA . LYS B 1 145 ? -12.984 -1.166 -4.191 1 88.5 145 LYS B CA 1
ATOM 3184 C C . LYS B 1 145 ? -13.711 -2.496 -4.004 1 88.5 145 LYS B C 1
ATOM 3186 O O . LYS B 1 145 ? -14.305 -3.025 -4.945 1 88.5 145 LYS B O 1
ATOM 3191 N N . GLY B 1 146 ? -13.383 -3.115 -2.893 1 77.69 146 GLY B N 1
ATOM 3192 C CA . GLY B 1 146 ? -13.836 -4.473 -2.633 1 77.69 146 GLY B CA 1
ATOM 3193 C C . GLY B 1 146 ? -14.508 -4.629 -1.28 1 77.69 146 GLY B C 1
ATOM 3194 O O . GLY B 1 146 ? -14.047 -5.406 -0.441 1 77.69 146 GLY B O 1
ATOM 3195 N N . LYS B 1 147 ? -15.477 -4.219 -0.871 1 69.06 147 LYS B N 1
ATOM 3196 C CA . LYS B 1 147 ? -16.172 -4.031 0.401 1 69.06 147 LYS B CA 1
ATOM 3197 C C . LYS B 1 147 ? -15.672 -5.027 1.447 1 69.06 147 LYS B C 1
ATOM 3199 O O . LYS B 1 147 ? -15.719 -4.746 2.646 1 69.06 147 LYS B O 1
ATOM 3204 N N . HIS B 1 148 ? -14.953 -6.203 0.994 1 84.69 148 HIS B N 1
ATOM 3205 C CA . HIS B 1 148 ? -14.562 -7.184 2 1 84.69 148 HIS B CA 1
ATOM 3206 C C . HIS B 1 148 ? -13.086 -7.562 1.856 1 84.69 148 HIS B C 1
ATOM 3208 O O . HIS B 1 148 ? -12.734 -8.344 0.977 1 84.69 148 HIS B O 1
ATOM 3214 N N . ILE B 1 149 ? -12.258 -6.918 2.734 1 90.75 149 ILE B N 1
ATOM 3215 C CA . ILE B 1 149 ? -10.836 -7.219 2.607 1 90.75 149 ILE B CA 1
ATOM 3216 C C . ILE B 1 149 ? -10.328 -7.844 3.902 1 90.75 149 ILE B C 1
ATOM 3218 O O . ILE B 1 149 ? -10.742 -7.457 4.996 1 90.75 149 ILE B O 1
ATOM 3222 N N . ALA B 1 150 ? -9.547 -8.898 3.762 1 94.38 150 ALA B N 1
ATOM 3223 C CA . ALA B 1 150 ? -8.898 -9.555 4.895 1 94.38 150 ALA B CA 1
ATOM 3224 C C . ALA B 1 150 ? -7.562 -8.883 5.223 1 94.38 150 ALA B C 1
ATOM 3226 O O . ALA B 1 150 ? -6.738 -8.664 4.332 1 94.38 150 ALA B O 1
ATOM 3227 N N . LEU B 1 151 ? -7.387 -8.492 6.473 1 94.62 151 LEU B N 1
ATOM 3228 C CA . LEU B 1 151 ? -6.172 -7.816 6.918 1 94.62 151 LEU B CA 1
ATOM 3229 C C . LEU B 1 151 ? -5.617 -8.469 8.18 1 94.62 151 LEU B C 1
ATOM 3231 O O . LEU B 1 151 ? -6.379 -8.945 9.023 1 94.62 151 LEU B O 1
ATOM 3235 N N . GLU B 1 152 ? -4.371 -8.562 8.242 1 95.62 152 GLU B N 1
ATOM 3236 C CA . GLU B 1 152 ? -3.68 -8.859 9.492 1 95.62 152 GLU B CA 1
ATOM 3237 C C . GLU B 1 152 ? -3.115 -7.594 10.125 1 95.62 152 GLU B C 1
ATOM 3239 O O . GLU B 1 152 ? -3.309 -6.492 9.609 1 95.62 152 GLU B O 1
ATOM 3244 N N . GLY B 1 153 ? -2.537 -7.762 11.32 1 96 153 GLY B N 1
ATOM 3245 C CA . GLY B 1 153 ? -1.93 -6.617 11.984 1 96 153 GLY B CA 1
ATOM 3246 C C . GLY B 1 153 ? -2.85 -5.957 12.992 1 96 153 GLY B C 1
ATOM 3247 O O . GLY B 1 153 ? -2.496 -4.938 13.586 1 96 153 GLY B O 1
ATOM 3248 N N . PHE B 1 154 ? -4.078 -6.477 13.164 1 97.88 154 PHE B N 1
ATOM 3249 C CA . PHE B 1 154 ? -4.91 -6.035 14.273 1 97.88 154 PHE B CA 1
ATOM 3250 C C . PHE B 1 154 ? -4.379 -6.574 15.594 1 97.88 154 PHE B C 1
ATOM 3252 O O . PHE B 1 154 ? -3.67 -7.586 15.625 1 97.88 154 PHE B O 1
ATOM 3259 N N . ALA B 1 155 ? -4.727 -5.906 16.672 1 97.94 155 ALA B N 1
ATOM 3260 C CA . ALA B 1 155 ? -4.25 -6.391 17.969 1 97.94 155 ALA B CA 1
ATOM 3261 C C . ALA B 1 155 ? -5.258 -6.086 19.062 1 97.94 155 ALA B C 1
ATOM 3263 O O . ALA B 1 155 ? -5.914 -5.043 19.047 1 97.94 155 ALA B O 1
ATOM 3264 N N . SER B 1 156 ? -5.312 -6.996 20.062 1 96.88 156 SER B N 1
ATOM 3265 C CA . SER B 1 156 ? -6.082 -6.762 21.281 1 96.88 156 SER B CA 1
ATOM 3266 C C . SER B 1 156 ? -5.43 -5.691 22.141 1 96.88 156 SER B C 1
ATOM 3268 O O . SER B 1 156 ? -4.371 -5.168 21.797 1 96.88 156 SER B O 1
ATOM 3270 N N . ASN B 1 157 ? -6.086 -5.414 23.234 1 95.19 157 ASN B N 1
ATOM 3271 C CA . ASN B 1 157 ? -5.527 -4.426 24.156 1 95.19 157 ASN B CA 1
ATOM 3272 C C . ASN B 1 157 ? -4.223 -4.914 24.781 1 95.19 157 ASN B C 1
ATOM 3274 O O . ASN B 1 157 ? -3.404 -4.105 25.219 1 95.19 157 ASN B O 1
ATOM 3278 N N . GLU B 1 158 ? -4.078 -6.172 24.766 1 95.56 158 GLU B N 1
ATOM 3279 C CA . GLU B 1 158 ? -2.842 -6.75 25.281 1 95.56 158 GLU B CA 1
ATOM 3280 C C . GLU B 1 158 ? -1.832 -6.98 24.156 1 95.56 158 GLU B C 1
ATOM 3282 O O . GLU B 1 158 ? -0.813 -7.645 24.359 1 95.56 158 GLU B O 1
ATOM 3287 N N . TRP B 1 159 ? -2.078 -6.512 22.969 1 96.25 159 TRP B N 1
ATOM 3288 C CA . TRP B 1 159 ? -1.215 -6.484 21.797 1 96.25 159 TRP B CA 1
ATOM 3289 C C . TRP B 1 159 ? -1.037 -7.887 21.219 1 96.25 159 TRP B C 1
ATOM 3291 O O . TRP B 1 159 ? -0.019 -8.18 20.578 1 96.25 159 TRP B O 1
ATOM 3301 N N . LYS B 1 160 ? -1.987 -8.711 21.547 1 97.56 160 LYS B N 1
ATOM 3302 C CA . LYS B 1 160 ? -2.033 -9.977 20.828 1 97.56 160 LYS B CA 1
ATOM 3303 C C . LYS B 1 160 ? -2.551 -9.781 19.406 1 97.56 160 LYS B C 1
ATOM 3305 O O . LYS B 1 160 ? -3.666 -9.289 19.219 1 97.56 160 LYS B O 1
ATOM 3310 N N . MET B 1 161 ? -1.747 -10.227 18.469 1 97.94 161 MET B N 1
ATOM 3311 C CA . MET B 1 161 ? -2.064 -9.953 17.062 1 97.94 161 MET B CA 1
ATOM 3312 C C . MET B 1 161 ? -3.139 -10.906 16.562 1 97.94 161 MET B C 1
ATOM 3314 O O . MET B 1 161 ? -3.17 -12.078 16.953 1 97.94 161 MET B O 1
ATOM 3318 N N . PHE B 1 162 ? -4.02 -10.398 15.695 1 97.62 162 PHE B N 1
ATOM 3319 C CA . PHE B 1 162 ? -5.012 -11.234 15.031 1 97.62 162 PHE B CA 1
ATOM 3320 C C . PHE B 1 162 ? -5.344 -10.688 13.648 1 97.62 162 PHE B C 1
ATOM 3322 O O . PHE B 1 162 ? -4.789 -9.664 13.234 1 97.62 162 PHE B O 1
ATOM 3329 N N . ALA B 1 163 ? -5.996 -11.5 12.898 1 96.94 163 ALA B N 1
ATOM 3330 C CA . ALA B 1 163 ? -6.449 -11.117 11.57 1 96.94 163 ALA B CA 1
ATOM 3331 C C . ALA B 1 163 ? -7.973 -11.078 11.492 1 96.94 163 ALA B C 1
ATOM 3333 O O . ALA B 1 163 ? -8.656 -11.688 12.32 1 96.94 163 ALA B O 1
ATOM 3334 N N . SER B 1 164 ? -8.461 -10.266 10.602 1 96.44 164 SER B N 1
ATOM 3335 C CA . SER B 1 164 ? -9.898 -10.156 10.375 1 96.44 164 SER B CA 1
ATOM 3336 C C . SER B 1 164 ? -10.195 -9.508 9.031 1 96.44 164 SER B C 1
ATOM 3338 O O . SER B 1 164 ? -9.289 -9.289 8.227 1 96.44 164 SER B O 1
ATOM 3340 N N . SER B 1 165 ? -11.414 -9.383 8.719 1 94.19 165 SER B N 1
ATOM 3341 C CA . SER B 1 165 ? -11.828 -8.695 7.504 1 94.19 165 SER B CA 1
ATOM 3342 C C . SER B 1 165 ? -12.625 -7.438 7.82 1 94.19 165 SER B C 1
ATOM 3344 O O . SER B 1 165 ? -13.305 -7.371 8.844 1 94.19 165 SER B O 1
ATOM 3346 N N . LEU B 1 166 ? -12.422 -6.453 7.004 1 94.44 166 LEU B N 1
ATOM 3347 C CA . LEU B 1 166 ? -13.227 -5.238 7.098 1 94.44 166 LEU B CA 1
ATOM 3348 C C . LEU B 1 166 ? -14.484 -5.355 6.254 1 94.44 166 LEU B C 1
ATOM 3350 O O . LEU B 1 166 ? -14.438 -5.852 5.125 1 94.44 166 LEU B O 1
ATOM 3354 N N . SER B 1 167 ? -15.562 -4.98 6.789 1 92.06 167 SER B N 1
ATOM 3355 C CA . SER B 1 167 ? -16.828 -4.945 6.078 1 92.06 167 SER B CA 1
ATOM 3356 C C . SER B 1 167 ? -17.672 -3.748 6.508 1 92.06 167 SER B C 1
ATOM 3358 O O . SER B 1 167 ? -17.297 -3.016 7.426 1 92.06 167 SER B O 1
ATOM 3360 N N . ILE B 1 168 ? -18.703 -3.506 5.734 1 92.12 168 ILE B N 1
ATOM 3361 C CA . ILE B 1 168 ? -19.625 -2.432 6.082 1 92.12 168 ILE B CA 1
ATOM 3362 C C . ILE B 1 168 ? -20.922 -3.02 6.621 1 92.12 168 ILE B C 1
ATOM 3364 O O . ILE B 1 168 ? -21.547 -3.867 5.973 1 92.12 168 ILE B O 1
ATOM 3368 N N . ALA B 1 169 ? -21.234 -2.73 7.824 1 89.06 169 ALA B N 1
ATOM 3369 C CA . ALA B 1 169 ? -22.5 -3.117 8.445 1 89.06 169 ALA B CA 1
ATOM 3370 C C . ALA B 1 169 ? -23.203 -1.91 9.055 1 89.06 169 ALA B C 1
ATOM 3372 O O . ALA B 1 169 ? -22.594 -1.151 9.82 1 89.06 169 ALA B O 1
ATOM 3373 N N . GLU B 1 170 ? -24.5 -1.749 8.68 1 91.12 170 GLU B N 1
ATOM 3374 C CA . GLU B 1 170 ? -25.312 -0.637 9.188 1 91.12 170 GLU B CA 1
ATOM 3375 C C . GLU B 1 170 ? -24.609 0.7 8.93 1 91.12 170 GLU B C 1
ATOM 3377 O O . GLU B 1 170 ? -24.531 1.543 9.828 1 91.12 170 GLU B O 1
ATOM 3382 N N . GLY B 1 171 ? -23.938 0.816 7.82 1 89.88 171 GLY B N 1
ATOM 3383 C CA . GLY B 1 171 ? -23.344 2.064 7.367 1 89.88 171 GLY B CA 1
ATOM 3384 C C . GLY B 1 171 ? -22.016 2.371 8.031 1 89.88 171 GLY B C 1
ATOM 3385 O O . GLY B 1 171 ? -21.453 3.457 7.848 1 89.88 171 GLY B O 1
ATOM 3386 N N . LYS B 1 172 ? -21.5 1.437 8.805 1 93.88 172 LYS B N 1
ATOM 3387 C CA . LYS B 1 172 ? -20.234 1.644 9.508 1 93.88 172 LYS B CA 1
ATOM 3388 C C . LYS B 1 172 ? -19.25 0.534 9.195 1 93.88 172 LYS B C 1
ATOM 3390 O O . LYS B 1 172 ? -19.641 -0.575 8.828 1 93.88 172 LYS B O 1
ATOM 3395 N N . VAL B 1 173 ? -18.016 0.847 9.328 1 95.5 173 VAL B N 1
ATOM 3396 C CA . VAL B 1 173 ? -16.953 -0.134 9.133 1 95.5 173 VAL B CA 1
ATOM 3397 C C . VAL B 1 173 ? -16.859 -1.055 10.344 1 95.5 173 VAL B C 1
ATOM 3399 O O . VAL B 1 173 ? -16.828 -0.585 11.484 1 95.5 173 VAL B O 1
ATOM 3402 N N . LYS B 1 174 ? -16.891 -2.301 10.078 1 93.69 174 LYS B N 1
ATOM 3403 C CA . LYS B 1 174 ? -16.812 -3.289 11.148 1 93.69 174 LYS B CA 1
ATOM 3404 C C . LYS B 1 174 ? -15.805 -4.387 10.812 1 93.69 174 LYS B C 1
ATOM 3406 O O . LYS B 1 174 ? -15.461 -4.59 9.648 1 93.69 174 LYS B O 1
ATOM 3411 N N . LEU B 1 175 ? -15.336 -5.012 11.883 1 95.12 175 LEU B N 1
ATOM 3412 C CA . LEU B 1 175 ? -14.516 -6.207 11.711 1 95.12 175 LEU B CA 1
ATOM 3413 C C . LEU B 1 175 ? -15.375 -7.465 11.75 1 95.12 175 LEU B C 1
ATOM 3415 O O . LEU B 1 175 ? -16.266 -7.594 12.602 1 95.12 175 LEU B O 1
ATOM 3419 N N . GLU B 1 176 ? -15.188 -8.289 10.742 1 92.94 176 GLU B N 1
ATOM 3420 C CA . GLU B 1 176 ? -15.898 -9.562 10.664 1 92.94 176 GLU B CA 1
ATOM 3421 C C . GLU B 1 176 ? -14.953 -10.695 10.266 1 92.94 176 GLU B C 1
ATOM 3423 O O . GLU B 1 176 ? -14.547 -10.789 9.102 1 92.94 176 GLU B O 1
ATOM 3428 N N . SER B 1 177 ? -14.664 -11.539 11.195 1 93.25 177 SER B N 1
ATOM 3429 C CA . SER B 1 177 ? -13.703 -12.609 10.938 1 93.25 177 SER B CA 1
ATOM 3430 C C . SER B 1 177 ? -14.32 -13.703 10.07 1 93.25 177 SER B C 1
ATOM 3432 O O . SER B 1 177 ? -13.609 -14.406 9.352 1 93.25 177 SER B O 1
ATOM 3434 N N . ARG B 1 178 ? -15.602 -13.852 10.18 1 95.06 178 ARG B N 1
ATOM 3435 C CA . ARG B 1 178 ? -16.297 -14.875 9.414 1 95.06 178 ARG B CA 1
ATOM 3436 C C . ARG B 1 178 ? -16.344 -14.508 7.934 1 95.06 178 ARG B C 1
ATOM 3438 O O . ARG B 1 178 ? -16.75 -13.398 7.574 1 95.06 178 ARG B O 1
ATOM 3445 N N . VAL B 1 179 ? -15.992 -15.375 7.129 1 94.44 179 VAL B N 1
ATOM 3446 C CA . VAL B 1 179 ? -15.938 -15.109 5.691 1 94.44 179 VAL B CA 1
ATOM 3447 C C . VAL B 1 179 ? -17.062 -15.867 4.984 1 94.44 179 VAL B C 1
ATOM 3449 O O . VAL B 1 179 ? -17.812 -15.289 4.195 1 94.44 179 VAL B O 1
ATOM 3452 N N . THR B 1 180 ? -17.156 -17.156 5.234 1 96.31 180 THR B N 1
ATOM 3453 C CA . THR B 1 180 ? -18.125 -18.047 4.613 1 96.31 180 THR B CA 1
ATOM 3454 C C . THR B 1 180 ? -18.234 -19.359 5.383 1 96.31 180 THR B C 1
ATOM 3456 O O . THR B 1 180 ? -17.734 -19.453 6.512 1 96.31 180 THR B O 1
ATOM 3459 N N . LYS B 1 181 ? -19.016 -20.297 4.84 1 97.62 181 LYS B N 1
ATOM 3460 C CA . LYS B 1 181 ? -19.156 -21.609 5.465 1 97.62 181 LYS B CA 1
ATOM 3461 C C . LYS B 1 181 ? -18.078 -22.562 4.973 1 97.62 181 LYS B C 1
ATOM 3463 O O . LYS B 1 181 ? -17.688 -22.531 3.801 1 97.62 181 LYS B O 1
ATOM 3468 N N . CYS B 1 182 ? -17.609 -23.359 5.844 1 97.62 182 CYS B N 1
ATOM 3469 C CA . CYS B 1 182 ? -16.641 -24.406 5.5 1 97.62 182 CYS B CA 1
ATOM 3470 C C . CYS B 1 182 ? -17.266 -25.438 4.566 1 97.62 182 CYS B C 1
ATOM 3472 O O . CYS B 1 182 ? -18.312 -26.016 4.879 1 97.62 182 CYS B O 1
ATOM 3474 N N . PRO B 1 183 ? -16.672 -25.672 3.479 1 96.88 183 PRO B N 1
ATOM 3475 C CA . PRO B 1 183 ? -17.234 -26.641 2.533 1 96.88 183 PRO B CA 1
ATOM 3476 C C . PRO B 1 183 ? -17.109 -28.078 3.016 1 96.88 183 PRO B C 1
ATOM 3478 O O . PRO B 1 183 ? -17.766 -28.984 2.488 1 96.88 183 PRO B O 1
ATOM 3481 N N . HIS B 1 184 ? -16.234 -28.281 3.932 1 96.19 184 HIS B N 1
ATOM 3482 C CA . HIS B 1 184 ? -15.961 -29.641 4.406 1 96.19 184 HIS B CA 1
ATOM 3483 C C . HIS B 1 184 ? -16.953 -30.047 5.492 1 96.19 184 HIS B C 1
ATOM 3485 O O . HIS B 1 184 ? -17.516 -31.141 5.434 1 96.19 184 HIS B O 1
ATOM 3491 N N . CYS B 1 185 ? -17.281 -29.188 6.484 1 95.81 185 CYS B N 1
ATOM 3492 C CA . CYS B 1 185 ? -18.078 -29.625 7.621 1 95.81 185 CYS B CA 1
ATOM 3493 C C . CYS B 1 185 ? -19.281 -28.703 7.824 1 95.81 185 CYS B C 1
ATOM 3495 O O . CYS B 1 185 ? -20.125 -28.969 8.672 1 95.81 185 CYS B O 1
ATOM 3497 N N . GLY B 1 186 ? -19.312 -27.531 7.168 1 95.69 186 GLY B N 1
ATOM 3498 C CA . GLY B 1 186 ? -20.438 -26.625 7.27 1 95.69 186 GLY B CA 1
ATOM 3499 C C . GLY B 1 186 ? -20.266 -25.578 8.344 1 95.69 186 GLY B C 1
ATOM 3500 O O . GLY B 1 186 ? -21.094 -24.672 8.484 1 95.69 186 GLY B O 1
ATOM 3501 N N . GLY B 1 187 ? -19.219 -25.641 9.109 1 96.44 187 GLY B N 1
ATOM 3502 C CA . GLY B 1 187 ? -18.922 -24.625 10.094 1 96.44 187 GLY B CA 1
ATOM 3503 C C . GLY B 1 187 ? -18.516 -23.297 9.477 1 96.44 187 GLY B C 1
ATOM 3504 O O . GLY B 1 187 ? -18.484 -23.156 8.25 1 96.44 187 GLY B O 1
ATOM 3505 N N . ASP B 1 188 ? -18.203 -22.312 10.32 1 97.25 188 ASP B N 1
ATOM 3506 C CA . ASP B 1 188 ? -17.797 -21 9.828 1 97.25 188 ASP B CA 1
ATOM 3507 C C . ASP B 1 188 ? -16.312 -21 9.453 1 97.25 188 ASP B C 1
ATOM 3509 O O . ASP B 1 188 ? -15.484 -21.562 10.164 1 97.25 188 ASP B O 1
ATOM 3513 N N . LEU B 1 189 ? -16.031 -20.391 8.367 1 97.75 189 LEU B N 1
ATOM 3514 C CA . LEU B 1 189 ? -14.648 -20.141 7.988 1 97.75 189 LEU B CA 1
ATOM 3515 C C . LEU B 1 189 ? -14.211 -18.75 8.406 1 97.75 189 LEU B C 1
ATOM 3517 O O . LEU B 1 189 ? -14.844 -17.75 8.039 1 97.75 189 LEU B O 1
ATOM 3521 N N . HIS B 1 190 ? -13.117 -18.672 9.164 1 97.56 190 HIS B N 1
ATOM 3522 C CA . HIS B 1 190 ? -12.664 -17.391 9.711 1 97.56 190 HIS B CA 1
ATOM 3523 C C . HIS B 1 190 ? -11.336 -16.969 9.094 1 97.56 190 HIS B C 1
ATOM 3525 O O . HIS B 1 190 ? -10.531 -17.812 8.703 1 97.56 190 HIS B O 1
ATOM 3531 N N . VAL B 1 191 ? -11.18 -15.664 9.078 1 97.31 191 VAL B N 1
ATOM 3532 C CA . VAL B 1 191 ? -9.883 -15.117 8.68 1 97.31 191 VAL B CA 1
ATOM 3533 C C . VAL B 1 191 ? -8.859 -15.359 9.781 1 97.31 191 VAL B C 1
ATOM 3535 O O . VAL B 1 191 ? -9.055 -14.938 10.922 1 97.31 191 VAL B O 1
ATOM 3538 N N . GLY B 1 192 ? -7.797 -16.094 9.469 1 96 192 GLY B N 1
ATOM 3539 C CA . GLY B 1 192 ? -6.684 -16.297 10.383 1 96 192 GLY B CA 1
ATOM 3540 C C . GLY B 1 192 ? -5.41 -15.602 9.938 1 96 192 GLY B C 1
ATOM 3541 O O . GLY B 1 192 ? -5.371 -15 8.859 1 96 192 GLY B O 1
ATOM 3542 N N . LEU B 1 193 ? -4.387 -15.664 10.773 1 95.81 193 LEU B N 1
ATOM 3543 C CA . LEU B 1 193 ? -3.123 -14.992 10.5 1 95.81 193 LEU B CA 1
ATOM 3544 C C . LEU B 1 193 ? -2.389 -15.656 9.344 1 95.81 193 LEU B C 1
ATOM 3546 O O . LEU B 1 193 ? -1.867 -14.969 8.461 1 95.81 193 LEU B O 1
ATOM 3550 N N . LYS B 1 194 ? -2.465 -16.938 9.297 1 95.06 194 LYS B N 1
ATOM 3551 C CA . LYS B 1 194 ? -1.734 -17.656 8.258 1 95.06 194 LYS B CA 1
ATOM 3552 C C . LYS B 1 194 ? -2.682 -18.188 7.184 1 95.06 194 LYS B C 1
ATOM 3554 O O . LYS B 1 194 ? -2.277 -18.375 6.035 1 95.06 194 LYS B O 1
ATOM 3559 N N . ALA B 1 195 ? -3.916 -18.406 7.598 1 97.06 195 ALA B N 1
ATOM 3560 C CA . ALA B 1 195 ? -4.879 -19.031 6.699 1 97.06 195 ALA B CA 1
ATOM 3561 C C . ALA B 1 195 ? -6.309 -18.688 7.09 1 97.06 195 ALA B C 1
ATOM 3563 O O . ALA B 1 195 ? -6.551 -18.141 8.172 1 97.06 195 ALA B O 1
ATOM 3564 N N . TYR B 1 196 ? -7.191 -18.844 6.09 1 97.81 196 TYR B N 1
ATOM 3565 C CA . TYR B 1 196 ? -8.602 -18.984 6.43 1 97.81 196 TYR B CA 1
ATOM 3566 C C . TYR B 1 196 ? -8.891 -20.359 7.023 1 97.81 196 TYR B C 1
ATOM 3568 O O . TYR B 1 196 ? -8.625 -21.375 6.383 1 97.81 196 TYR B O 1
ATOM 3576 N N . ASN B 1 197 ? -9.461 -20.375 8.227 1 97.25 197 ASN B N 1
ATOM 3577 C CA . ASN B 1 197 ? -9.594 -21.641 8.938 1 97.25 197 ASN B CA 1
ATOM 3578 C C . ASN B 1 197 ? -11.039 -21.906 9.344 1 97.25 197 ASN B C 1
ATOM 3580 O O . ASN B 1 197 ? -11.75 -20.984 9.75 1 97.25 197 ASN B O 1
ATOM 3584 N N . CYS B 1 198 ? -11.383 -23.141 9.305 1 97.69 198 CYS B N 1
ATOM 3585 C CA . CYS B 1 198 ? -12.664 -23.531 9.875 1 97.69 198 CYS B CA 1
ATOM 3586 C C . CYS B 1 198 ? -12.68 -23.328 11.383 1 97.69 198 CYS B C 1
ATOM 3588 O O . CYS B 1 198 ? -11.711 -23.656 12.07 1 97.69 198 CYS B O 1
ATOM 3590 N N . ALA B 1 199 ? -13.75 -22.797 11.883 1 96 199 ALA B N 1
ATOM 3591 C CA . ALA B 1 199 ? -13.891 -22.5 13.305 1 96 199 ALA B CA 1
ATOM 3592 C C . ALA B 1 199 ? -13.977 -23.766 14.133 1 96 199 ALA B C 1
ATOM 3594 O O . ALA B 1 199 ? -13.789 -23.734 15.352 1 96 199 ALA B O 1
ATOM 3595 N N . ASN B 1 200 ? -14.195 -24.906 13.5 1 96.06 200 ASN B N 1
ATOM 3596 C CA . ASN B 1 200 ? -14.375 -26.156 14.211 1 96.06 200 ASN B CA 1
ATOM 3597 C C . ASN B 1 200 ? -13.039 -26.875 14.43 1 96.06 200 ASN B C 1
ATOM 3599 O O . ASN B 1 200 ? -13.008 -28 14.914 1 96.06 200 ASN B O 1
ATOM 3603 N N . TYR B 1 201 ? -11.969 -26.203 14.156 1 93.5 201 TYR B N 1
ATOM 3604 C CA . TYR B 1 201 ? -10.68 -26.875 14.242 1 93.5 201 TYR B CA 1
ATOM 3605 C C . TYR B 1 201 ? -10.383 -27.312 15.664 1 93.5 201 TYR B C 1
ATOM 3607 O O . TYR B 1 201 ? -9.672 -28.297 15.883 1 93.5 201 TYR B O 1
ATOM 3615 N N . ARG B 1 202 ? -10.961 -26.703 16.703 1 89.44 202 ARG B N 1
ATOM 3616 C CA . ARG B 1 202 ? -10.672 -27.047 18.094 1 89.44 202 ARG B CA 1
ATOM 3617 C C . ARG B 1 202 ? -11.789 -27.891 18.688 1 89.44 202 ARG B C 1
ATOM 3619 O O . ARG B 1 202 ? -11.797 -28.172 19.891 1 89.44 202 ARG B O 1
ATOM 3626 N N . ASN B 1 203 ? -12.742 -28.125 17.812 1 91.12 203 ASN B N 1
ATOM 3627 C CA . ASN B 1 203 ? -13.82 -28.984 18.312 1 91.12 203 ASN B CA 1
ATOM 3628 C C . ASN B 1 203 ? -13.305 -30.359 18.734 1 91.12 203 ASN B C 1
ATOM 3630 O O . ASN B 1 203 ? -12.672 -31.047 17.938 1 91.12 203 ASN B O 1
ATOM 3634 N N . ALA B 1 204 ? -13.57 -30.781 19.969 1 91.19 204 ALA B N 1
ATOM 3635 C CA . ALA B 1 204 ? -13.031 -32 20.547 1 91.19 204 ALA B CA 1
ATOM 3636 C C . ALA B 1 204 ? -13.656 -33.25 19.875 1 91.19 204 ALA B C 1
ATOM 3638 O O . ALA B 1 204 ? -12.969 -34.25 19.625 1 91.19 204 ALA B O 1
ATOM 3639 N N . GLU B 1 205 ? -14.883 -33.219 19.578 1 91.19 205 GLU B N 1
ATOM 3640 C CA . GLU B 1 205 ? -15.617 -34.375 19.062 1 91.19 205 GLU B CA 1
ATOM 3641 C C . GLU B 1 205 ? -15.445 -34.5 17.547 1 91.19 205 GLU B C 1
ATOM 3643 O O . GLU B 1 205 ? -15.195 -35.594 17.031 1 91.19 205 GLU B O 1
ATOM 3648 N N . HIS B 1 206 ? -15.562 -33.406 16.797 1 91.38 206 HIS B N 1
ATOM 3649 C CA . HIS B 1 206 ? -15.453 -33.438 15.352 1 91.38 206 HIS B CA 1
ATOM 3650 C C . HIS B 1 206 ? -14.555 -32.312 14.844 1 91.38 206 HIS B C 1
ATOM 3652 O O . HIS B 1 206 ? -15.039 -31.328 14.242 1 91.38 206 HIS B O 1
ATOM 3658 N N . PRO B 1 207 ? -13.219 -32.5 15.023 1 94.25 207 PRO B N 1
ATOM 3659 C CA . PRO B 1 207 ? -12.32 -31.453 14.555 1 94.25 207 PRO B CA 1
ATOM 3660 C C . PRO B 1 207 ? -12.258 -31.359 13.031 1 94.25 207 PRO B C 1
ATOM 3662 O O . PRO B 1 207 ? -12.305 -32.375 12.344 1 94.25 207 PRO B O 1
ATOM 3665 N N . CYS B 1 208 ? -12.344 -30.156 12.492 1 96.31 208 CYS B N 1
ATOM 3666 C CA . CYS B 1 208 ? -12.211 -29.906 11.055 1 96.31 208 CYS B CA 1
ATOM 3667 C C . CYS B 1 208 ? -10.961 -29.094 10.766 1 96.31 208 CYS B C 1
ATOM 3669 O O . CYS B 1 208 ? -10.812 -27.969 11.266 1 96.31 208 CYS B O 1
ATOM 3671 N N . LYS B 1 209 ? -10.094 -29.594 9.914 1 94.81 209 LYS B N 1
ATOM 3672 C CA . LYS B 1 209 ? -8.805 -28.953 9.672 1 94.81 209 LYS B CA 1
ATOM 3673 C C . LYS B 1 209 ? -8.797 -2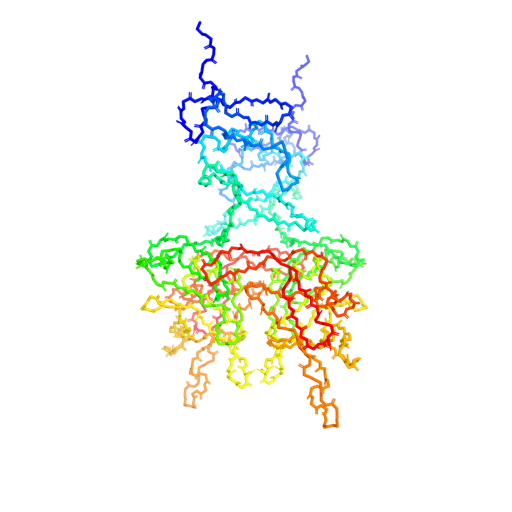8.234 8.32 1 94.81 209 LYS B C 1
ATOM 3675 O O . LYS B 1 209 ? -7.73 -27.969 7.762 1 94.81 209 LYS B O 1
ATOM 3680 N N . PHE B 1 210 ? -9.992 -28.047 7.805 1 97.56 210 PHE B N 1
ATOM 3681 C CA . PHE B 1 210 ? -10.062 -27.375 6.512 1 97.56 210 PHE B CA 1
ATOM 3682 C C . PHE B 1 210 ? -9.5 -25.969 6.602 1 97.56 210 PHE B C 1
ATOM 3684 O O . PHE B 1 210 ? -9.844 -25.219 7.512 1 97.56 210 PHE B O 1
ATOM 3691 N N . SER B 1 211 ? -8.656 -25.625 5.656 1 97.75 211 SER B N 1
ATOM 3692 C CA . SER B 1 211 ? -8.055 -24.297 5.641 1 97.75 211 SER B CA 1
ATOM 3693 C C . SER B 1 211 ? -7.625 -23.891 4.23 1 97.75 211 SER B C 1
ATOM 3695 O O . SER B 1 211 ? -7.41 -24.75 3.377 1 97.75 211 SER B O 1
ATOM 3697 N N . ILE B 1 212 ? -7.621 -22.672 3.973 1 97.81 212 ILE B N 1
ATOM 3698 C CA . ILE B 1 212 ? -7.078 -22.078 2.756 1 97.81 212 ILE B CA 1
ATOM 3699 C C . ILE B 1 212 ? -5.992 -21.062 3.117 1 97.81 212 ILE B C 1
ATOM 3701 O O . ILE B 1 212 ? -6.258 -20.078 3.799 1 97.81 212 ILE B O 1
ATOM 3705 N N . TRP B 1 213 ? -4.82 -21.312 2.645 1 97.12 213 TRP B N 1
ATOM 3706 C CA . TRP B 1 213 ? -3.713 -20.422 2.979 1 97.12 213 TRP B CA 1
ATOM 3707 C C . TRP B 1 213 ? -3.975 -19 2.463 1 97.12 213 TRP B C 1
ATOM 3709 O O . TRP B 1 213 ? -4.5 -18.828 1.361 1 97.12 213 TRP B O 1
ATOM 3719 N N . ARG B 1 214 ? -3.561 -18.016 3.244 1 95.94 214 ARG B N 1
ATOM 3720 C CA . ARG B 1 214 ? -3.75 -16.625 2.855 1 95.94 214 ARG B CA 1
ATOM 3721 C C . ARG B 1 214 ? -2.838 -16.25 1.69 1 95.94 214 ARG B C 1
ATOM 3723 O O . ARG B 1 214 ? -3.164 -15.367 0.899 1 95.94 214 ARG B O 1
ATOM 3730 N N . ASN B 1 215 ? -1.692 -16.828 1.667 1 96.06 215 ASN B N 1
ATOM 3731 C CA . ASN B 1 215 ? -0.722 -16.625 0.597 1 96.06 215 ASN B CA 1
ATOM 3732 C C . ASN B 1 215 ? -0.396 -17.938 -0.122 1 96.06 215 ASN B C 1
ATOM 3734 O O . ASN B 1 215 ? 0.01 -18.906 0.51 1 96.06 215 ASN B O 1
ATOM 3738 N N . ILE B 1 216 ? -0.639 -17.969 -1.386 1 97.06 216 ILE B N 1
ATOM 3739 C CA . ILE B 1 216 ? -0.304 -19.125 -2.205 1 97.06 216 ILE B CA 1
ATOM 3740 C C . ILE B 1 216 ? 0.603 -18.703 -3.357 1 97.06 216 ILE B C 1
ATOM 3742 O O . ILE B 1 216 ? 0.163 -18 -4.277 1 97.06 216 ILE B O 1
ATOM 3746 N N . SER B 1 217 ? 1.846 -19.125 -3.352 1 96.69 217 SER B N 1
ATOM 3747 C CA . SER B 1 217 ? 2.82 -18.859 -4.402 1 96.69 217 SER B CA 1
ATOM 3748 C C . SER B 1 217 ? 2.879 -17.375 -4.727 1 96.69 217 SER B C 1
ATOM 3750 O O . SER B 1 217 ? 2.793 -16.984 -5.895 1 96.69 217 SER B O 1
ATOM 3752 N N . GLY B 1 218 ? 2.932 -16.578 -3.691 1 95.88 218 GLY B N 1
ATOM 3753 C CA . GLY B 1 218 ? 3.098 -15.141 -3.861 1 95.88 218 GLY B CA 1
ATOM 3754 C C . GLY B 1 218 ? 1.781 -14.406 -4.039 1 95.88 218 GLY B C 1
ATOM 3755 O O . GLY B 1 218 ? 1.754 -13.172 -4.082 1 95.88 218 GLY B O 1
ATOM 3756 N N . HIS B 1 219 ? 0.729 -15.148 -4.168 1 96.5 219 HIS B N 1
ATOM 3757 C CA . HIS B 1 219 ? -0.588 -14.539 -4.332 1 96.5 219 HIS B CA 1
ATOM 3758 C C . HIS B 1 219 ? -1.325 -14.453 -3.002 1 96.5 219 HIS B C 1
ATOM 3760 O O . HIS B 1 219 ? -1.425 -15.445 -2.275 1 96.5 219 HIS B O 1
ATOM 3766 N N . THR B 1 220 ? -1.743 -13.242 -2.697 1 95.25 220 THR B N 1
ATOM 3767 C CA . THR B 1 220 ? -2.623 -13.062 -1.548 1 95.25 220 THR B CA 1
ATOM 3768 C C . THR B 1 220 ? -4.059 -13.445 -1.902 1 95.25 220 THR B C 1
ATOM 3770 O O . THR B 1 220 ? -4.711 -12.758 -2.691 1 95.25 220 THR B O 1
ATOM 3773 N N . VAL B 1 221 ? -4.551 -14.484 -1.279 1 96.5 221 VAL B N 1
ATOM 3774 C CA . VAL B 1 221 ? -5.879 -14.992 -1.597 1 96.5 221 VAL B CA 1
ATOM 3775 C C . VAL B 1 221 ? -6.941 -14.062 -1.008 1 96.5 221 VAL B C 1
ATOM 3777 O O . VAL B 1 221 ? -6.957 -13.82 0.201 1 96.5 221 VAL B O 1
ATOM 3780 N N . SER B 1 222 ? -7.832 -13.602 -1.815 1 94.19 222 SER B N 1
ATOM 3781 C CA . SER B 1 222 ? -8.828 -12.625 -1.381 1 94.19 222 SER B CA 1
ATOM 3782 C C . SER B 1 222 ? -10.039 -13.312 -0.755 1 94.19 222 SER B C 1
ATOM 3784 O O . SER B 1 222 ? -10.242 -14.508 -0.946 1 94.19 222 SER B O 1
ATOM 3786 N N . VAL B 1 223 ? -10.836 -12.523 -0.027 1 94.62 223 VAL B N 1
ATOM 3787 C CA . VAL B 1 223 ? -12.078 -13.016 0.57 1 94.62 223 VAL B CA 1
ATOM 3788 C C . VAL B 1 223 ? -13.016 -13.508 -0.525 1 94.62 223 VAL B C 1
ATOM 3790 O O . VAL B 1 223 ? -13.664 -14.547 -0.376 1 94.62 223 VAL B O 1
ATOM 3793 N N . GLU B 1 224 ? -13.047 -12.812 -1.601 1 93.75 224 GLU B N 1
ATOM 3794 C CA . GLU B 1 224 ? -13.906 -13.203 -2.715 1 93.75 224 GLU B CA 1
ATOM 3795 C C . GLU B 1 224 ? -13.477 -14.547 -3.299 1 93.75 224 GLU B C 1
ATOM 3797 O O . GLU B 1 224 ? -14.32 -15.391 -3.609 1 93.75 224 GLU B O 1
ATOM 3802 N N . GLU B 1 225 ? -12.227 -14.734 -3.473 1 96.12 225 GLU B N 1
ATOM 3803 C CA . GLU B 1 225 ? -11.719 -16 -3.979 1 96.12 225 GLU B CA 1
ATOM 3804 C C . GLU B 1 225 ? -12.078 -17.156 -3.039 1 96.12 225 GLU B C 1
ATOM 3806 O O . GLU B 1 225 ? -12.461 -18.234 -3.49 1 96.12 225 GLU B O 1
ATOM 3811 N N . VAL B 1 226 ? -11.938 -16.906 -1.761 1 97.19 226 VAL B N 1
ATOM 3812 C CA . VAL B 1 226 ? -12.289 -17.906 -0.76 1 97.19 226 VAL B CA 1
ATOM 3813 C C . VAL B 1 226 ? -13.766 -18.281 -0.886 1 97.19 226 VAL B C 1
ATOM 3815 O O . VAL B 1 226 ? -14.125 -19.453 -0.871 1 97.19 226 VAL B O 1
ATOM 3818 N N . LYS B 1 227 ? -14.594 -17.297 -1.009 1 96 227 LYS B N 1
ATOM 3819 C CA . LYS B 1 227 ? -16.016 -17.531 -1.17 1 96 227 LYS B CA 1
ATOM 3820 C C . LYS B 1 227 ? -16.297 -18.359 -2.42 1 96 227 LYS B C 1
ATOM 3822 O O . LYS B 1 227 ? -17.094 -19.297 -2.383 1 96 227 LYS B O 1
ATOM 3827 N N . GLN B 1 228 ? -15.688 -18.031 -3.51 1 97.25 228 GLN B N 1
ATOM 3828 C CA . GLN B 1 228 ? -15.859 -18.766 -4.754 1 97.25 228 GLN B CA 1
ATOM 3829 C C . GLN B 1 228 ? -15.469 -20.234 -4.578 1 97.25 228 GLN B C 1
ATOM 3831 O O . GLN B 1 228 ? -16.188 -21.141 -5.027 1 97.25 228 GLN B O 1
ATOM 3836 N N . ILE B 1 229 ? -14.344 -20.453 -3.967 1 97.75 229 ILE B N 1
ATOM 3837 C CA . ILE B 1 229 ? -13.844 -21.797 -3.748 1 97.75 229 ILE B CA 1
ATOM 3838 C C . ILE B 1 229 ? -14.836 -22.594 -2.896 1 97.75 229 ILE B C 1
ATOM 3840 O O . ILE B 1 229 ? -15.219 -23.703 -3.246 1 97.75 229 ILE B O 1
ATOM 3844 N N . CYS B 1 230 ? -15.25 -21.969 -1.826 1 97.44 230 CYS B N 1
ATOM 3845 C CA . CYS B 1 230 ? -16.078 -22.688 -0.852 1 97.44 230 CYS B CA 1
ATOM 3846 C C . CYS B 1 230 ? -17.5 -22.859 -1.363 1 97.44 230 CYS B C 1
ATOM 3848 O O . CYS B 1 230 ? -18.141 -23.859 -1.067 1 97.44 230 CYS B O 1
ATOM 3850 N N . GLU B 1 231 ? -18.016 -21.938 -2.125 1 96.62 231 GLU B N 1
ATOM 3851 C CA . GLU B 1 231 ? -19.406 -21.953 -2.561 1 96.62 231 GLU B CA 1
ATOM 3852 C C . GLU B 1 231 ? -19.547 -22.578 -3.949 1 96.62 231 GLU B C 1
ATOM 3854 O O . GLU B 1 231 ? -20.531 -23.25 -4.238 1 96.62 231 GLU B O 1
ATOM 3859 N N . GLN B 1 232 ? -18.562 -22.375 -4.82 1 96.5 232 GLN B N 1
ATOM 3860 C CA . GLN B 1 232 ? -18.672 -22.812 -6.207 1 96.5 232 GLN B CA 1
ATOM 3861 C C . GLN B 1 232 ? -17.641 -23.906 -6.523 1 96.5 232 GLN B C 1
ATOM 3863 O O . GLN B 1 232 ? -17.688 -24.5 -7.602 1 96.5 232 GLN B O 1
ATOM 3868 N N . GLY B 1 233 ? -16.734 -24.078 -5.688 1 97.06 233 GLY B N 1
ATOM 3869 C CA . GLY B 1 233 ? -15.773 -25.156 -5.828 1 97.06 233 GLY B CA 1
ATOM 3870 C C . GLY B 1 233 ? -14.5 -24.734 -6.547 1 97.06 233 GLY B C 1
ATOM 3871 O O . GLY B 1 233 ? -13.523 -25.484 -6.574 1 97.06 233 GLY B O 1
ATOM 3872 N N . VAL B 1 234 ? -14.57 -23.594 -7.18 1 96.5 234 VAL B N 1
ATOM 3873 C CA . VAL B 1 234 ? -13.43 -23.141 -7.965 1 96.5 234 VAL B CA 1
ATOM 3874 C C . VAL B 1 234 ? -13.5 -21.625 -8.164 1 96.5 234 VAL B C 1
ATOM 3876 O O . VAL B 1 234 ? -14.586 -21.047 -8.164 1 96.5 234 VAL B O 1
ATOM 3879 N N . THR B 1 235 ? -12.305 -20.984 -8.25 1 96.06 235 THR B N 1
ATOM 3880 C CA . THR B 1 235 ? -12.297 -19.562 -8.555 1 96.06 235 THR B CA 1
ATOM 3881 C C . THR B 1 235 ? -12.766 -19.312 -9.984 1 96.06 235 THR B C 1
ATOM 3883 O O . THR B 1 235 ? -12.508 -20.125 -10.883 1 96.06 235 THR B O 1
ATOM 3886 N N . LYS B 1 236 ? -13.367 -18.25 -10.219 1 92.69 236 LYS B N 1
ATOM 3887 C CA . LYS B 1 236 ? -13.93 -17.906 -11.531 1 92.69 236 LYS B CA 1
ATOM 3888 C C . LYS B 1 236 ? -12.828 -17.516 -12.508 1 92.69 236 LYS B C 1
ATOM 3890 O O . LYS B 1 236 ? -12.789 -18.016 -13.633 1 92.69 236 LYS B O 1
ATOM 3895 N N . ASP B 1 237 ? -11.961 -16.672 -12.094 1 91 237 ASP B N 1
ATOM 3896 C CA . ASP B 1 237 ? -10.922 -16.141 -12.969 1 91 237 ASP B CA 1
ATOM 3897 C C . ASP B 1 237 ? -9.57 -16.812 -12.68 1 91 237 ASP B C 1
ATOM 3899 O O . ASP B 1 237 ? -9.359 -17.344 -11.594 1 91 237 ASP B O 1
ATOM 3903 N N . SER B 1 238 ? -8.695 -16.734 -13.711 1 92.75 238 SER B N 1
ATOM 3904 C CA . SER B 1 238 ? -7.312 -17.141 -13.477 1 92.75 238 SER B CA 1
ATOM 3905 C C . SER B 1 238 ? -6.594 -16.172 -12.555 1 92.75 238 SER B C 1
ATOM 3907 O O . SER B 1 238 ? -6.809 -14.953 -12.641 1 92.75 238 SER B O 1
ATOM 3909 N N . ILE B 1 239 ? -5.82 -16.781 -11.734 1 94.69 239 ILE B N 1
ATOM 3910 C CA . ILE B 1 239 ? -5.074 -16 -10.75 1 94.69 239 ILE B CA 1
ATOM 3911 C C . ILE B 1 239 ? -3.588 -16.031 -11.094 1 94.69 239 ILE B C 1
ATOM 3913 O O . ILE B 1 239 ? -3.064 -17.047 -11.547 1 94.69 239 ILE B O 1
ATOM 3917 N N . GLU B 1 240 ? -2.943 -14.867 -10.93 1 94 240 GLU B N 1
ATOM 3918 C CA . GLU B 1 240 ? -1.506 -14.75 -11.156 1 94 240 GLU B CA 1
ATOM 3919 C C . GLU B 1 240 ? -0.712 -15.289 -9.969 1 94 240 GLU B C 1
ATOM 3921 O O . GLU B 1 240 ? -0.955 -14.898 -8.828 1 94 240 GLU B O 1
ATOM 3926 N N . PHE B 1 241 ? 0.163 -16.25 -10.242 1 96.56 241 PHE B N 1
ATOM 3927 C CA . PHE B 1 241 ? 1.062 -16.828 -9.25 1 96.56 241 PHE B CA 1
ATOM 3928 C C . PHE B 1 241 ? 2.518 -16.625 -9.656 1 96.56 241 PHE B C 1
ATOM 3930 O O . PHE B 1 241 ? 2.799 -16.219 -10.789 1 96.56 241 PHE B O 1
ATOM 3937 N N . TYR B 1 242 ? 3.416 -16.938 -8.656 1 96.5 242 TYR B N 1
ATOM 3938 C CA . TYR B 1 242 ? 4.836 -16.719 -8.906 1 96.5 242 TYR B CA 1
ATOM 3939 C C . TYR B 1 242 ? 5.648 -17.953 -8.547 1 96.5 242 TYR B C 1
ATOM 3941 O O . TYR B 1 242 ? 5.438 -18.562 -7.496 1 96.5 242 TYR B O 1
ATOM 3949 N N . LYS B 1 243 ? 6.547 -18.266 -9.445 1 95.56 243 LYS B N 1
ATOM 3950 C CA . LYS B 1 243 ? 7.559 -19.266 -9.102 1 95.56 243 LYS B CA 1
ATOM 3951 C C . LYS B 1 243 ? 8.641 -18.672 -8.211 1 95.56 243 LYS B C 1
ATOM 3953 O O . LYS B 1 243 ? 8.641 -17.469 -7.945 1 95.56 243 LYS B O 1
ATOM 3958 N N . GLU B 1 244 ? 9.531 -19.484 -7.758 1 93.88 244 GLU B N 1
ATOM 3959 C CA . GLU B 1 244 ? 10.602 -19.031 -6.875 1 93.88 244 GLU B CA 1
ATOM 3960 C C . GLU B 1 244 ? 11.523 -18.047 -7.59 1 93.88 244 GLU B C 1
ATOM 3962 O O . GLU B 1 244 ? 12.086 -17.156 -6.957 1 93.88 244 GLU B O 1
ATOM 3967 N N . ASP B 1 245 ? 11.602 -18.203 -8.922 1 91.5 245 ASP B N 1
ATOM 3968 C CA . ASP B 1 245 ? 12.492 -17.312 -9.664 1 91.5 245 ASP B CA 1
ATOM 3969 C C . ASP B 1 245 ? 11.75 -16.062 -10.148 1 91.5 245 ASP B C 1
ATOM 3971 O O . ASP B 1 245 ? 12.312 -15.234 -10.859 1 91.5 245 ASP B O 1
ATOM 3975 N N . GLY B 1 246 ? 10.469 -16 -9.859 1 93.06 246 GLY B N 1
ATOM 3976 C CA . GLY B 1 246 ? 9.688 -14.82 -10.195 1 93.06 246 GLY B CA 1
ATOM 3977 C C . GLY B 1 246 ? 8.891 -14.977 -11.477 1 93.06 246 GLY B C 1
ATOM 3978 O O . GLY B 1 246 ? 8.133 -14.078 -11.852 1 93.06 246 GLY B O 1
ATOM 3979 N N . THR B 1 247 ? 9.094 -16.125 -12.109 1 92.56 247 THR B N 1
ATOM 3980 C CA . THR B 1 247 ? 8.305 -16.375 -13.312 1 92.56 247 THR B CA 1
ATOM 3981 C C . THR B 1 247 ? 6.816 -16.453 -12.969 1 92.56 247 THR B C 1
ATOM 3983 O O . THR B 1 247 ? 6.434 -17.125 -12.008 1 92.56 247 THR B O 1
ATOM 3986 N N . VAL B 1 248 ? 6.086 -15.711 -13.766 1 93.69 248 VAL B N 1
ATOM 3987 C CA . VAL B 1 248 ? 4.648 -15.633 -13.523 1 93.69 248 VAL B CA 1
ATOM 3988 C C . VAL B 1 248 ? 3.939 -16.797 -14.227 1 93.69 248 VAL B C 1
ATOM 3990 O O . VAL B 1 248 ? 4.305 -17.172 -15.344 1 93.69 248 VAL B O 1
ATOM 3993 N N . TYR B 1 249 ? 3.016 -17.406 -13.555 1 92.12 249 TYR B N 1
ATOM 3994 C CA . TYR B 1 249 ? 2.125 -18.375 -14.172 1 92.12 249 TYR B CA 1
ATOM 3995 C C . TYR B 1 249 ? 0.693 -18.188 -13.688 1 92.12 249 TYR B C 1
ATOM 3997 O O . TYR B 1 249 ? 0.453 -17.516 -12.688 1 92.12 249 TYR B O 1
ATOM 4005 N N . TYR B 1 250 ? -0.265 -18.734 -14.43 1 92.25 250 TYR B N 1
ATOM 4006 C CA . TYR B 1 250 ? -1.676 -18.484 -14.156 1 92.25 250 TYR B CA 1
ATOM 4007 C C . TYR B 1 250 ? -2.422 -19.797 -13.93 1 92.25 250 TYR B C 1
ATOM 4009 O O . TYR B 1 250 ? -2.254 -20.766 -14.688 1 92.25 250 TYR B O 1
ATOM 4017 N N . LYS B 1 251 ? -3.154 -19.828 -12.875 1 93.25 251 LYS B N 1
ATOM 4018 C CA . LYS B 1 251 ? -3.984 -20.969 -12.531 1 93.25 251 LYS B CA 1
ATOM 4019 C C . LYS B 1 251 ? -5.246 -20.531 -11.797 1 93.25 251 LYS B C 1
ATOM 4021 O O . LYS B 1 251 ? -5.379 -19.375 -11.414 1 93.25 251 LYS B O 1
ATOM 4026 N N . ARG B 1 252 ? -6.152 -21.406 -11.727 1 95.12 252 ARG B N 1
ATOM 4027 C CA . ARG B 1 252 ? -7.293 -21.25 -10.828 1 95.12 252 ARG B CA 1
ATOM 4028 C C . ARG B 1 252 ? -7.148 -22.141 -9.602 1 95.12 252 ARG B C 1
ATOM 4030 O O . ARG B 1 252 ? -6.367 -23.094 -9.602 1 95.12 252 ARG B O 1
ATOM 4037 N N . LEU B 1 253 ? -7.781 -21.703 -8.555 1 97.25 253 LEU B N 1
ATOM 4038 C CA . LEU B 1 253 ? -7.797 -22.5 -7.328 1 97.25 253 LEU B CA 1
ATOM 4039 C C . LEU B 1 253 ? -9.094 -23.297 -7.207 1 97.25 253 LEU B C 1
ATOM 4041 O O . LEU B 1 253 ? -10.18 -22.734 -7.34 1 97.25 253 LEU B O 1
ATOM 4045 N N . GLN B 1 254 ? -8.945 -24.594 -6.961 1 97.44 254 GLN B N 1
ATOM 4046 C CA . GLN B 1 254 ? -10.094 -25.5 -6.93 1 97.44 254 GLN B CA 1
ATOM 4047 C C . GLN B 1 254 ? -10.086 -26.359 -5.676 1 97.44 254 GLN B C 1
ATOM 4049 O O . GLN B 1 254 ? -9.031 -26.844 -5.254 1 97.44 254 GLN B O 1
ATOM 4054 N N . LEU B 1 255 ? -11.258 -26.516 -5.211 1 97.31 255 LEU B N 1
ATOM 4055 C CA . LEU B 1 255 ? -11.477 -27.469 -4.129 1 97.31 255 LEU B CA 1
ATOM 4056 C C . LEU B 1 255 ? -11.414 -28.906 -4.652 1 97.31 255 LEU B C 1
ATOM 4058 O O . LEU B 1 255 ? -11.969 -29.203 -5.707 1 97.31 255 LEU B O 1
ATOM 4062 N N . THR B 1 256 ? -10.742 -29.766 -3.91 1 96.12 256 THR B N 1
ATOM 4063 C CA . THR B 1 256 ? -10.703 -31.172 -4.305 1 96.12 256 THR B CA 1
ATOM 4064 C C . THR B 1 256 ? -12.086 -31.812 -4.172 1 96.12 256 THR B C 1
ATOM 4066 O O . THR B 1 256 ? -12.945 -31.297 -3.457 1 96.12 256 THR B O 1
ATOM 4069 N N . PRO B 1 257 ? -12.273 -32.938 -4.832 1 94.81 257 PRO B N 1
ATOM 4070 C CA . PRO B 1 257 ? -13.555 -33.625 -4.719 1 94.81 257 PRO B CA 1
ATOM 4071 C C . PRO B 1 257 ? -13.883 -34.031 -3.281 1 94.81 257 PRO B C 1
ATOM 4073 O O . PRO B 1 257 ? -15.055 -34.031 -2.885 1 94.81 257 PRO B O 1
ATOM 4076 N N . GLU B 1 258 ? -12.891 -34.344 -2.475 1 93.5 258 GLU B N 1
ATOM 4077 C CA . GLU B 1 258 ? -13.07 -34.719 -1.073 1 93.5 258 GLU B CA 1
ATOM 4078 C C . GLU B 1 258 ? -13.352 -33.469 -0.209 1 93.5 258 GLU B C 1
ATOM 4080 O O . GLU B 1 258 ? -13.656 -33.594 0.977 1 93.5 258 GLU B O 1
ATOM 4085 N N . LYS B 1 259 ? -13.133 -32.312 -0.806 1 93.81 259 LYS B N 1
ATOM 4086 C CA . LYS B 1 259 ? -13.367 -31.016 -0.162 1 93.81 259 LYS B CA 1
ATOM 4087 C C . LYS B 1 259 ? -12.461 -30.828 1.052 1 93.81 259 LYS B C 1
ATOM 4089 O O . LYS B 1 259 ? -12.898 -30.312 2.086 1 93.81 259 LYS B O 1
ATOM 4094 N N . ASP B 1 260 ? -11.289 -31.281 0.959 1 91.38 260 ASP B N 1
ATOM 4095 C CA . ASP B 1 260 ? -10.398 -31.219 2.113 1 91.38 260 ASP B CA 1
ATOM 4096 C C . ASP B 1 260 ? -9.156 -30.375 1.803 1 91.38 260 ASP B C 1
ATOM 4098 O O . ASP B 1 260 ? -8.391 -30.031 2.707 1 91.38 260 ASP B O 1
ATOM 4102 N N . ARG B 1 261 ? -8.961 -30.125 0.552 1 93.81 261 ARG B N 1
ATOM 4103 C CA . ARG B 1 261 ? -7.789 -29.328 0.218 1 93.81 261 ARG B CA 1
ATOM 4104 C C . ARG B 1 261 ? -8.023 -28.516 -1.051 1 93.81 261 ARG B C 1
ATOM 4106 O O . ARG B 1 261 ? -9 -28.75 -1.77 1 93.81 261 ARG B O 1
ATOM 4113 N N . ILE B 1 262 ? -7.074 -27.484 -1.256 1 96.88 262 ILE B N 1
ATOM 4114 C CA . ILE B 1 262 ? -7.109 -26.609 -2.428 1 96.88 262 ILE B CA 1
ATOM 4115 C C . ILE B 1 262 ? -6.012 -27.016 -3.406 1 96.88 262 ILE B C 1
ATOM 4117 O O . ILE B 1 262 ? -4.879 -27.297 -3.002 1 96.88 262 ILE B O 1
ATOM 4121 N N . ILE B 1 263 ? -6.363 -27.078 -4.699 1 96.44 263 ILE B N 1
ATOM 4122 C CA . ILE B 1 263 ? -5.363 -27.391 -5.715 1 96.44 263 ILE B CA 1
ATOM 4123 C C . ILE B 1 263 ? -5.395 -26.312 -6.809 1 96.44 263 ILE B C 1
ATOM 4125 O O . ILE B 1 263 ? -6.406 -25.625 -6.988 1 96.44 263 ILE B O 1
ATOM 4129 N N . MET B 1 264 ? -4.297 -26.25 -7.496 1 94.88 264 MET B N 1
ATOM 4130 C CA . MET B 1 264 ? -4.215 -25.359 -8.656 1 94.88 264 MET B CA 1
ATOM 4131 C C . MET B 1 264 ? -4.574 -26.109 -9.938 1 94.88 264 MET B C 1
ATOM 4133 O O . MET B 1 264 ? -4.133 -27.25 -10.141 1 94.88 264 MET B O 1
ATOM 4137 N N . ILE B 1 265 ? -5.359 -25.469 -10.766 1 92.19 265 ILE B N 1
ATOM 4138 C CA . ILE B 1 265 ? -5.738 -26.094 -12.016 1 92.19 265 ILE B CA 1
ATOM 4139 C C . ILE B 1 265 ? -5.535 -25.125 -13.172 1 92.19 265 ILE B C 1
ATOM 4141 O O . ILE B 1 265 ? -5.562 -23.906 -12.977 1 92.19 265 ILE B O 1
#

Foldseek 3Di:
DPPVVLFLQAQQPRPFTWDQDPQGTATPPPVLGQHDGCADLNDGCDPVNSSCCSPVQKDPWDWGHDPVRDTDIFMWGQDPSHTDTDDDWAWAQAAQPPPGATWTADPQFIFGPQCDDDDRPAGATDGQDDQNDGQDSVNVNVCRVPQKWKDWDHAHPVRHTWIFIWHADPRYIDTDQFLAAQLQPRATFGRTPFWTAGPQCPPPPDHAGATGGCDDQNDGQTSVLVCCCSPVFKGDDWDWHADPVGDIDTWIWGQDPNRRDIDTD/DPPVVLFLQAQQPRPFTWDQDPQGTATPPPVLGQHDGCADLNDGCDPVNSSCCSVVQKDPWDWGHDPVRDTDIFMWGQDPSHTDTDDDWAWAQAAQPPPGATWTADPQFIFGPQCDDDDRPAGATDGQDDQNDGQDSVNVNVCRVPQWWKDWDHAHPVRHTWIFIWHADPRYIDTDQFLAAQLQPRATFGRTPFWTAGPQCPPPPDHAGATGGCDDQNDGQTSVLVCCCSPVFKGDDWDWHADPVGDIDTWIWGQDPNRRDIDTD

Solvent-accessible surface area (backbone atoms only — not comparable to full-atom values): 28446 Å² total; per-residue (Å²): 130,76,87,68,88,76,64,46,46,22,73,72,74,66,72,27,40,54,42,79,55,99,80,17,34,29,37,64,34,80,89,67,68,40,64,43,52,48,60,52,48,85,30,74,58,42,72,67,55,48,47,34,33,40,73,68,40,32,49,65,81,36,84,35,26,49,96,87,66,44,54,42,70,29,19,45,28,64,52,95,68,34,82,39,80,38,66,41,68,49,67,51,74,46,43,32,91,85,81,60,35,53,26,27,42,18,35,62,22,35,33,25,55,44,39,47,76,95,76,51,83,44,78,41,48,46,61,28,58,52,56,82,18,75,52,46,70,66,53,50,29,51,36,52,76,36,65,54,40,71,44,67,42,28,28,50,97,84,31,42,49,44,28,29,18,44,32,73,54,96,74,33,71,39,81,43,38,67,75,44,55,28,66,65,81,61,42,48,19,26,44,42,79,65,24,35,30,29,66,34,48,76,37,85,88,66,58,36,85,44,56,45,59,34,60,52,45,57,24,73,60,47,52,64,48,51,44,29,24,48,74,68,36,32,34,89,59,55,39,73,32,27,36,81,85,14,45,39,45,70,33,25,48,27,45,40,95,84,39,64,46,76,44,80,87,130,76,87,67,87,79,66,47,46,22,72,69,75,68,74,25,39,54,41,80,56,99,80,17,36,29,36,65,35,80,88,66,69,40,64,45,50,47,59,53,48,84,29,73,56,40,72,69,54,50,45,34,32,38,73,69,38,32,48,65,79,38,83,34,27,50,96,86,68,42,55,43,70,29,19,46,28,64,52,96,69,32,80,39,79,37,65,40,67,49,68,52,73,47,44,31,90,84,81,60,35,54,26,28,41,18,34,61,22,35,33,24,55,45,39,48,77,94,74,51,82,44,78,41,50,45,61,28,60,50,57,83,19,75,53,46,70,66,54,50,29,50,33,52,75,39,60,54,39,73,44,67,41,27,29,49,98,84,31,42,49,43,28,28,19,42,33,75,54,95,75,34,71,38,81,41,37,67,75,46,55,28,66,64,82,62,41,48,20,27,42,42,80,66,24,33,31,32,68,36,47,77,37,85,88,66,57,36,84,44,57,46,59,36,61,52,45,56,24,74,59,48,52,64,48,52,44,30,25,47,73,68,37,32,34,89,58,56,39,74,31,26,36,80,84,14,43,40,47,69,32,25,48,27,46,40,96,83,39,62,46,77,42,78,86

Sequence (530 aa):
MSDTNNLMICPVCGRGTMVHDEQGWKCSEQSCGFVIPDRLFDLEMTEELVTQLVKHGHTGVLSLQNRDGQHFKAALVIRNGKVAVSSGVHYIDGVCPICGGRMRKTSKGYRCENSLGEHPSCDFMIPGIICNRRITEQDAVEFLKGKHIALEGFASNEWKMFASSLSIAEGKVKLESRVTKCPHCGGDLHVGLKAYNCANYRNAEHPCKFSIWRNISGHTVSVEEVKQICEQGVTKDSIEFYKEDGTVYYKRLQLTPEKDRIIMIMSDTNNLMICPVCGRGTMVHDEQGWKCSEQSCGFVIPDRLFDLEMTEELVTQLVKHGHTGVLSLQNRDGQHFKAALVIRNGKVAVSSGVHYIDGVCPICGGRMRKTSKGYRCENSLGEHPSCDFMIPGIICNRRITEQDAVEFLKGKHIALEGFASNEWKMFASSLSIAEGKVKLESRVTKCPHCGGDLHVGLKAYNCANYRNAEHPCKFSIWRNISGHTVSVEEVKQICEQGVTKDSIEFYKEDGTVYYKRLQLTPEKDRIIMI

Secondary structure (DSSP, 8-state):
---GGG--B-TTTSSSBEEEETTEEEES-TTT--EE-SEETTEE--HHHHHHHHHHSB---EEEE-TTS-EEEEEEEEETTEEEEE--B-EEEEE-TTT-PEEEEETTEEEEGGGSSSS-S---EEESEETTEE--HHHHHHHHHSS-EEEEEEE-TT-BEEEEEEEEETTEEEE--EEEE-TTTS-EEEE-SSEEEEGGGG-SSS----EEESEETTEE--HHHHHHHHHHSB-SS-EEEE-TT-BEEEE-EEE-TTSS-EEE-/---GGG--B-TTTSSSBEEEETTEEEES-TTT--EE-SEETTEE--HHHHHHHHHHSB---EEEE-TTS-EEEEEEEEETTEEEEE--B-EEEEE-TTT-PEEEEETTEEEEGGGSSSS-S---EEESEETTEE--HHHHHHHHHSS-EEEEEEE-TT-BEEEEEEEEETTEEEE--EEEE-TTTS-EEEE-SSEEEEGGGG-SSS----EEESEETTEE--HHHHHHHHHHSB-SS-EEEE-TT-BEEEE-EEE-TTSS-EEE-

Nearest PDB structures (foldseek):
  7bu9-assembly4_G  TM=2.047E-01  e=1.369E-01  Homo sapiens
  6eua-assembly1_B  TM=1.630E-01  e=1.223E-01  Homo sapiens
  6eub-assembly1_A  TM=2.600E-01  e=6.991E-01  Homo sapiens
  6eua-assembly1_C  TM=1.541E-01  e=2.271E-01  Homo sapiens
  8ou9-assembly1_C  TM=2.724E-01  e=6.627E+00  Magnetospirillum gryphiswaldense